Protein AF-A0A9D4P7E0-F1 (afdb_monomer_lite)

Secondary structure (DSSP, 8-state):
--STHHHHHHHHHHHHHHHHHHHHHHTS-----EEHHHHHHHHH-HHHHSS---SEEEE-TTSEEEEE-TTSEEEEEEHHHHEETTTTEEE-TT-PPEEHHHHSHHHHH-HHHHHHHHTT-EEEEEEEEETTEEEEEEEES-TTTS--EEEETTTTEE-----------S-TTS-EEEEEEBPPTT--EEEEEEEETTTTEEEEEEEE--SS---HHHHHHHHHH--EEEEEEE-TTSEEEE-SSTTS--SSEEP--TTEEEEEE-SSEEEEEESSEEEEEETHHHH-TT--EEEEEEEHHHHEE--SSPPEE-S----TTHHHHHHHHHHHHHHHHHHHHHHHHHHHHHHHHHHHTS---------------------------------------------------------------------------------------------------------------------

Organism: Dermatophagoides farinae (NCBI:txid6954)

Sequence (475 aa):
MRIQNSLNFKAIILSVVVIFVLIVILSEPVICTIDSKTICESIQNVKTFDMLNILAIGVNSKHNLILVTKDKFVYESPLADMLDEEKIRLNLDRIHPSAMINKFTQLNVNQRFNKFYEYDQIHSAFFMTLSNKTSLCFIAMDQSSQKSLNYWIDDNLIHETLNFIIPTPKSIVEDIDDFVISNRASYPEYFVWRNHRATGKSSIGIARLESKSYPEEEAWKYMKNNIIFQHICIEKDELLFMHPIPGTSCNGLPFQAKDVAIGFFTQYYLFLIGDQYVYRIEEKIFYNMSKSAPVVKVKIEDFINCPQEGVPITGISQGNGIGALQIILMIALSIIIVLMYLFLGWYCWKQIFNRSNTGDETTEDNDNDDVTSTMQTLSPITKSKIVIKQSKLNAMSSDGKMSMKLTKSVKSKFSPKSKIPSKISSTIKRRSPLMSTKSTTTTTISSGLKTMSKSKISTISPKSKIRSQYKQVKN

Structure (mmCIF, N/CA/C/O backbone):
data_AF-A0A9D4P7E0-F1
#
_entry.id   AF-A0A9D4P7E0-F1
#
loop_
_atom_site.group_PDB
_atom_site.id
_atom_site.type_symbol
_atom_site.label_atom_id
_atom_site.label_alt_id
_atom_site.label_comp_id
_atom_site.label_asym_id
_atom_site.label_entity_id
_atom_site.label_seq_id
_atom_site.pdbx_PDB_ins_code
_atom_site.Cartn_x
_atom_site.Cartn_y
_atom_site.Cartn_z
_atom_site.occupancy
_atom_site.B_iso_or_equiv
_atom_site.auth_seq_id
_atom_site.auth_comp_id
_atom_site.auth_asym_id
_atom_site.auth_atom_id
_atom_site.pdbx_PDB_model_num
ATOM 1 N N . MET A 1 1 ? -51.487 16.673 59.633 1.00 45.56 1 MET A N 1
ATOM 2 C CA . MET A 1 1 ? -51.041 15.924 58.430 1.00 45.56 1 MET A CA 1
ATOM 3 C C . MET A 1 1 ? -49.521 16.025 58.270 1.00 45.56 1 MET A C 1
ATOM 5 O O . MET A 1 1 ? -49.031 17.138 58.151 1.00 45.56 1 MET A O 1
ATOM 9 N N . ARG A 1 2 ? -48.764 14.912 58.264 1.00 47.31 2 ARG A N 1
ATOM 10 C CA . ARG A 1 2 ? -47.308 14.923 57.944 1.00 47.31 2 ARG A CA 1
ATOM 11 C C . ARG A 1 2 ? -46.778 13.703 57.163 1.00 47.31 2 ARG A C 1
ATOM 13 O O . ARG A 1 2 ? -45.620 13.706 56.771 1.00 47.31 2 ARG A O 1
ATOM 20 N N . ILE A 1 3 ? -47.601 12.677 56.922 1.00 47.78 3 ILE A N 1
ATOM 21 C CA . ILE A 1 3 ? -47.131 11.351 56.465 1.00 47.78 3 ILE A CA 1
ATOM 22 C C . ILE A 1 3 ? -47.191 11.180 54.928 1.00 47.78 3 ILE A C 1
ATOM 24 O O . ILE A 1 3 ? -46.318 10.530 54.350 1.00 47.78 3 ILE A O 1
ATOM 28 N N . GLN A 1 4 ? -48.146 11.828 54.245 1.00 49.22 4 GLN A N 1
ATOM 29 C CA . GLN A 1 4 ? -48.382 11.663 52.797 1.00 49.22 4 GLN A CA 1
ATOM 30 C C . GLN A 1 4 ? -47.222 12.112 51.883 1.00 49.22 4 GLN A C 1
ATOM 32 O O . GLN A 1 4 ? -47.064 11.554 50.801 1.00 49.22 4 GLN A O 1
ATOM 37 N N . ASN A 1 5 ? -46.360 13.047 52.307 1.00 54.97 5 ASN A N 1
ATOM 38 C CA . ASN A 1 5 ? -45.254 13.523 51.458 1.00 54.97 5 ASN A CA 1
ATOM 39 C C . ASN A 1 5 ? -44.123 12.492 51.266 1.00 54.97 5 ASN A C 1
ATOM 41 O O . ASN A 1 5 ? -43.385 12.577 50.286 1.00 54.97 5 ASN A O 1
ATOM 45 N N . SER A 1 6 ? -43.976 11.511 52.166 1.00 54.12 6 SER A N 1
ATOM 46 C CA . SER A 1 6 ? -42.867 10.543 52.094 1.00 54.12 6 SER A CA 1
ATOM 47 C C . SER A 1 6 ? -43.027 9.504 50.974 1.00 54.12 6 SER A C 1
ATOM 49 O O . SER A 1 6 ? -42.033 9.063 50.397 1.00 54.12 6 SER A O 1
ATOM 51 N N . LEU A 1 7 ? -44.269 9.144 50.632 1.00 61.94 7 LEU A N 1
ATOM 52 C CA . LEU A 1 7 ? -44.591 8.176 49.578 1.00 61.94 7 LEU A CA 1
ATOM 53 C C . LEU A 1 7 ? -44.260 8.723 48.185 1.00 61.94 7 LEU A C 1
ATOM 55 O O . LEU A 1 7 ? -43.574 8.054 47.414 1.00 61.94 7 LEU A O 1
ATOM 59 N N . ASN A 1 8 ? -44.654 9.967 47.900 1.00 70.38 8 ASN A N 1
ATOM 60 C CA . ASN A 1 8 ? -44.371 10.611 46.614 1.00 70.38 8 ASN A CA 1
ATOM 61 C C . ASN A 1 8 ? -42.861 10.785 46.381 1.00 70.38 8 ASN A C 1
ATOM 63 O O . ASN A 1 8 ? -42.377 10.547 45.279 1.00 70.38 8 ASN A O 1
ATOM 67 N N . PHE A 1 9 ? -42.095 11.125 47.424 1.00 70.75 9 PHE A N 1
ATOM 68 C CA . PHE A 1 9 ? -40.640 11.259 47.315 1.00 70.75 9 PHE A CA 1
ATOM 69 C C . PHE A 1 9 ? -39.946 9.919 47.011 1.00 70.75 9 PHE A C 1
ATOM 71 O O . PHE A 1 9 ? -39.074 9.856 46.144 1.00 70.75 9 PHE A O 1
ATOM 78 N N . LYS A 1 10 ? -40.380 8.823 47.654 1.00 75.00 10 LYS A N 1
ATOM 79 C CA . LYS A 1 10 ? -39.883 7.468 47.351 1.00 75.00 10 LYS A CA 1
ATOM 80 C C . LYS A 1 10 ? -40.220 7.031 45.921 1.00 75.00 10 LYS A C 1
ATOM 82 O O . LYS A 1 10 ? -39.362 6.451 45.262 1.00 75.00 10 LYS A O 1
ATOM 87 N N . ALA A 1 11 ? -41.421 7.341 45.428 1.00 75.75 11 ALA A N 1
ATOM 88 C CA . ALA A 1 11 ? -41.823 7.037 44.054 1.00 75.75 11 ALA A CA 1
ATOM 89 C C . ALA A 1 11 ? -40.970 7.786 43.009 1.00 75.75 11 ALA A C 1
ATOM 91 O O . ALA A 1 11 ? -40.560 7.191 42.014 1.00 75.75 11 ALA A O 1
ATOM 92 N N . ILE A 1 12 ? -40.637 9.058 43.261 1.00 76.81 12 ILE A N 1
ATOM 93 C CA . ILE A 1 12 ? -39.758 9.853 42.385 1.00 76.81 12 ILE A CA 1
ATOM 94 C C . ILE A 1 12 ? -38.343 9.258 42.342 1.00 76.81 12 ILE A C 1
ATOM 96 O O . ILE A 1 12 ? -37.810 9.049 41.254 1.00 76.81 12 ILE A O 1
ATOM 100 N N . ILE A 1 13 ? -37.753 8.923 43.497 1.00 78.81 13 ILE A N 1
ATOM 101 C CA . ILE A 1 13 ? -36.425 8.283 43.550 1.00 78.81 13 ILE A CA 1
ATOM 102 C C . ILE A 1 13 ? -36.433 6.948 42.796 1.00 78.81 13 ILE A C 1
ATOM 104 O O . ILE A 1 13 ? -35.541 6.704 41.986 1.00 78.81 13 ILE A O 1
ATOM 108 N N . LEU A 1 14 ? -37.454 6.110 43.009 1.00 81.00 14 LEU A N 1
ATOM 109 C CA . LEU A 1 14 ? -37.583 4.829 42.313 1.00 81.00 14 LEU A CA 1
ATOM 110 C C . LEU A 1 14 ? -37.667 5.020 40.789 1.00 81.00 14 LEU A C 1
ATOM 112 O O . LEU A 1 14 ? -36.979 4.320 40.052 1.00 81.00 14 LEU A O 1
ATOM 116 N N . SER A 1 15 ? -38.440 6.005 40.319 1.00 79.19 15 SER A N 1
ATOM 117 C CA . SER A 1 15 ? -38.541 6.331 38.892 1.00 79.19 15 SER A CA 1
ATOM 118 C C . SER A 1 15 ? -37.201 6.774 38.298 1.00 79.19 15 SER A C 1
ATOM 120 O O . SER A 1 15 ? -36.850 6.329 37.208 1.00 79.19 15 SER A O 1
ATOM 122 N N . VAL A 1 16 ? -36.437 7.622 38.995 1.00 80.75 16 VAL A N 1
ATOM 123 C CA . VAL A 1 16 ? -35.112 8.075 38.530 1.00 80.75 16 VAL A CA 1
ATOM 124 C C . VAL A 1 16 ? -34.121 6.910 38.467 1.00 80.75 16 VAL A C 1
ATOM 126 O O . VAL A 1 16 ? -33.395 6.790 37.484 1.00 80.75 16 VAL A O 1
ATOM 129 N N . VAL A 1 17 ? -34.124 6.017 39.463 1.00 81.50 17 VAL A N 1
ATOM 130 C CA . VAL A 1 17 ? -33.268 4.817 39.467 1.00 81.50 17 VAL A CA 1
ATOM 131 C C . VAL A 1 17 ? -33.635 3.869 38.322 1.00 81.50 17 VAL A C 1
ATOM 133 O O . VAL A 1 17 ? -32.742 3.418 37.611 1.00 81.50 17 VAL A O 1
ATOM 136 N N . VAL A 1 18 ? -34.926 3.613 38.085 1.00 84.12 18 VAL A N 1
ATOM 137 C CA . VAL A 1 18 ? -35.387 2.767 36.967 1.00 84.12 18 VAL A CA 1
ATOM 138 C C . VAL A 1 18 ? -34.986 3.362 35.615 1.00 84.12 18 VAL A C 1
ATOM 140 O O . VAL A 1 18 ? -34.484 2.632 34.766 1.00 84.12 18 VAL A O 1
ATOM 143 N N . ILE A 1 19 ? -35.133 4.678 35.425 1.00 81.94 19 ILE A N 1
ATOM 144 C CA . ILE A 1 19 ? -34.690 5.376 34.206 1.00 81.94 19 ILE A CA 1
ATOM 145 C C . ILE A 1 19 ? -33.170 5.270 34.030 1.00 81.94 19 ILE A C 1
ATOM 147 O O . ILE A 1 19 ? -32.708 5.002 32.924 1.00 81.94 19 ILE A O 1
ATOM 151 N N . PHE A 1 20 ? -32.386 5.440 35.098 1.00 77.50 20 PHE A N 1
ATOM 152 C CA . PHE A 1 20 ? -30.927 5.334 35.031 1.00 77.50 20 PHE A CA 1
ATOM 153 C C . PHE A 1 20 ? -30.470 3.908 34.686 1.00 77.50 20 PHE A C 1
ATOM 155 O O . PHE A 1 20 ? -29.597 3.732 33.842 1.00 77.50 20 PHE A O 1
ATOM 162 N N . VAL A 1 21 ? -31.100 2.885 35.272 1.00 79.94 21 VAL A N 1
ATOM 163 C CA . VAL A 1 21 ? -30.841 1.472 34.943 1.00 79.94 21 VAL A CA 1
ATOM 164 C C . VAL A 1 21 ? -31.238 1.156 33.497 1.00 79.94 21 VAL A C 1
ATOM 166 O O . VAL A 1 21 ? -30.463 0.520 32.789 1.00 79.94 21 VAL A O 1
ATOM 169 N N . LEU A 1 22 ? -32.386 1.652 33.021 1.00 76.31 22 LEU A N 1
ATOM 170 C CA . LEU A 1 22 ? -32.790 1.538 31.613 1.00 76.31 22 LEU A CA 1
ATOM 171 C C . LEU A 1 22 ? -31.795 2.215 30.669 1.00 76.31 22 LEU A C 1
ATOM 173 O O . LEU A 1 22 ? -31.469 1.639 29.640 1.00 76.31 22 LEU A O 1
ATOM 177 N N . ILE A 1 23 ? -31.279 3.395 31.023 1.00 73.56 23 ILE A N 1
ATOM 178 C CA . ILE A 1 23 ? -30.225 4.071 30.257 1.00 73.56 23 ILE A CA 1
ATOM 179 C C . ILE A 1 23 ? -28.956 3.219 30.211 1.00 73.56 23 ILE A C 1
ATOM 181 O O . ILE A 1 23 ? -28.409 3.047 29.130 1.00 73.56 23 ILE A O 1
ATOM 185 N N . VAL A 1 24 ? -28.511 2.655 31.338 1.00 71.81 24 VAL A N 1
ATOM 186 C CA . VAL A 1 24 ? -27.313 1.800 31.379 1.00 71.81 24 VAL A CA 1
ATOM 187 C C . VAL A 1 24 ? -27.494 0.555 30.502 1.00 71.81 24 VAL A C 1
ATOM 189 O O . VAL A 1 24 ? -26.630 0.285 29.673 1.00 71.81 24 VAL A O 1
ATOM 192 N N . ILE A 1 25 ? -28.631 -0.142 30.605 1.00 70.06 25 ILE A N 1
ATOM 193 C CA . ILE A 1 25 ? -28.935 -1.343 29.805 1.00 70.06 25 ILE A CA 1
ATOM 194 C C . ILE A 1 25 ? -29.076 -1.004 28.310 1.00 70.06 25 ILE A C 1
ATOM 196 O O . ILE A 1 25 ? -28.512 -1.687 27.465 1.00 70.06 25 ILE A O 1
ATOM 200 N N . LEU A 1 26 ? -29.773 0.082 27.959 1.00 63.91 26 LEU A N 1
ATOM 201 C CA . LEU A 1 26 ? -29.912 0.536 26.566 1.00 63.91 26 LEU A CA 1
ATOM 202 C C . LEU A 1 26 ? -28.633 1.187 26.007 1.00 63.91 26 LEU A C 1
ATOM 204 O O . LEU A 1 26 ? -28.551 1.432 24.805 1.00 63.91 26 LEU A O 1
ATOM 208 N N . SER A 1 27 ? -27.650 1.477 26.864 1.00 59.34 27 SER A N 1
ATOM 209 C CA . SER A 1 27 ? -26.315 1.942 26.477 1.00 59.34 27 SER A CA 1
ATOM 210 C C . SER A 1 27 ? -25.304 0.810 26.289 1.00 59.34 27 SER A C 1
ATOM 212 O O . SER A 1 27 ? -24.128 1.098 26.055 1.00 59.34 27 SER A O 1
ATOM 214 N N . GLU A 1 28 ? -25.735 -0.460 26.345 1.00 52.84 28 GLU A N 1
ATOM 215 C CA . GLU A 1 28 ? -24.923 -1.549 25.806 1.00 52.84 28 GLU A CA 1
ATOM 216 C C . GLU A 1 28 ? -24.491 -1.184 24.376 1.00 52.84 28 GLU A C 1
ATOM 218 O O . GLU A 1 28 ? -25.326 -0.787 23.552 1.00 52.84 28 GLU A O 1
ATOM 223 N N . PRO A 1 29 ? -23.183 -1.240 24.067 1.00 53.16 29 PRO A N 1
ATOM 224 C CA . PRO A 1 29 ? -22.706 -0.854 22.754 1.00 53.16 29 PRO A CA 1
ATOM 225 C C . PRO A 1 29 ? -23.329 -1.800 21.734 1.00 53.16 29 PRO A C 1
ATOM 227 O O . PRO A 1 29 ? -23.108 -3.006 21.803 1.00 53.16 29 PRO A O 1
ATOM 230 N N . VAL A 1 30 ? -24.082 -1.257 20.775 1.00 47.84 30 VAL A N 1
ATOM 231 C CA . VAL A 1 30 ? -24.585 -2.033 19.638 1.00 47.84 30 VAL A CA 1
ATOM 232 C C . VAL A 1 30 ? -23.372 -2.589 18.896 1.00 47.84 30 VAL A C 1
ATOM 234 O O . VAL A 1 30 ? -22.698 -1.873 18.153 1.00 47.84 30 VAL A O 1
ATOM 237 N N . ILE A 1 31 ? -23.061 -3.863 19.142 1.00 51.16 31 ILE A N 1
ATOM 238 C CA . ILE A 1 31 ? -21.978 -4.569 18.468 1.00 51.16 31 ILE A CA 1
ATOM 239 C C . ILE A 1 31 ? -22.464 -4.841 17.048 1.00 51.16 31 ILE A C 1
ATOM 241 O O . ILE A 1 31 ? -23.107 -5.853 16.779 1.00 51.16 31 ILE A O 1
ATOM 245 N N . CYS A 1 32 ? -22.173 -3.916 16.135 1.00 51.72 32 CYS A N 1
ATOM 246 C CA . CYS A 1 32 ? -22.353 -4.137 14.708 1.00 51.72 32 CYS A CA 1
ATOM 247 C C . CYS A 1 32 ? -21.420 -5.272 14.267 1.00 51.72 32 CYS A C 1
ATOM 249 O O . CYS A 1 32 ? -20.249 -5.043 13.967 1.00 51.72 32 CYS A O 1
ATOM 251 N N . THR A 1 33 ? -21.935 -6.501 14.244 1.00 59.81 33 THR A N 1
ATOM 252 C CA . THR A 1 33 ? -21.239 -7.663 13.692 1.00 59.81 33 THR A CA 1
ATOM 253 C C . THR A 1 33 ? -21.170 -7.520 12.177 1.00 59.81 33 THR A C 1
ATOM 255 O O . THR A 1 33 ? -22.121 -7.851 11.470 1.00 59.81 33 THR A O 1
ATOM 258 N N . ILE A 1 34 ? -20.050 -7.001 11.683 1.00 76.44 34 ILE A N 1
ATOM 259 C CA . ILE A 1 34 ? -19.717 -7.028 10.258 1.00 76.44 34 ILE A CA 1
ATOM 260 C C . ILE A 1 34 ? -19.181 -8.432 9.946 1.00 76.44 34 ILE A C 1
ATOM 262 O O . ILE A 1 34 ? -18.383 -8.975 10.716 1.00 76.44 34 ILE A O 1
ATOM 266 N N . ASP A 1 35 ? -19.636 -9.036 8.850 1.00 82.75 35 ASP A N 1
ATOM 267 C CA . ASP A 1 35 ? -19.147 -10.341 8.405 1.00 82.75 35 ASP A CA 1
ATOM 268 C C . ASP A 1 35 ? -17.948 -10.231 7.444 1.00 82.75 35 ASP A C 1
ATOM 270 O O . ASP A 1 35 ? -17.727 -9.221 6.769 1.00 82.75 35 ASP A O 1
ATOM 274 N N . SER A 1 36 ? -17.139 -11.293 7.402 1.00 84.56 36 SER A N 1
ATOM 275 C CA . SER A 1 36 ? -15.927 -11.375 6.574 1.00 84.56 36 SER A CA 1
ATOM 276 C C . SER A 1 36 ? -16.193 -11.228 5.076 1.00 84.56 36 SER A C 1
ATOM 278 O O . SER A 1 36 ? -15.352 -10.698 4.345 1.00 84.56 36 SER A O 1
ATOM 280 N N . LYS A 1 37 ? -17.369 -11.664 4.620 1.00 87.94 37 LYS A N 1
ATOM 281 C CA . LYS A 1 37 ? -17.778 -11.611 3.219 1.00 87.94 37 LYS A CA 1
ATOM 282 C C . LYS A 1 37 ? -18.023 -10.174 2.777 1.00 87.94 37 LYS A C 1
ATOM 284 O O . LYS A 1 37 ? -17.431 -9.753 1.792 1.00 87.94 37 LYS A O 1
ATOM 289 N N . THR A 1 38 ? -18.786 -9.405 3.548 1.00 87.31 38 THR A N 1
ATOM 290 C CA . THR A 1 38 ? -19.086 -7.987 3.306 1.00 87.31 38 THR A CA 1
ATOM 291 C C . THR A 1 38 ? -17.807 -7.156 3.216 1.00 87.31 38 THR A C 1
ATOM 293 O O . THR A 1 38 ? -17.663 -6.334 2.311 1.00 87.31 38 THR A O 1
ATOM 296 N N . ILE A 1 39 ? -16.837 -7.404 4.106 1.00 88.31 39 ILE A N 1
ATOM 297 C CA . ILE A 1 39 ? -15.532 -6.726 4.055 1.00 88.31 39 ILE A CA 1
ATOM 298 C C . ILE A 1 39 ? -14.814 -7.087 2.757 1.00 88.31 39 ILE A C 1
ATOM 300 O O . ILE A 1 39 ? -14.370 -6.189 2.052 1.00 88.31 39 ILE A O 1
ATOM 304 N N . CYS A 1 40 ? -14.721 -8.367 2.394 1.00 91.62 40 CYS A N 1
ATOM 305 C CA . CYS A 1 40 ? -14.065 -8.764 1.149 1.00 91.62 40 CYS A CA 1
ATOM 306 C C . CYS A 1 40 ? -14.760 -8.193 -0.105 1.00 91.62 40 CYS A C 1
ATOM 308 O O . CYS A 1 40 ? -14.103 -7.611 -0.971 1.00 91.62 40 CYS A O 1
ATOM 310 N N . GLU A 1 41 ? -16.091 -8.280 -0.175 1.00 89.88 41 GLU A N 1
ATOM 311 C CA . GLU A 1 41 ? -16.900 -7.734 -1.269 1.00 89.88 41 GLU A CA 1
ATOM 312 C C . GLU A 1 41 ? -16.747 -6.210 -1.388 1.00 89.88 41 GLU A C 1
ATOM 314 O O . GLU A 1 41 ? -16.773 -5.684 -2.500 1.00 89.88 41 GLU A O 1
ATOM 319 N N . SER A 1 42 ? -16.501 -5.492 -0.285 1.00 88.56 42 SER A N 1
ATOM 320 C CA . SER A 1 42 ? -16.203 -4.053 -0.327 1.00 88.56 42 SER A CA 1
ATOM 321 C C . SER A 1 42 ? -14.854 -3.716 -0.978 1.00 88.56 42 SER A C 1
ATOM 323 O O . SER A 1 42 ? -14.703 -2.637 -1.551 1.00 88.56 42 SER A O 1
ATOM 325 N N . ILE A 1 43 ? -13.887 -4.640 -0.945 1.00 89.25 43 ILE A N 1
ATOM 326 C CA . ILE A 1 43 ? -12.607 -4.508 -1.657 1.00 89.25 43 ILE A CA 1
ATOM 327 C C . ILE A 1 43 ? -12.804 -4.845 -3.145 1.00 89.25 43 ILE A C 1
ATOM 329 O O . ILE A 1 43 ? -12.266 -4.160 -4.014 1.00 89.25 43 ILE A O 1
ATOM 333 N N . GLN A 1 44 ? -13.601 -5.878 -3.445 1.00 86.56 44 GLN A N 1
ATOM 334 C CA . GLN A 1 44 ? -13.863 -6.350 -4.810 1.00 86.56 44 GLN A CA 1
ATOM 335 C C . GLN A 1 44 ? -14.750 -5.388 -5.622 1.00 86.56 44 GLN A C 1
ATOM 337 O O . GLN A 1 44 ? -14.501 -5.148 -6.805 1.00 86.56 44 GLN A O 1
ATOM 342 N N . ASN A 1 45 ? -15.799 -4.832 -5.010 1.00 80.75 45 ASN A N 1
ATOM 343 C CA . ASN A 1 45 ? -16.876 -4.138 -5.713 1.00 80.75 45 ASN A CA 1
ATOM 344 C C . ASN A 1 45 ? -16.736 -2.607 -5.674 1.00 80.75 45 ASN A C 1
ATOM 346 O O . ASN A 1 45 ? -17.590 -1.886 -5.150 1.00 80.75 45 ASN A O 1
ATOM 350 N N . VAL A 1 46 ? -15.670 -2.105 -6.303 1.00 68.50 46 VAL A N 1
ATOM 351 C CA . VAL A 1 46 ? -15.325 -0.670 -6.373 1.00 68.50 46 VAL A CA 1
ATOM 352 C C . VAL A 1 46 ? -16.473 0.208 -6.910 1.00 68.50 46 VAL A C 1
ATOM 354 O O . VAL A 1 46 ? -16.623 1.356 -6.501 1.00 68.50 46 VAL A O 1
ATOM 357 N N . LYS A 1 47 ? -17.357 -0.339 -7.760 1.00 62.78 47 LYS A N 1
ATOM 358 C CA . LYS A 1 47 ? -18.540 0.366 -8.303 1.00 62.78 47 LYS A CA 1
ATOM 359 C C . LYS A 1 47 ? -19.565 0.784 -7.242 1.00 62.78 47 LYS A C 1
ATOM 361 O O . LYS A 1 47 ? -20.360 1.677 -7.511 1.00 62.78 47 LYS A O 1
ATOM 366 N N . THR A 1 48 ? -19.584 0.126 -6.083 1.00 59.34 48 THR A N 1
ATOM 367 C CA . THR A 1 48 ? -20.545 0.404 -4.999 1.00 59.34 48 THR A CA 1
ATOM 368 C C . THR A 1 48 ? -20.031 1.475 -4.033 1.00 59.34 48 THR A C 1
ATOM 370 O O . THR A 1 48 ? -20.829 2.139 -3.376 1.00 59.34 48 THR A O 1
ATOM 373 N N . PHE A 1 49 ? -18.710 1.670 -3.970 1.00 54.78 49 PHE A N 1
ATOM 374 C CA . PHE A 1 49 ? -18.041 2.549 -3.003 1.00 54.78 49 PHE A CA 1
ATOM 375 C C . PHE A 1 49 ? -17.347 3.763 -3.649 1.00 54.78 49 PHE A C 1
ATOM 377 O O . PHE A 1 49 ? -16.665 4.510 -2.953 1.00 54.78 49 PHE A O 1
ATOM 384 N N . ASP A 1 50 ? -17.510 3.954 -4.965 1.00 60.84 50 ASP A N 1
ATOM 385 C CA . ASP A 1 50 ? -16.886 4.988 -5.818 1.00 60.84 50 ASP A CA 1
ATOM 386 C C . ASP A 1 50 ? -15.334 5.036 -5.809 1.00 60.84 50 ASP A C 1
ATOM 388 O O . ASP A 1 50 ? -14.748 5.779 -6.595 1.00 60.84 50 ASP A O 1
ATOM 392 N N . MET A 1 51 ? -14.658 4.238 -4.973 1.00 71.56 51 MET A N 1
ATOM 393 C CA . MET A 1 51 ? -13.198 4.133 -4.864 1.00 71.56 51 MET A CA 1
ATOM 394 C C . MET A 1 51 ? -12.758 2.820 -4.192 1.00 71.56 51 MET A C 1
ATOM 396 O O . MET A 1 51 ? -13.498 2.231 -3.402 1.00 71.56 51 MET A O 1
ATOM 400 N N . LEU A 1 52 ? -11.529 2.374 -4.465 1.00 84.50 52 LEU A N 1
ATOM 401 C CA . LEU A 1 52 ? -10.918 1.176 -3.872 1.00 84.50 52 LEU A CA 1
ATOM 402 C C . LEU A 1 52 ? -10.923 1.187 -2.321 1.00 84.50 52 LEU A C 1
ATOM 404 O O . LEU A 1 52 ? -10.361 2.103 -1.709 1.00 84.50 52 LEU A O 1
ATOM 408 N N . ASN A 1 53 ? -11.468 0.142 -1.671 1.00 90.88 53 ASN A N 1
ATOM 409 C CA . ASN A 1 53 ? -11.417 -0.049 -0.205 1.00 90.88 53 ASN A CA 1
ATOM 410 C C . ASN A 1 53 ? -10.110 -0.723 0.283 1.00 90.88 53 ASN A C 1
ATOM 412 O O . ASN A 1 53 ? -10.110 -1.633 1.112 1.00 90.88 53 ASN A O 1
ATOM 416 N N . ILE A 1 54 ? -8.964 -0.274 -0.231 1.00 93.56 54 ILE A N 1
ATOM 417 C CA . ILE A 1 54 ? -7.642 -0.643 0.292 1.00 93.56 54 ILE A CA 1
ATOM 418 C C . ILE A 1 54 ? -6.992 0.631 0.821 1.00 93.56 54 ILE A C 1
ATOM 420 O O . ILE A 1 54 ? -6.961 1.651 0.135 1.00 93.56 54 ILE A O 1
ATOM 424 N N . LEU A 1 55 ? -6.501 0.569 2.058 1.00 94.56 55 LEU A N 1
ATOM 425 C CA . LEU A 1 55 ? -5.716 1.625 2.687 1.00 94.56 55 LEU A CA 1
ATOM 426 C C . LEU A 1 55 ? -4.220 1.367 2.493 1.00 94.56 55 LEU A C 1
ATOM 428 O O . LEU A 1 55 ? -3.506 2.256 2.052 1.00 94.56 55 LEU A O 1
ATOM 432 N N . ALA A 1 56 ? -3.762 0.152 2.803 1.00 96.06 56 ALA A N 1
ATOM 433 C CA . ALA A 1 56 ? -2.375 -0.271 2.632 1.00 96.06 56 ALA A CA 1
ATOM 434 C C . ALA A 1 56 ? -2.309 -1.757 2.244 1.00 96.06 56 ALA A C 1
ATOM 436 O O . ALA A 1 56 ? -3.086 -2.562 2.755 1.00 96.06 56 ALA A O 1
ATOM 437 N N . ILE A 1 57 ? -1.362 -2.146 1.390 1.00 97.44 57 ILE A N 1
ATOM 438 C CA . ILE A 1 57 ? -1.047 -3.553 1.097 1.00 97.44 57 ILE A CA 1
ATOM 439 C C . ILE A 1 57 ? 0.465 -3.717 0.929 1.00 97.44 57 ILE A C 1
ATOM 441 O O . ILE A 1 57 ? 1.116 -2.825 0.386 1.00 97.44 57 ILE A O 1
ATOM 445 N N . GLY A 1 58 ? 1.050 -4.807 1.427 1.00 96.00 58 GLY A N 1
ATOM 446 C CA . GLY A 1 58 ? 2.489 -5.053 1.305 1.00 96.00 58 GLY A CA 1
ATOM 447 C C . GLY A 1 58 ? 2.988 -6.285 2.051 1.00 96.00 58 GLY A C 1
ATOM 448 O O . GLY A 1 58 ? 2.292 -6.835 2.903 1.00 96.00 58 GLY A O 1
ATOM 449 N N . VAL A 1 59 ? 4.201 -6.721 1.711 1.00 94.56 59 VAL A N 1
ATOM 450 C CA . VAL A 1 59 ? 4.850 -7.892 2.318 1.00 94.56 59 VAL A CA 1
ATOM 451 C C . VAL A 1 59 ? 5.729 -7.445 3.485 1.00 94.56 59 VAL A C 1
ATOM 453 O O . VAL A 1 59 ? 6.574 -6.565 3.328 1.00 94.56 59 VAL A O 1
ATOM 456 N N . ASN A 1 60 ? 5.532 -8.041 4.661 1.00 92.56 60 ASN A N 1
ATOM 457 C CA . ASN A 1 60 ? 6.328 -7.736 5.851 1.00 92.56 60 ASN A CA 1
ATOM 458 C C . ASN A 1 60 ? 7.654 -8.521 5.886 1.00 92.56 60 ASN A C 1
ATOM 460 O O . ASN A 1 60 ? 7.882 -9.452 5.111 1.00 92.56 60 ASN A O 1
ATOM 464 N N . SER A 1 61 ? 8.530 -8.192 6.836 1.00 89.31 61 SER A N 1
ATOM 465 C CA . SER A 1 61 ? 9.808 -8.893 7.047 1.00 89.31 61 SER A CA 1
ATOM 466 C C . SER A 1 61 ? 9.673 -10.403 7.306 1.00 89.31 61 SER A C 1
ATOM 468 O O . SER A 1 61 ? 10.590 -11.165 6.997 1.00 89.31 61 SER A O 1
ATOM 470 N N . LYS A 1 62 ? 8.517 -10.859 7.804 1.00 91.50 62 LYS A N 1
ATOM 471 C CA . LYS A 1 62 ? 8.174 -12.274 8.038 1.00 91.50 62 LYS A CA 1
ATOM 472 C C . LYS A 1 62 ? 7.620 -12.988 6.794 1.00 91.50 62 LYS A C 1
ATOM 474 O O . LYS A 1 62 ? 7.247 -14.149 6.899 1.00 91.50 62 LYS A O 1
ATOM 479 N N . HIS A 1 63 ? 7.602 -12.328 5.631 1.00 92.56 63 HIS A N 1
ATOM 480 C CA . HIS A 1 63 ? 7.052 -12.836 4.365 1.00 92.56 63 HIS A CA 1
ATOM 481 C C . HIS A 1 63 ? 5.534 -13.123 4.403 1.00 92.56 63 HIS A C 1
ATOM 483 O O . HIS A 1 63 ? 5.008 -13.876 3.579 1.00 92.56 63 HIS A O 1
ATOM 489 N N . ASN A 1 64 ? 4.809 -12.462 5.310 1.00 94.81 64 ASN A N 1
ATOM 490 C CA . ASN A 1 64 ? 3.352 -12.388 5.261 1.00 94.81 64 ASN A CA 1
ATOM 491 C C . ASN A 1 64 ? 2.924 -11.227 4.361 1.00 94.81 64 ASN A C 1
ATOM 493 O O . ASN A 1 64 ? 3.498 -10.136 4.434 1.00 94.81 64 ASN A O 1
ATOM 497 N N . LEU A 1 65 ? 1.876 -11.435 3.567 1.00 96.50 65 LEU A N 1
ATOM 498 C CA . LEU A 1 65 ? 1.153 -10.344 2.926 1.00 96.50 65 LEU A CA 1
ATOM 499 C C . LEU A 1 65 ? 0.187 -9.741 3.953 1.00 96.50 65 LEU A C 1
ATOM 501 O O . LEU A 1 65 ? -0.585 -10.466 4.578 1.00 96.50 65 LEU A O 1
ATOM 505 N N . ILE A 1 66 ? 0.240 -8.423 4.137 1.00 97.00 66 ILE A N 1
ATOM 506 C CA . ILE A 1 66 ? -0.697 -7.666 4.971 1.00 97.00 66 ILE A CA 1
ATOM 507 C C . ILE A 1 66 ? -1.545 -6.785 4.053 1.00 97.00 66 ILE A C 1
ATOM 509 O O . ILE A 1 66 ? -1.000 -6.052 3.229 1.00 97.00 66 ILE A O 1
ATOM 513 N N . LEU A 1 67 ? -2.868 -6.818 4.229 1.00 97.31 67 LEU A N 1
ATOM 514 C CA . LEU A 1 67 ? -3.820 -5.894 3.605 1.00 97.31 67 LEU A CA 1
ATOM 515 C C . LEU A 1 67 ? -4.620 -5.197 4.706 1.00 97.31 67 LEU A C 1
ATOM 517 O O . LEU A 1 67 ? -5.224 -5.857 5.548 1.00 97.31 67 LEU A O 1
ATOM 521 N N . VAL A 1 68 ? -4.640 -3.865 4.680 1.00 96.56 68 VAL A N 1
ATOM 522 C CA . VAL A 1 68 ? -5.431 -2.999 5.564 1.00 96.56 68 VAL A CA 1
ATOM 523 C C . VAL A 1 68 ? -6.469 -2.262 4.725 1.00 96.56 68 VAL A C 1
ATOM 525 O O . VAL A 1 68 ? -6.129 -1.691 3.688 1.00 96.56 68 VAL A O 1
ATOM 528 N N . THR A 1 69 ? -7.722 -2.251 5.168 1.00 94.31 69 THR A N 1
ATOM 529 C CA . THR A 1 69 ? -8.849 -1.614 4.468 1.00 94.31 69 THR A CA 1
ATOM 530 C C . THR A 1 69 ? -9.172 -0.210 5.014 1.00 94.31 69 THR A C 1
ATOM 532 O O . THR A 1 69 ? -8.713 0.178 6.097 1.00 94.31 69 THR A O 1
ATOM 535 N N . LYS A 1 70 ? -9.978 0.578 4.282 1.00 90.62 70 LYS A N 1
ATOM 536 C CA . LYS A 1 70 ? -10.475 1.905 4.717 1.00 90.62 70 LYS A CA 1
ATOM 537 C C . LYS A 1 70 ? -11.676 1.825 5.681 1.00 90.62 70 LYS A C 1
ATOM 539 O O . LYS A 1 70 ? -12.152 2.851 6.157 1.00 90.62 70 LYS A O 1
ATOM 544 N N . ASP A 1 71 ? -12.132 0.620 6.019 1.00 88.31 71 ASP A N 1
ATOM 545 C CA . ASP A 1 71 ? -13.086 0.321 7.097 1.00 88.31 71 ASP A CA 1
ATOM 546 C C . ASP A 1 71 ? -12.420 -0.337 8.329 1.00 88.31 71 ASP A C 1
ATOM 548 O O . ASP A 1 71 ? -13.094 -0.890 9.195 1.00 88.31 71 ASP A O 1
ATOM 552 N N . LYS A 1 72 ? -11.090 -0.198 8.460 1.00 91.25 72 LYS A N 1
ATOM 553 C CA . LYS A 1 72 ? -10.280 -0.628 9.620 1.00 91.25 72 LYS A CA 1
ATOM 554 C C . LYS A 1 72 ? -10.276 -2.144 9.872 1.00 91.25 72 LYS A C 1
ATOM 556 O O . LYS A 1 72 ? -10.241 -2.575 11.028 1.00 91.25 72 LYS A O 1
ATOM 561 N N . PHE A 1 73 ? -10.206 -2.958 8.821 1.00 93.56 73 PHE A N 1
ATOM 562 C CA . PHE A 1 73 ? -9.905 -4.390 8.922 1.00 93.56 73 PHE A CA 1
ATOM 563 C C . PHE A 1 73 ? -8.513 -4.718 8.381 1.00 93.56 73 PHE A C 1
ATOM 565 O O . PHE A 1 73 ? -7.956 -3.992 7.558 1.00 93.56 73 PHE A O 1
ATOM 572 N N . VAL A 1 74 ? -7.932 -5.807 8.888 1.00 95.94 74 VAL A N 1
ATOM 573 C CA . VAL A 1 74 ? -6.586 -6.274 8.547 1.00 95.94 74 VAL A CA 1
ATOM 574 C C . VAL A 1 74 ? -6.619 -7.762 8.222 1.00 95.94 74 VAL A C 1
ATOM 576 O O . VAL A 1 74 ? -6.884 -8.588 9.098 1.00 95.94 74 VAL A O 1
ATOM 579 N N . TYR A 1 75 ? -6.279 -8.104 6.985 1.00 96.75 75 TYR A N 1
ATOM 580 C CA . TYR A 1 75 ? -5.915 -9.459 6.587 1.00 96.75 75 TYR A CA 1
ATOM 581 C C . TYR A 1 75 ? -4.396 -9.611 6.726 1.00 96.75 75 TYR A C 1
ATOM 583 O O . TYR A 1 75 ? -3.642 -8.717 6.342 1.00 96.75 75 TYR A O 1
ATOM 591 N N . GLU A 1 76 ? -3.936 -10.732 7.277 1.00 96.12 76 GLU A N 1
ATOM 592 C CA . GLU A 1 76 ? -2.527 -11.131 7.231 1.00 96.12 76 GLU A CA 1
ATOM 593 C C . GLU A 1 76 ? -2.436 -12.650 7.142 1.00 96.12 76 GLU A C 1
ATOM 595 O O . GLU A 1 76 ? -3.101 -13.357 7.900 1.00 96.12 76 GLU A O 1
ATOM 600 N N . SER A 1 77 ? -1.594 -13.136 6.239 1.00 96.69 77 SER A N 1
ATOM 601 C CA . SER A 1 77 ? -1.290 -14.555 6.057 1.00 96.69 77 SER A CA 1
ATOM 602 C C . SER A 1 77 ? 0.050 -14.680 5.313 1.00 96.69 77 SER A C 1
ATOM 604 O O . SER A 1 77 ? 0.481 -13.687 4.712 1.00 96.69 77 SER A O 1
ATOM 606 N N . PRO A 1 78 ? 0.738 -15.837 5.324 1.00 96.75 78 PRO A N 1
ATOM 607 C CA . PRO A 1 78 ? 1.903 -16.058 4.471 1.00 96.75 78 PRO A CA 1
ATOM 608 C C . PRO A 1 78 ? 1.602 -15.696 3.011 1.00 96.75 78 PRO A C 1
ATOM 610 O O . PRO A 1 78 ? 0.512 -15.973 2.506 1.00 96.75 78 PRO A O 1
ATOM 613 N N . LEU A 1 79 ? 2.562 -15.071 2.319 1.00 95.56 79 LEU A N 1
ATOM 614 C CA . LEU A 1 79 ? 2.354 -14.551 0.959 1.00 95.56 79 LEU A CA 1
ATOM 615 C C . LEU A 1 79 ? 1.773 -15.606 -0.000 1.00 95.56 79 LEU A C 1
ATOM 617 O O . LEU A 1 79 ? 0.851 -15.298 -0.748 1.00 95.56 79 LEU A O 1
ATOM 621 N N . ALA A 1 80 ? 2.270 -16.844 0.065 1.00 95.00 80 ALA A N 1
ATOM 622 C CA . ALA A 1 80 ? 1.842 -17.947 -0.797 1.00 95.00 80 ALA A CA 1
ATOM 623 C C . ALA A 1 80 ? 0.402 -18.436 -0.538 1.00 95.00 80 ALA A C 1
ATOM 625 O O . ALA A 1 80 ? -0.225 -18.975 -1.447 1.00 95.00 80 ALA A O 1
ATOM 626 N N . ASP A 1 81 ? -0.132 -18.237 0.671 1.00 95.56 81 ASP A N 1
ATOM 627 C CA . ASP A 1 81 ? -1.514 -18.603 1.006 1.00 95.56 81 ASP A CA 1
ATOM 628 C C . ASP A 1 81 ? -2.496 -17.524 0.518 1.00 95.56 81 ASP A C 1
ATOM 630 O O . ASP A 1 81 ? -3.600 -17.828 0.060 1.00 95.56 81 ASP A O 1
ATOM 634 N N . MET A 1 82 ? -2.076 -16.255 0.584 1.00 96.31 82 MET A N 1
ATOM 635 C CA . MET A 1 82 ? -2.903 -15.088 0.270 1.00 96.31 82 MET A CA 1
ATOM 636 C C . MET A 1 82 ? -2.818 -14.627 -1.189 1.00 96.31 82 MET A C 1
ATOM 638 O O . MET A 1 82 ? -3.753 -13.980 -1.652 1.00 96.31 82 MET A O 1
ATOM 642 N N . LEU A 1 83 ? -1.741 -14.922 -1.923 1.00 97.12 83 LEU A N 1
ATOM 643 C CA . LEU A 1 83 ? -1.532 -14.451 -3.295 1.00 97.12 83 LEU A CA 1
ATOM 644 C C . LEU A 1 83 ? -1.003 -15.562 -4.213 1.00 97.12 83 LEU A C 1
ATOM 646 O O . LEU A 1 83 ? 0.150 -15.978 -4.131 1.00 97.12 83 LEU A O 1
ATOM 650 N N . ASP A 1 84 ? -1.835 -15.966 -5.169 1.00 95.69 84 ASP A N 1
ATOM 651 C CA . ASP A 1 84 ? -1.424 -16.743 -6.335 1.00 95.69 84 ASP A CA 1
ATOM 652 C C . ASP A 1 84 ? -0.836 -15.777 -7.376 1.00 95.69 84 ASP A C 1
ATOM 654 O O . ASP A 1 84 ? -1.563 -15.130 -8.138 1.00 95.69 84 ASP A O 1
ATOM 658 N N . GLU A 1 85 ? 0.492 -15.624 -7.371 1.00 93.94 85 GLU A N 1
ATOM 659 C CA . GLU A 1 85 ? 1.183 -14.703 -8.281 1.00 93.94 85 GLU A CA 1
ATOM 660 C C . GLU A 1 85 ? 1.014 -15.086 -9.753 1.00 93.94 85 GLU A C 1
ATOM 662 O O . GLU A 1 85 ? 0.939 -14.194 -10.600 1.00 93.94 85 GLU A O 1
ATOM 667 N N . GLU A 1 86 ? 0.947 -16.386 -10.068 1.00 91.81 86 GLU A N 1
ATOM 668 C CA . GLU A 1 86 ? 0.848 -16.895 -11.439 1.00 91.81 86 GLU A CA 1
ATOM 669 C C . GLU A 1 86 ? -0.504 -16.546 -12.059 1.00 91.81 86 GLU A C 1
ATOM 671 O O . GLU A 1 86 ? -0.543 -15.970 -13.152 1.00 91.81 86 GLU A O 1
ATOM 676 N N . LYS A 1 87 ? -1.594 -16.845 -11.337 1.00 93.56 87 LYS A N 1
ATOM 677 C CA . LYS A 1 87 ? -2.975 -16.544 -11.747 1.00 93.56 87 LYS A CA 1
ATOM 678 C C . LYS A 1 87 ? -3.380 -15.097 -11.483 1.00 93.56 87 LYS A C 1
ATOM 680 O O . LYS A 1 87 ? -4.429 -14.689 -11.968 1.00 93.56 87 LYS A O 1
ATOM 685 N N . ILE A 1 88 ? -2.560 -14.334 -10.752 1.00 95.56 88 ILE A N 1
ATOM 686 C CA . ILE A 1 88 ? -2.835 -12.952 -10.340 1.00 95.56 88 ILE A CA 1
ATOM 687 C C . ILE A 1 88 ? -4.140 -12.925 -9.533 1.00 95.56 88 ILE A C 1
ATOM 689 O O . ILE A 1 88 ? -5.128 -12.319 -9.941 1.00 95.56 88 ILE A O 1
ATOM 693 N N . ARG A 1 89 ? -4.156 -13.647 -8.403 1.00 96.12 89 ARG A N 1
ATOM 694 C CA . ARG A 1 89 ? -5.349 -13.799 -7.556 1.00 96.12 89 ARG A CA 1
ATOM 695 C C . ARG A 1 89 ? -5.025 -13.715 -6.065 1.00 96.12 89 ARG A C 1
ATOM 697 O O . ARG A 1 89 ? -4.214 -14.479 -5.553 1.00 96.12 89 ARG A O 1
ATOM 704 N N . LEU A 1 90 ? -5.695 -12.799 -5.378 1.00 96.38 90 LEU A N 1
ATOM 705 C CA . LEU A 1 90 ? -5.686 -12.602 -3.937 1.00 96.38 90 LEU A CA 1
ATOM 706 C C . LEU A 1 90 ? -6.764 -13.483 -3.283 1.00 96.38 90 LEU A C 1
ATOM 708 O O . LEU A 1 90 ? -7.961 -13.262 -3.475 1.00 96.38 90 LEU A O 1
ATOM 712 N N . ASN A 1 91 ? -6.347 -14.482 -2.512 1.00 95.62 91 ASN A N 1
ATOM 713 C CA . ASN A 1 91 ? -7.220 -15.477 -1.894 1.00 95.62 91 ASN A CA 1
ATOM 714 C C . ASN A 1 91 ? -7.624 -15.047 -0.477 1.00 95.62 91 ASN A C 1
ATOM 716 O O . ASN A 1 91 ? -6.922 -15.331 0.491 1.00 95.62 91 ASN A O 1
ATOM 720 N N . LEU A 1 92 ? -8.754 -14.346 -0.348 1.00 94.56 92 LEU A N 1
ATOM 721 C CA . LEU A 1 92 ? -9.307 -13.924 0.948 1.00 94.56 92 LEU A CA 1
ATOM 722 C C . LEU A 1 92 ? -10.359 -14.908 1.490 1.00 94.56 92 LEU A C 1
ATOM 724 O O . LEU A 1 92 ? -10.749 -14.811 2.650 1.00 94.56 92 LEU A O 1
ATOM 728 N N . ASP A 1 93 ? -10.769 -15.904 0.698 1.00 90.38 93 ASP A N 1
ATOM 729 C CA . ASP A 1 93 ? -11.777 -16.918 1.040 1.00 90.38 93 ASP A CA 1
ATOM 730 C C . ASP A 1 93 ? -11.428 -17.787 2.256 1.00 90.38 93 ASP A C 1
ATOM 732 O O . ASP A 1 93 ? -12.317 -18.371 2.872 1.00 90.38 93 ASP A O 1
ATOM 736 N N . ARG A 1 94 ? -10.143 -17.859 2.621 1.00 86.88 94 ARG A N 1
ATOM 737 C CA . ARG A 1 94 ? -9.633 -18.670 3.742 1.00 86.88 94 ARG A CA 1
ATOM 738 C C . ARG A 1 94 ? -9.088 -17.837 4.898 1.00 86.88 94 ARG A C 1
ATOM 740 O O . ARG A 1 94 ? -8.757 -18.389 5.946 1.00 86.88 94 ARG A O 1
ATOM 747 N N . ILE A 1 95 ? -8.984 -16.521 4.726 1.00 91.31 95 ILE A N 1
ATOM 748 C CA . ILE A 1 95 ? -8.300 -15.630 5.664 1.00 91.31 95 ILE A CA 1
ATOM 749 C C . ILE A 1 95 ? -9.350 -14.809 6.397 1.00 91.31 95 ILE A C 1
ATOM 751 O O . ILE A 1 95 ? -10.029 -13.972 5.812 1.00 91.31 95 ILE A O 1
ATOM 755 N N . HIS A 1 96 ? -9.463 -15.029 7.703 1.00 90.06 96 HIS A N 1
ATOM 756 C CA . HIS A 1 96 ? -10.367 -14.252 8.541 1.00 90.06 96 HIS A CA 1
ATOM 757 C C . HIS A 1 96 ? -9.717 -12.899 8.867 1.00 90.06 96 HIS A C 1
ATOM 759 O O . HIS A 1 96 ? -8.654 -12.879 9.498 1.00 90.06 96 HIS A O 1
ATOM 765 N N . PRO A 1 97 ? -10.308 -11.761 8.459 1.00 93.75 97 PRO A N 1
ATOM 766 C CA . PRO A 1 97 ? -9.752 -10.463 8.796 1.00 93.75 97 PRO A CA 1
ATOM 767 C C . PRO A 1 97 ? -9.939 -10.167 10.284 1.00 93.75 97 PRO A C 1
ATOM 769 O O . PRO A 1 97 ? -10.947 -10.505 10.901 1.00 93.75 97 PRO A O 1
ATOM 772 N N . SER A 1 98 ? -8.960 -9.482 10.861 1.00 92.69 98 SER A N 1
ATOM 773 C CA . SER A 1 98 ? -9.027 -8.953 12.222 1.00 92.69 98 SER A CA 1
ATOM 774 C C . SER A 1 98 ? -9.408 -7.478 12.189 1.00 92.69 98 SER A C 1
ATOM 776 O O . SER A 1 98 ? -8.889 -6.726 11.365 1.00 92.69 98 SER A O 1
ATOM 778 N N . ALA A 1 99 ? -10.249 -7.022 13.118 1.00 91.25 99 ALA A N 1
ATOM 779 C CA . ALA A 1 99 ? -10.443 -5.588 13.319 1.00 91.25 99 ALA A CA 1
ATOM 780 C C . ALA A 1 99 ? -9.104 -4.932 13.701 1.00 91.25 99 ALA A C 1
ATOM 782 O O . ALA A 1 99 ? -8.389 -5.414 14.585 1.00 91.25 99 ALA A O 1
ATOM 783 N N . MET A 1 100 ? -8.760 -3.819 13.054 1.00 90.81 100 MET A N 1
ATOM 784 C CA . MET A 1 100 ? -7.468 -3.147 13.213 1.00 90.81 100 MET A CA 1
ATOM 785 C C . MET A 1 100 ? -7.221 -2.698 14.658 1.00 90.81 100 MET A C 1
ATOM 787 O O . MET A 1 100 ? -6.077 -2.703 15.099 1.00 90.81 100 MET A O 1
ATOM 791 N N . ILE A 1 101 ? -8.277 -2.386 15.418 1.00 89.12 101 ILE A N 1
ATOM 792 C CA . ILE A 1 101 ? -8.191 -2.068 16.852 1.00 89.12 101 ILE A CA 1
ATOM 793 C C . ILE A 1 101 ? -7.622 -3.220 17.691 1.00 89.12 101 ILE A C 1
ATOM 795 O O . ILE A 1 101 ? -6.873 -2.959 18.626 1.00 89.12 101 ILE A O 1
ATOM 799 N N . ASN A 1 102 ? -7.894 -4.477 17.325 1.00 89.25 102 ASN A N 1
ATOM 800 C CA . ASN A 1 102 ? -7.380 -5.653 18.033 1.00 89.25 102 ASN A CA 1
ATOM 801 C C . ASN A 1 102 ? -5.907 -5.931 17.686 1.00 89.25 102 ASN A C 1
ATOM 803 O O . ASN A 1 102 ? -5.189 -6.534 18.478 1.00 89.25 102 ASN A O 1
ATOM 807 N N . LYS A 1 103 ? -5.467 -5.518 16.490 1.00 90.06 103 LYS A N 1
ATOM 808 C CA . LYS A 1 103 ? -4.171 -5.899 15.912 1.00 90.06 103 LYS A CA 1
ATOM 809 C C . LYS A 1 103 ? -3.109 -4.804 16.000 1.00 90.06 103 LYS A C 1
ATOM 811 O O . LYS A 1 103 ? -1.959 -5.089 16.310 1.00 90.06 103 LYS A O 1
ATOM 816 N N . PHE A 1 104 ? -3.501 -3.557 15.758 1.00 92.25 104 PHE A N 1
ATOM 817 C CA . PHE A 1 104 ? -2.666 -2.362 15.860 1.00 92.25 104 PHE A CA 1
ATOM 818 C C . PHE A 1 104 ? -3.215 -1.478 16.990 1.00 92.25 104 PHE A C 1
ATOM 820 O O . PHE A 1 104 ? -3.785 -0.405 16.759 1.00 92.25 104 PHE A O 1
ATOM 827 N N . THR A 1 105 ? -3.117 -1.971 18.228 1.00 89.44 105 THR A N 1
ATOM 828 C CA . THR A 1 105 ? -3.765 -1.351 19.397 1.00 89.44 105 THR A CA 1
ATOM 829 C C . THR A 1 105 ? -3.234 0.058 19.661 1.00 89.44 105 THR A C 1
ATOM 831 O O . THR A 1 105 ? -4.034 0.983 19.805 1.00 89.44 105 THR A O 1
ATOM 834 N N . GLN A 1 106 ? -1.908 0.265 19.627 1.00 91.38 106 GLN A N 1
ATOM 835 C CA . GLN A 1 106 ? -1.320 1.596 19.840 1.00 91.38 106 GLN A CA 1
ATOM 836 C C . GLN A 1 106 ? -1.634 2.579 18.701 1.00 91.38 106 GLN A C 1
ATOM 838 O O . GLN A 1 106 ? -1.735 3.783 18.938 1.00 91.38 106 GLN A O 1
ATOM 843 N N . LEU A 1 107 ? -1.869 2.080 17.481 1.00 91.56 107 LEU A N 1
ATOM 844 C CA . LEU A 1 107 ? -2.313 2.910 16.360 1.00 91.56 107 LEU A CA 1
ATOM 845 C C . LEU A 1 107 ? -3.730 3.457 16.579 1.00 91.56 107 LEU A C 1
ATOM 847 O O . LEU A 1 107 ? -3.970 4.643 16.374 1.00 91.56 107 LEU A O 1
ATOM 851 N N . ASN A 1 108 ? -4.658 2.623 17.052 1.00 87.56 108 ASN A N 1
ATOM 852 C CA . ASN A 1 108 ? -6.067 3.007 17.200 1.00 87.56 108 ASN A CA 1
ATOM 853 C C . ASN A 1 108 ? -6.351 3.900 18.417 1.00 87.56 108 ASN A C 1
ATOM 855 O O . ASN A 1 108 ? -7.330 4.643 18.400 1.00 87.56 108 ASN A O 1
ATOM 859 N N . VAL A 1 109 ? -5.507 3.890 19.454 1.00 89.75 109 VAL A N 1
ATOM 860 C CA . VAL A 1 109 ? -5.609 4.862 20.564 1.00 89.75 109 VAL A CA 1
ATOM 861 C C . VAL A 1 109 ? -4.942 6.206 20.245 1.00 89.75 109 VAL A C 1
ATOM 863 O O . VAL A 1 109 ? -5.135 7.185 20.968 1.00 89.75 109 VAL A O 1
ATOM 866 N N . ASN A 1 110 ? -4.168 6.295 19.159 1.00 90.19 110 ASN A N 1
ATOM 867 C CA . ASN A 1 110 ? -3.467 7.518 18.803 1.00 90.19 110 ASN A CA 1
ATOM 868 C C . ASN A 1 110 ? -4.420 8.567 18.208 1.00 90.19 110 ASN A C 1
ATOM 870 O O . ASN A 1 110 ? -4.984 8.412 17.124 1.00 90.19 110 ASN A O 1
ATOM 874 N N . GLN A 1 111 ? -4.554 9.695 18.907 1.00 89.19 111 GLN A N 1
ATOM 875 C CA . GLN A 1 111 ? -5.453 10.785 18.518 1.00 89.19 111 GLN A CA 1
ATOM 876 C C . GLN A 1 111 ? -5.128 11.397 17.147 1.00 89.19 111 GLN A C 1
ATOM 878 O O . GLN A 1 111 ? -6.021 11.919 16.485 1.00 89.19 111 GLN A O 1
ATOM 883 N N . ARG A 1 112 ? -3.862 11.367 16.718 1.00 87.38 112 ARG A N 1
ATOM 884 C CA . ARG A 1 112 ? -3.427 11.926 15.434 1.00 87.38 112 ARG A CA 1
ATOM 885 C C . ARG A 1 112 ? -3.763 10.985 14.280 1.00 87.38 112 ARG A C 1
ATOM 887 O O . ARG A 1 112 ? -4.301 11.457 13.286 1.00 87.38 112 ARG A O 1
ATOM 894 N N . PHE A 1 113 ? -3.563 9.678 14.449 1.00 89.88 113 PHE A N 1
ATOM 895 C CA . PHE A 1 113 ? -4.078 8.668 13.521 1.00 89.88 113 PHE A CA 1
ATOM 896 C C . PHE A 1 113 ? -5.601 8.757 13.374 1.00 89.88 113 PHE A C 1
ATOM 898 O O . PHE A 1 113 ? -6.118 8.798 12.261 1.00 89.88 113 PHE A O 1
ATOM 905 N N . ASN A 1 114 ? -6.326 8.855 14.491 1.00 88.75 114 ASN A N 1
ATOM 906 C CA . ASN A 1 114 ? -7.782 8.963 14.445 1.00 88.75 114 ASN A CA 1
ATOM 907 C C . ASN A 1 114 ? -8.244 10.225 13.702 1.00 88.75 114 ASN A C 1
ATOM 909 O O . ASN A 1 114 ? -9.167 10.124 12.905 1.00 88.75 114 ASN A O 1
ATOM 913 N N . LYS A 1 115 ? -7.551 11.364 13.853 1.00 86.56 115 LYS A N 1
ATOM 914 C CA . LYS A 1 115 ? -7.797 12.567 13.037 1.00 86.56 115 LYS A CA 1
ATOM 915 C C . LYS A 1 115 ? -7.472 12.361 11.555 1.00 86.56 115 LYS A C 1
ATOM 917 O O . LYS A 1 115 ? -8.267 12.766 10.716 1.00 86.56 115 LYS A O 1
ATOM 922 N N . PHE A 1 116 ? -6.351 11.713 11.220 1.00 85.19 116 PHE A N 1
ATOM 923 C CA . PHE A 1 116 ? -6.023 11.398 9.821 1.00 85.19 116 PHE A CA 1
ATOM 924 C C . PHE A 1 116 ? -7.167 10.624 9.148 1.00 85.19 116 PHE A C 1
ATOM 926 O O . PHE A 1 116 ? -7.505 10.900 8.002 1.00 85.19 116 PHE A O 1
ATOM 933 N N . TYR A 1 117 ? -7.776 9.690 9.884 1.00 84.75 117 TYR A N 1
ATOM 934 C CA . TYR A 1 117 ? -8.883 8.857 9.418 1.00 84.75 117 TYR A CA 1
ATOM 935 C C . TYR A 1 117 ? -10.233 9.591 9.382 1.00 84.75 117 TYR A C 1
ATOM 937 O O . TYR A 1 117 ? -10.960 9.498 8.402 1.00 84.75 117 TYR A O 1
ATOM 945 N N . GLU A 1 118 ? -10.583 10.309 10.453 1.00 84.88 118 GLU A N 1
ATOM 946 C CA . GLU A 1 118 ? -11.873 10.999 10.620 1.00 84.88 118 GLU A CA 1
ATOM 947 C C . GLU A 1 118 ? -12.081 12.107 9.577 1.00 84.88 118 GLU A C 1
ATOM 949 O O . GLU A 1 118 ? -13.199 12.316 9.109 1.00 84.88 118 GLU A O 1
ATOM 954 N N . TYR A 1 119 ? -11.000 12.795 9.196 1.00 85.31 119 TYR A N 1
ATOM 955 C CA . TYR A 1 119 ? -11.023 13.921 8.259 1.00 85.31 119 TYR A CA 1
ATOM 956 C C . TYR A 1 119 ? -10.533 13.563 6.843 1.00 85.31 119 TYR A C 1
ATOM 958 O O . TYR A 1 119 ? -10.311 14.478 6.052 1.00 85.31 119 TYR A O 1
ATOM 966 N N . ASP A 1 120 ? -10.346 12.272 6.535 1.00 85.06 120 ASP A N 1
ATOM 967 C CA . ASP A 1 120 ? -9.838 11.762 5.245 1.00 85.06 120 ASP A CA 1
ATOM 968 C C . ASP A 1 120 ? -8.539 12.463 4.783 1.00 85.06 120 ASP A C 1
ATOM 970 O O . ASP A 1 120 ? -8.372 12.899 3.645 1.00 85.06 120 ASP A O 1
ATOM 974 N N . GLN A 1 121 ? -7.603 12.638 5.722 1.00 88.69 121 GLN A N 1
ATOM 975 C CA . GLN A 1 121 ? -6.347 13.370 5.510 1.00 88.69 121 GLN A CA 1
ATOM 976 C C . GLN A 1 121 ? -5.177 12.458 5.121 1.00 88.69 121 GLN A C 1
ATOM 978 O O . GLN A 1 121 ? -4.041 12.927 5.071 1.00 88.69 121 GLN A O 1
ATOM 983 N N . ILE A 1 122 ? -5.420 11.175 4.838 1.00 90.12 122 ILE A N 1
ATOM 984 C CA . ILE A 1 122 ? -4.391 10.228 4.391 1.00 90.12 122 ILE A CA 1
ATOM 985 C C . ILE A 1 122 ? -4.240 10.345 2.871 1.00 90.12 122 ILE A C 1
ATOM 987 O O . ILE A 1 122 ? -5.114 9.934 2.119 1.00 90.12 122 ILE A O 1
ATOM 991 N N . HIS A 1 123 ? -3.106 10.874 2.418 1.00 89.19 123 HIS A N 1
ATOM 992 C CA . HIS A 1 123 ? -2.759 10.932 0.997 1.00 89.19 123 HIS A CA 1
ATOM 993 C C . HIS A 1 123 ? -2.280 9.577 0.472 1.00 89.19 123 HIS A C 1
ATOM 995 O O . HIS A 1 123 ? -2.659 9.153 -0.613 1.00 89.19 123 HIS A O 1
ATOM 1001 N N . SER A 1 124 ? -1.432 8.900 1.246 1.00 91.62 124 SER A N 1
ATOM 1002 C CA . SER A 1 124 ? -0.879 7.593 0.900 1.00 91.62 124 SER A CA 1
ATOM 1003 C C . SER A 1 124 ? -0.564 6.825 2.179 1.00 91.62 124 SER A C 1
ATOM 1005 O O . SER A 1 124 ? -0.024 7.399 3.130 1.00 91.62 124 SER A O 1
ATOM 1007 N N . ALA A 1 125 ? -0.898 5.535 2.202 1.00 94.44 125 ALA A N 1
ATOM 1008 C CA . ALA A 1 125 ? -0.489 4.613 3.250 1.00 94.44 125 ALA A CA 1
ATOM 1009 C C . ALA A 1 125 ? 0.147 3.363 2.634 1.00 94.44 125 ALA A C 1
ATOM 1011 O O . ALA A 1 125 ? -0.326 2.834 1.630 1.00 94.44 125 ALA A O 1
ATOM 1012 N N . PHE A 1 126 ? 1.261 2.926 3.211 1.00 95.12 126 PHE A N 1
ATOM 1013 C CA . PHE A 1 126 ? 2.127 1.903 2.627 1.00 95.12 126 PHE A CA 1
ATOM 1014 C C . PHE A 1 126 ? 2.936 1.196 3.711 1.00 95.12 126 PHE A C 1
ATOM 1016 O O . PHE A 1 126 ? 3.125 1.720 4.811 1.00 95.12 126 PHE A O 1
ATOM 1023 N N . PHE A 1 127 ? 3.443 0.011 3.388 1.00 94.12 127 PHE A N 1
ATOM 1024 C CA . PHE A 1 127 ? 4.378 -0.706 4.244 1.00 94.12 127 PHE A CA 1
ATOM 1025 C C . PHE A 1 127 ? 5.812 -0.419 3.824 1.00 94.12 127 PHE A C 1
ATOM 1027 O O . PHE A 1 127 ? 6.147 -0.468 2.641 1.00 94.12 127 PHE A O 1
ATOM 1034 N N . MET A 1 128 ? 6.669 -0.157 4.803 1.00 90.25 128 MET A N 1
ATOM 1035 C CA . MET A 1 128 ? 8.099 -0.021 4.584 1.00 90.25 128 MET A CA 1
ATOM 1036 C C . MET A 1 128 ? 8.864 -0.931 5.539 1.00 90.25 128 MET A C 1
ATOM 1038 O O . MET A 1 128 ? 8.769 -0.795 6.759 1.00 90.25 128 MET A O 1
ATOM 1042 N N . THR A 1 129 ? 9.646 -1.845 4.976 1.00 87.38 129 THR A N 1
ATOM 1043 C CA . THR A 1 129 ? 10.572 -2.701 5.712 1.00 87.38 129 THR A CA 1
ATOM 1044 C C . THR A 1 129 ? 11.975 -2.101 5.667 1.00 87.38 129 THR A C 1
ATOM 1046 O O . THR A 1 129 ? 12.580 -2.026 4.597 1.00 87.38 129 THR A O 1
ATOM 1049 N N . LEU A 1 130 ? 12.511 -1.716 6.828 1.00 80.25 130 LEU A N 1
ATOM 1050 C CA . LEU A 1 130 ? 13.906 -1.303 7.014 1.00 80.25 130 LEU A CA 1
ATOM 1051 C C . LEU A 1 130 ? 14.545 -2.169 8.099 1.00 80.25 130 LEU A C 1
ATOM 1053 O O . LEU A 1 130 ? 13.944 -2.404 9.143 1.00 80.25 130 LEU A O 1
ATOM 1057 N N . SER A 1 131 ? 15.765 -2.657 7.860 1.00 75.62 131 SER A N 1
ATOM 1058 C CA . SER A 1 131 ? 16.547 -3.424 8.849 1.00 75.62 131 SER A CA 1
ATOM 1059 C C . SER A 1 131 ? 15.755 -4.557 9.534 1.00 75.62 131 SER A C 1
ATOM 1061 O O . SER A 1 131 ? 15.851 -4.758 10.741 1.00 75.62 131 SER A O 1
ATOM 1063 N N . ASN A 1 132 ? 14.959 -5.291 8.746 1.00 78.06 132 ASN A N 1
ATOM 1064 C CA . ASN A 1 132 ? 14.044 -6.372 9.156 1.00 78.06 132 ASN A CA 1
ATOM 1065 C C . ASN A 1 132 ? 12.848 -5.972 10.045 1.00 78.06 132 ASN A C 1
ATOM 1067 O O . ASN A 1 132 ? 12.066 -6.849 10.415 1.00 78.06 132 ASN A O 1
ATOM 1071 N N . LYS A 1 133 ? 12.646 -4.687 10.344 1.00 85.25 133 LYS A N 1
ATOM 1072 C CA . LYS A 1 133 ? 11.423 -4.185 10.983 1.00 85.25 133 LYS A CA 1
ATOM 1073 C C . LYS A 1 133 ? 10.448 -3.670 9.934 1.00 85.25 133 LYS A C 1
ATOM 1075 O O . LYS A 1 133 ? 10.862 -2.983 9.000 1.00 85.25 133 LYS A O 1
ATOM 1080 N N . THR A 1 134 ? 9.160 -3.967 10.101 1.00 90.31 134 THR A N 1
ATOM 1081 C CA . THR A 1 134 ? 8.113 -3.476 9.188 1.00 90.31 134 THR A CA 1
ATOM 1082 C C . THR A 1 134 ? 7.332 -2.332 9.830 1.00 90.31 134 THR A C 1
ATOM 1084 O O . THR A 1 134 ? 6.787 -2.483 10.926 1.00 90.31 134 THR A O 1
ATOM 1087 N N . SER A 1 135 ? 7.246 -1.198 9.138 1.00 91.88 135 SER A N 1
ATOM 1088 C CA . SER A 1 135 ? 6.429 -0.048 9.529 1.00 91.88 135 SER A CA 1
ATOM 1089 C C . SER A 1 135 ? 5.243 0.123 8.581 1.00 91.88 135 SER A C 1
ATOM 1091 O O . SER A 1 135 ? 5.386 -0.044 7.371 1.00 91.88 135 SER A O 1
ATOM 1093 N N . LEU A 1 136 ? 4.078 0.469 9.125 1.00 94.50 136 LEU A N 1
ATOM 1094 C CA . LEU A 1 136 ? 2.942 1.006 8.381 1.00 94.50 136 LEU A CA 1
ATOM 1095 C C . LEU A 1 136 ? 3.027 2.537 8.436 1.00 94.50 136 LEU A C 1
ATOM 1097 O O . LEU A 1 136 ? 2.880 3.139 9.503 1.00 94.50 136 LEU A O 1
ATOM 1101 N N . CYS A 1 137 ? 3.297 3.151 7.289 1.00 93.38 137 CYS A N 1
ATOM 1102 C CA . CYS A 1 137 ? 3.543 4.580 7.142 1.00 93.38 137 CYS A CA 1
ATOM 1103 C C . CYS A 1 137 ? 2.317 5.288 6.548 1.00 93.38 137 CYS A C 1
ATOM 1105 O O . CYS A 1 137 ? 1.657 4.752 5.661 1.00 93.38 137 CYS A O 1
ATOM 1107 N N . PHE A 1 138 ? 2.051 6.514 7.003 1.00 92.69 138 PHE A N 1
ATOM 1108 C CA . PHE A 1 138 ? 0.941 7.366 6.568 1.00 92.69 138 PHE A CA 1
ATOM 1109 C C . PHE A 1 138 ? 1.450 8.760 6.204 1.00 92.69 138 PHE A C 1
ATOM 1111 O O . PHE A 1 138 ? 1.956 9.483 7.066 1.00 92.69 138 PHE A O 1
ATOM 1118 N N . ILE A 1 139 ? 1.268 9.172 4.953 1.00 90.81 139 ILE A N 1
ATOM 1119 C CA . ILE A 1 139 ? 1.541 10.534 4.481 1.00 90.81 139 ILE A CA 1
ATOM 1120 C C . ILE A 1 139 ? 0.247 11.344 4.544 1.00 90.81 139 ILE A C 1
ATOM 1122 O O . ILE A 1 139 ? -0.788 10.902 4.046 1.00 90.81 139 ILE A O 1
ATOM 1126 N N . ALA A 1 140 ? 0.308 12.536 5.139 1.00 89.00 140 ALA A N 1
ATOM 1127 C CA . ALA A 1 140 ? -0.825 13.453 5.193 1.00 89.00 140 ALA A CA 1
ATOM 1128 C C . ALA A 1 140 ? -1.033 14.189 3.853 1.00 89.00 140 ALA A C 1
ATOM 1130 O O . ALA A 1 140 ? -0.063 14.505 3.162 1.00 89.00 140 ALA A O 1
ATOM 1131 N N . MET A 1 141 ? -2.288 14.513 3.527 1.00 85.31 141 MET A N 1
ATOM 1132 C CA . MET A 1 141 ? -2.680 15.366 2.390 1.00 85.31 141 MET A CA 1
ATOM 1133 C C . MET A 1 141 ? -2.028 16.750 2.453 1.00 85.31 141 MET A C 1
ATOM 1135 O O . MET A 1 141 ? -1.501 17.238 1.457 1.00 85.31 141 MET A O 1
ATOM 1139 N N . ASP A 1 142 ? -2.005 17.364 3.637 1.00 82.75 142 ASP A N 1
ATOM 1140 C CA . ASP A 1 142 ? -1.285 18.610 3.884 1.00 82.75 142 ASP A CA 1
ATOM 1141 C C . ASP A 1 142 ? -0.053 18.358 4.763 1.00 82.75 142 ASP A C 1
ATOM 1143 O O . ASP A 1 142 ? -0.085 18.480 5.990 1.00 82.75 142 ASP A O 1
ATOM 1147 N N . GLN A 1 143 ? 1.063 18.050 4.100 1.00 74.81 143 GLN A N 1
ATOM 1148 C CA . GLN A 1 143 ? 2.370 17.851 4.737 1.00 74.81 143 GLN A CA 1
ATOM 1149 C C . GLN A 1 143 ? 2.912 19.112 5.442 1.00 74.81 143 GLN A C 1
ATOM 1151 O O . GLN A 1 143 ? 3.890 19.017 6.188 1.00 74.81 143 GLN A O 1
ATOM 1156 N N . SER A 1 144 ? 2.323 20.294 5.202 1.00 75.50 144 SER A N 1
ATOM 1157 C CA . SER A 1 144 ? 2.747 21.550 5.831 1.00 75.50 144 SER A CA 1
ATOM 1158 C C . SER A 1 144 ? 2.122 21.756 7.214 1.00 75.50 144 SER A C 1
ATOM 1160 O O . SER A 1 144 ? 2.804 22.243 8.116 1.00 75.50 144 SER A O 1
ATOM 1162 N N . SER A 1 145 ? 0.868 21.328 7.415 1.00 76.56 145 SER A N 1
ATOM 1163 C CA . SER A 1 145 ? 0.208 21.357 8.727 1.00 76.56 145 SER A CA 1
ATOM 1164 C C . SER A 1 145 ? 0.390 20.068 9.530 1.00 76.56 145 SER A C 1
ATOM 1166 O O . SER A 1 145 ? 0.370 20.112 10.762 1.00 76.56 145 SER A O 1
ATOM 1168 N N . GLN A 1 146 ? 0.603 18.924 8.870 1.00 78.69 146 GLN A N 1
ATOM 1169 C CA . GLN A 1 146 ? 0.757 17.623 9.522 1.00 78.69 146 GLN A CA 1
ATOM 1170 C C . GLN A 1 146 ? 1.906 16.819 8.897 1.00 78.69 146 GLN A C 1
ATOM 1172 O O . GLN A 1 146 ? 1.896 16.504 7.714 1.00 78.69 146 GLN A O 1
ATOM 1177 N N . LYS A 1 147 ? 2.897 16.425 9.708 1.00 83.00 147 LYS A N 1
ATOM 1178 C CA . LYS A 1 147 ? 3.952 15.479 9.280 1.00 83.00 147 LYS A CA 1
ATOM 1179 C C . LYS A 1 147 ? 3.344 14.100 8.964 1.00 83.00 147 LYS A C 1
ATOM 1181 O O . LYS A 1 147 ? 2.204 13.837 9.349 1.00 83.00 147 LYS A O 1
ATOM 1186 N N . SER A 1 148 ? 4.108 13.177 8.385 1.00 86.19 148 SER A N 1
ATOM 1187 C CA . SER A 1 148 ? 3.698 11.764 8.326 1.00 86.19 148 SER A CA 1
ATOM 1188 C C . SER A 1 148 ? 3.623 11.109 9.718 1.00 86.19 148 SER A C 1
ATOM 1190 O O . SER A 1 148 ? 4.130 11.644 10.713 1.00 86.19 148 SER A O 1
ATOM 1192 N N . LEU A 1 149 ? 2.982 9.944 9.786 1.00 90.88 149 LEU A N 1
ATOM 1193 C CA . LEU A 1 149 ? 2.869 9.090 10.971 1.00 90.88 149 LEU A CA 1
ATOM 1194 C C . LEU A 1 149 ? 3.330 7.676 10.609 1.00 90.88 149 LEU A C 1
ATOM 1196 O O . LEU A 1 149 ? 2.985 7.195 9.535 1.00 90.88 149 LEU A O 1
ATOM 1200 N N . ASN A 1 150 ? 4.060 6.999 11.496 1.00 90.88 150 ASN A N 1
ATOM 1201 C CA . ASN A 1 150 ? 4.589 5.659 11.229 1.00 90.88 150 ASN A CA 1
ATOM 1202 C C . ASN A 1 150 ? 4.341 4.755 12.428 1.00 90.88 150 ASN A C 1
ATOM 1204 O O . ASN A 1 150 ? 4.509 5.184 13.573 1.00 90.88 150 ASN A O 1
ATOM 1208 N N . TYR A 1 151 ? 3.951 3.516 12.160 1.00 93.19 151 TYR A N 1
ATOM 1209 C CA . TYR A 1 151 ? 3.608 2.521 13.163 1.00 93.19 151 TYR A CA 1
ATOM 1210 C C . TYR A 1 151 ? 4.416 1.245 12.928 1.00 93.19 151 TYR A C 1
ATOM 1212 O O . TYR A 1 151 ? 4.214 0.541 11.940 1.00 93.19 151 TYR A O 1
ATOM 1220 N N . TRP A 1 152 ? 5.325 0.942 13.849 1.00 91.12 152 TRP A N 1
ATOM 1221 C CA . TRP A 1 152 ? 6.090 -0.297 13.856 1.00 91.12 152 TRP A CA 1
ATOM 1222 C C . TRP A 1 152 ? 5.189 -1.464 14.229 1.00 91.12 152 TRP A C 1
ATOM 1224 O O . TRP A 1 152 ? 4.670 -1.529 15.344 1.00 91.12 152 TRP A O 1
ATOM 1234 N N . ILE A 1 153 ? 5.028 -2.397 13.295 1.00 91.62 153 ILE A N 1
ATOM 1235 C CA . ILE A 1 153 ? 4.130 -3.544 13.449 1.00 91.62 153 ILE A CA 1
ATOM 1236 C C . ILE A 1 153 ? 4.690 -4.518 14.482 1.00 91.62 153 ILE A C 1
ATOM 1238 O O . ILE A 1 153 ? 3.956 -4.978 15.351 1.00 91.62 153 ILE A O 1
ATOM 1242 N N . ASP A 1 154 ? 5.993 -4.797 14.399 1.00 86.88 154 ASP A N 1
ATOM 1243 C CA . ASP A 1 154 ? 6.678 -5.759 15.263 1.00 86.88 154 ASP A CA 1
ATOM 1244 C C . ASP A 1 154 ? 6.788 -5.279 16.720 1.00 86.88 154 ASP A C 1
ATOM 1246 O O . ASP A 1 154 ? 6.672 -6.088 17.637 1.00 86.88 154 ASP A O 1
ATOM 1250 N N . ASP A 1 155 ? 6.968 -3.970 16.931 1.00 87.94 155 ASP A N 1
ATOM 1251 C CA . ASP A 1 155 ? 7.095 -3.372 18.267 1.00 87.94 155 ASP A CA 1
ATOM 1252 C C . ASP A 1 155 ? 5.744 -2.887 18.844 1.00 87.94 155 ASP A C 1
ATOM 1254 O O . ASP A 1 155 ? 5.675 -2.549 20.024 1.00 87.94 155 ASP A O 1
ATOM 1258 N N . ASN A 1 156 ? 4.677 -2.814 18.030 1.00 88.94 156 ASN A N 1
ATOM 1259 C CA . ASN A 1 156 ? 3.398 -2.151 18.345 1.00 88.94 156 ASN A CA 1
ATOM 1260 C C . ASN A 1 156 ? 3.595 -0.725 18.897 1.00 88.94 156 ASN A C 1
ATOM 1262 O O . ASN A 1 156 ? 3.052 -0.357 19.937 1.00 88.94 156 ASN A O 1
ATOM 1266 N N . LEU A 1 157 ? 4.408 0.087 18.214 1.00 90.44 157 LEU A N 1
ATOM 1267 C CA . LEU A 1 157 ? 4.765 1.439 18.654 1.00 90.44 157 LEU A CA 1
ATOM 1268 C C . LEU A 1 157 ? 4.700 2.450 17.512 1.00 90.44 157 LEU A C 1
ATOM 1270 O O . LEU A 1 157 ? 5.038 2.161 16.368 1.00 90.44 157 LEU A O 1
ATOM 1274 N N . ILE A 1 158 ? 4.302 3.676 17.844 1.00 85.81 158 ILE A N 1
ATOM 1275 C CA . ILE A 1 158 ? 4.290 4.802 16.908 1.00 85.81 158 ILE A CA 1
ATOM 1276 C C . ILE A 1 158 ? 5.620 5.542 16.980 1.00 85.81 158 ILE A C 1
ATOM 1278 O O . ILE A 1 158 ? 6.099 5.861 18.067 1.00 85.81 158 ILE A O 1
ATOM 1282 N N . HIS A 1 159 ? 6.182 5.864 15.817 1.00 77.38 159 HIS A N 1
ATOM 1283 C CA . HIS A 1 159 ? 7.451 6.571 15.701 1.00 77.38 159 HIS A CA 1
ATOM 1284 C C . HIS A 1 159 ? 7.304 7.797 14.795 1.00 77.38 159 HIS A C 1
ATOM 1286 O O . HIS A 1 159 ? 7.226 7.696 13.571 1.00 77.38 159 HIS A O 1
ATOM 1292 N N . GLU A 1 160 ? 7.255 8.985 15.398 1.00 70.19 160 GLU A N 1
ATOM 1293 C CA . GLU A 1 160 ? 6.963 10.241 14.687 1.00 70.19 160 GLU A CA 1
ATOM 1294 C C . GLU A 1 160 ? 8.191 10.899 14.020 1.00 70.19 160 GLU A C 1
ATOM 1296 O O . GLU A 1 160 ? 8.068 11.982 13.445 1.00 70.19 160 GLU A O 1
ATOM 1301 N N . THR A 1 161 ? 9.381 10.289 14.099 1.00 61.41 161 THR A N 1
ATOM 1302 C CA . THR A 1 161 ? 10.635 10.904 13.614 1.00 61.41 161 THR A CA 1
ATOM 1303 C C . THR A 1 161 ? 10.775 10.888 12.089 1.00 61.41 161 THR A C 1
ATOM 1305 O O . THR A 1 161 ? 11.263 11.854 11.501 1.00 61.41 161 THR A O 1
ATOM 1308 N N . LEU A 1 162 ? 10.332 9.815 11.429 1.00 70.38 162 LEU A N 1
ATOM 1309 C CA . LEU A 1 162 ? 10.488 9.638 9.986 1.00 70.38 162 LEU A CA 1
ATOM 1310 C C . LEU A 1 162 ? 9.401 10.433 9.259 1.00 70.38 162 LEU A C 1
ATOM 1312 O O . LEU A 1 162 ? 8.249 10.005 9.207 1.00 70.38 162 LEU A O 1
ATOM 1316 N N . ASN A 1 163 ? 9.756 11.605 8.725 1.00 78.69 163 ASN A N 1
ATOM 1317 C CA . ASN A 1 163 ? 8.823 12.430 7.955 1.00 78.69 163 ASN A CA 1
ATOM 1318 C C . ASN A 1 163 ? 8.869 12.080 6.457 1.00 78.69 163 ASN A C 1
ATOM 1320 O O . ASN A 1 163 ? 9.704 12.631 5.721 1.00 78.69 163 ASN A O 1
ATOM 1324 N N . PHE A 1 164 ? 7.982 11.177 6.039 1.00 78.56 164 PHE A N 1
ATOM 1325 C CA . PHE A 1 164 ? 7.771 10.766 4.655 1.00 78.56 164 PHE A CA 1
ATOM 1326 C C . PHE A 1 164 ? 7.216 11.910 3.824 1.00 78.56 164 PHE A C 1
ATOM 1328 O O . PHE A 1 164 ? 6.256 12.573 4.209 1.00 78.56 164 PHE A O 1
ATOM 1335 N N . ILE A 1 165 ? 7.852 12.138 2.677 1.00 76.81 165 ILE A N 1
ATOM 1336 C CA . ILE A 1 165 ? 7.384 13.093 1.682 1.00 76.81 165 ILE A CA 1
ATOM 1337 C C . ILE A 1 165 ? 7.402 12.434 0.312 1.00 76.81 165 ILE A C 1
ATOM 1339 O O . ILE A 1 165 ? 8.194 11.527 0.037 1.00 76.81 165 ILE A O 1
ATOM 1343 N N . ILE A 1 166 ? 6.569 12.971 -0.562 1.00 80.19 166 ILE A N 1
ATOM 1344 C CA . ILE A 1 166 ? 6.645 12.744 -1.993 1.00 80.19 166 ILE A CA 1
ATOM 1345 C C . ILE A 1 166 ? 7.221 14.031 -2.603 1.00 80.19 166 ILE A C 1
ATOM 1347 O O . ILE A 1 166 ? 6.694 15.109 -2.316 1.00 80.19 166 ILE A O 1
ATOM 1351 N N . PRO A 1 167 ? 8.316 13.979 -3.387 1.00 74.88 167 PRO A N 1
ATOM 1352 C CA . PRO A 1 167 ? 8.884 15.178 -3.990 1.00 74.88 167 PRO A CA 1
ATOM 1353 C C . PRO A 1 167 ? 7.911 15.787 -4.997 1.00 74.88 167 PRO A C 1
ATOM 1355 O O . PRO A 1 167 ? 7.648 15.198 -6.052 1.00 74.88 167 PRO A O 1
ATOM 1358 N N . THR A 1 168 ? 7.412 16.984 -4.691 1.00 70.50 168 THR A N 1
ATOM 1359 C CA . THR A 1 168 ? 6.523 17.711 -5.594 1.00 70.50 168 THR A CA 1
ATOM 1360 C C . THR A 1 168 ? 7.210 17.960 -6.943 1.00 70.50 168 THR A C 1
ATOM 1362 O O . THR A 1 168 ? 8.410 18.264 -6.997 1.00 70.50 168 THR A O 1
ATOM 1365 N N . PRO A 1 169 ? 6.486 17.805 -8.064 1.00 66.69 169 PRO A N 1
ATOM 1366 C CA . PRO A 1 169 ? 7.033 18.087 -9.382 1.00 66.69 169 PRO A CA 1
ATOM 1367 C C . PRO A 1 169 ? 7.431 19.567 -9.477 1.00 66.69 169 PRO A C 1
ATOM 1369 O O . PRO A 1 169 ? 6.689 20.458 -9.073 1.00 66.69 169 PRO A O 1
ATOM 1372 N N . LYS A 1 170 ? 8.609 19.850 -10.053 1.00 64.62 170 LYS A N 1
ATOM 1373 C CA . LYS A 1 170 ? 9.113 21.231 -10.220 1.00 64.62 170 LYS A CA 1
ATOM 1374 C C . LYS A 1 170 ? 8.260 22.085 -11.174 1.00 64.62 170 LYS A C 1
ATOM 1376 O O . LYS A 1 170 ? 8.438 23.297 -11.220 1.00 64.62 170 LYS A O 1
ATOM 1381 N N . SER A 1 171 ? 7.367 21.455 -11.940 1.00 59.84 171 SER A N 1
ATOM 1382 C CA . SER A 1 171 ? 6.371 22.107 -12.789 1.00 59.84 171 SER A CA 1
ATOM 1383 C C . SER A 1 171 ? 4.987 21.923 -12.173 1.00 59.84 171 SER A C 1
ATOM 1385 O O . SER A 1 171 ? 4.529 20.796 -12.015 1.00 59.84 171 SER A O 1
ATOM 1387 N N . ILE A 1 172 ? 4.320 23.034 -11.861 1.00 55.38 172 ILE A N 1
ATOM 1388 C CA . ILE A 1 172 ? 2.981 23.084 -11.238 1.00 55.38 172 ILE A CA 1
ATOM 1389 C C . ILE A 1 172 ? 1.862 22.812 -12.276 1.00 55.38 172 ILE A C 1
ATOM 1391 O O . ILE A 1 172 ? 0.684 22.762 -11.946 1.00 55.38 172 ILE A O 1
ATOM 1395 N N . VAL A 1 173 ? 2.216 22.653 -13.557 1.00 57.38 173 VAL A N 1
ATOM 1396 C CA . VAL A 1 173 ? 1.267 22.633 -14.688 1.00 57.38 173 VAL A CA 1
ATOM 1397 C C . VAL A 1 173 ? 0.603 21.263 -14.895 1.00 57.38 173 VAL A C 1
ATOM 1399 O O . VAL A 1 173 ? -0.373 21.157 -15.633 1.00 57.38 173 VAL A O 1
ATOM 1402 N N . GLU A 1 174 ? 1.114 20.206 -14.268 1.00 63.47 174 GLU A N 1
ATOM 1403 C CA . GLU A 1 174 ? 0.617 18.843 -14.462 1.00 63.47 174 GLU A CA 1
ATOM 1404 C C . GLU A 1 174 ? -0.245 18.392 -13.275 1.00 63.47 174 GLU A C 1
ATOM 1406 O O . GLU A 1 174 ? 0.234 18.330 -12.145 1.00 63.47 174 GLU A O 1
ATOM 1411 N N . ASP A 1 175 ? -1.507 18.047 -13.557 1.00 77.00 175 ASP A N 1
ATOM 1412 C CA . ASP A 1 175 ? -2.385 17.309 -12.641 1.00 77.00 175 ASP A CA 1
ATOM 1413 C C . ASP A 1 175 ? -1.750 15.935 -12.379 1.00 77.00 175 ASP A C 1
ATOM 1415 O O . ASP A 1 175 ? -1.759 15.050 -13.245 1.00 77.00 175 ASP A O 1
ATOM 1419 N N . ILE A 1 176 ? -1.088 15.825 -11.229 1.00 83.25 176 ILE A N 1
ATOM 1420 C CA . ILE A 1 176 ? -0.244 14.706 -10.824 1.00 83.25 176 ILE A CA 1
ATOM 1421 C C . ILE A 1 176 ? -0.793 14.127 -9.529 1.00 83.25 176 ILE A C 1
ATOM 1423 O O . ILE A 1 176 ? -1.072 14.850 -8.576 1.00 83.25 176 ILE A O 1
ATOM 1427 N N . ASP A 1 177 ? -0.897 12.806 -9.516 1.00 86.62 177 ASP A N 1
ATOM 1428 C CA . ASP A 1 177 ? -1.326 12.023 -8.372 1.00 86.62 177 ASP A CA 1
ATOM 1429 C C . ASP A 1 177 ? -0.253 10.979 -8.077 1.00 86.62 177 ASP A C 1
ATOM 1431 O O . ASP A 1 177 ? 0.050 10.122 -8.915 1.00 86.62 177 ASP A O 1
ATOM 1435 N N . ASP A 1 178 ? 0.374 11.117 -6.915 1.00 89.25 178 ASP A N 1
ATOM 1436 C CA . ASP A 1 178 ? 1.518 10.321 -6.499 1.00 89.25 178 ASP A CA 1
ATOM 1437 C C . ASP A 1 178 ? 1.162 9.479 -5.272 1.00 89.25 178 ASP A C 1
ATOM 1439 O O . ASP A 1 178 ? 0.478 9.941 -4.363 1.00 89.25 178 ASP A O 1
ATOM 1443 N N . PHE A 1 179 ? 1.707 8.270 -5.186 1.00 91.00 179 PHE A N 1
ATOM 1444 C CA . PHE A 1 179 ? 1.617 7.449 -3.978 1.00 91.00 179 PHE A CA 1
ATOM 1445 C C . PHE A 1 179 ? 2.894 6.632 -3.788 1.00 91.00 179 PHE A C 1
ATOM 1447 O O . PHE A 1 179 ? 3.649 6.385 -4.731 1.00 91.00 179 PHE A O 1
ATOM 1454 N N . VAL A 1 180 ? 3.155 6.204 -2.556 1.00 93.31 180 VAL A N 1
ATOM 1455 C CA . VAL A 1 180 ? 4.308 5.352 -2.249 1.00 93.31 180 VAL A CA 1
ATOM 1456 C C . VAL A 1 180 ? 3.926 3.886 -2.439 1.00 93.31 180 VAL A C 1
ATOM 1458 O O . VAL A 1 180 ? 2.861 3.448 -2.011 1.00 93.31 180 VAL A O 1
ATOM 1461 N N . ILE A 1 181 ? 4.802 3.128 -3.091 1.00 94.69 181 ILE A N 1
ATOM 1462 C CA . ILE A 1 181 ? 4.677 1.680 -3.264 1.00 94.69 181 ILE A CA 1
ATOM 1463 C C . ILE A 1 181 ? 5.336 0.991 -2.067 1.00 94.69 181 ILE A C 1
ATOM 1465 O O . ILE A 1 181 ? 6.473 1.315 -1.715 1.00 94.69 181 ILE A O 1
ATOM 1469 N N . SER A 1 182 ? 4.658 0.004 -1.478 1.00 92.75 182 SER A N 1
ATOM 1470 C CA . SER A 1 182 ? 5.227 -0.797 -0.390 1.00 92.75 182 SER A CA 1
ATOM 1471 C C . SER A 1 182 ? 6.448 -1.587 -0.871 1.00 92.75 182 SER A C 1
ATOM 1473 O O . SER A 1 182 ? 6.351 -2.339 -1.848 1.00 92.75 182 SER A O 1
ATOM 1475 N N . ASN A 1 183 ? 7.594 -1.424 -0.203 1.00 89.56 183 ASN A N 1
ATOM 1476 C CA . ASN A 1 183 ? 8.849 -2.057 -0.619 1.00 89.56 183 ASN A CA 1
ATOM 1477 C C . ASN A 1 183 ? 8.892 -3.557 -0.280 1.00 89.56 183 ASN A C 1
ATOM 1479 O O . ASN A 1 183 ? 8.066 -4.087 0.464 1.00 89.56 183 ASN A O 1
ATOM 1483 N N . ARG A 1 184 ? 9.900 -4.243 -0.824 1.00 84.94 184 ARG A N 1
ATOM 1484 C CA . ARG A 1 184 ? 10.212 -5.628 -0.459 1.00 84.94 184 ARG A CA 1
ATOM 1485 C C . ARG A 1 184 ? 10.858 -5.684 0.919 1.00 84.94 184 ARG A C 1
ATOM 1487 O O . ARG A 1 184 ? 11.667 -4.823 1.273 1.00 84.94 184 ARG A O 1
ATOM 1494 N N . ALA A 1 185 ? 10.618 -6.777 1.635 1.00 72.88 185 ALA A N 1
ATOM 1495 C CA . ALA A 1 185 ? 11.520 -7.188 2.701 1.00 72.88 185 ALA A CA 1
ATOM 1496 C C . ALA A 1 185 ? 12.971 -7.284 2.175 1.00 72.88 185 ALA A C 1
ATOM 1498 O O . ALA A 1 185 ? 13.209 -7.590 1.007 1.00 72.88 185 ALA A O 1
ATOM 1499 N N . SER A 1 186 ? 13.940 -6.999 3.047 1.00 71.94 186 SER A N 1
ATOM 1500 C CA . SER A 1 186 ? 15.390 -7.070 2.781 1.00 71.94 186 SER A CA 1
ATOM 1501 C C . SER A 1 186 ? 16.007 -6.037 1.818 1.00 71.94 186 SER A C 1
ATOM 1503 O O . SER A 1 186 ? 17.234 -5.975 1.762 1.00 71.94 186 SER A O 1
ATOM 1505 N N . TYR A 1 187 ? 15.234 -5.182 1.134 1.00 76.44 187 TYR A N 1
ATOM 1506 C CA . TYR A 1 187 ? 15.780 -4.151 0.233 1.00 76.44 187 TYR A CA 1
ATOM 1507 C C . TYR A 1 187 ? 15.413 -2.720 0.679 1.00 76.44 187 TYR A C 1
ATOM 1509 O O . TYR A 1 187 ? 14.238 -2.347 0.617 1.00 76.44 187 TYR A O 1
ATOM 1517 N N . PRO A 1 188 ? 16.390 -1.885 1.103 1.00 78.19 188 PRO A N 1
ATOM 1518 C CA . PRO A 1 188 ? 16.155 -0.497 1.503 1.00 78.19 188 PRO A CA 1
ATOM 1519 C C . PRO A 1 188 ? 15.995 0.398 0.261 1.00 78.19 188 PRO A C 1
ATOM 1521 O O . PRO A 1 188 ? 16.887 1.147 -0.142 1.00 78.19 188 PRO A O 1
ATOM 1524 N N . GLU A 1 189 ? 14.843 0.269 -0.383 1.00 86.19 189 GLU A N 1
ATOM 1525 C CA . GLU A 1 189 ? 14.461 0.995 -1.588 1.00 86.19 189 GLU A CA 1
ATOM 1526 C C . GLU A 1 189 ? 13.124 1.704 -1.353 1.00 86.19 189 GLU A C 1
ATOM 1528 O O . GLU A 1 189 ? 12.189 1.118 -0.808 1.00 86.19 189 GLU A O 1
ATOM 1533 N N . TYR A 1 190 ? 13.032 2.961 -1.782 1.00 87.62 190 TYR A N 1
ATOM 1534 C CA . TYR A 1 190 ? 11.820 3.769 -1.703 1.00 87.62 190 TYR A CA 1
ATOM 1535 C C . TYR A 1 190 ? 11.302 4.046 -3.111 1.00 87.62 190 TYR A C 1
ATOM 1537 O O . TYR A 1 190 ? 12.014 4.602 -3.955 1.00 87.62 190 TYR A O 1
ATOM 1545 N N . PHE A 1 191 ? 10.055 3.650 -3.349 1.00 91.56 191 PHE A N 1
ATOM 1546 C CA . PHE A 1 191 ? 9.405 3.700 -4.649 1.00 91.56 191 PHE A CA 1
ATOM 1547 C C . PHE A 1 191 ? 8.175 4.601 -4.583 1.00 91.56 191 PHE A C 1
ATOM 1549 O O . PHE A 1 191 ? 7.290 4.397 -3.757 1.00 91.56 191 PHE A O 1
ATOM 1556 N N . VAL A 1 192 ? 8.102 5.581 -5.477 1.00 93.06 192 VAL A N 1
ATOM 1557 C CA . VAL A 1 192 ? 6.955 6.483 -5.620 1.00 93.06 192 VAL A CA 1
ATOM 1558 C C . VAL A 1 192 ? 6.367 6.284 -7.004 1.00 93.06 192 VAL A C 1
ATOM 1560 O O . VAL A 1 192 ? 7.048 6.516 -8.000 1.00 93.06 192 VAL A O 1
ATOM 1563 N N . TRP A 1 193 ? 5.110 5.876 -7.089 1.00 93.31 193 TRP A N 1
ATOM 1564 C CA . TRP A 1 193 ? 4.383 5.912 -8.348 1.00 93.31 193 TRP A CA 1
ATOM 1565 C C . TRP A 1 193 ? 3.866 7.322 -8.622 1.00 93.31 193 TRP A C 1
ATOM 1567 O O . TRP A 1 193 ? 3.492 8.030 -7.690 1.00 93.31 193 TRP A O 1
ATOM 1577 N N . ARG A 1 194 ? 3.824 7.707 -9.898 1.00 91.44 194 ARG A N 1
ATOM 1578 C CA . ARG A 1 194 ? 3.325 9.002 -10.364 1.00 91.44 194 ARG A CA 1
ATOM 1579 C C . ARG A 1 194 ? 2.392 8.828 -11.555 1.00 91.44 194 ARG A C 1
ATOM 1581 O O . ARG A 1 194 ? 2.826 8.431 -12.641 1.00 91.44 194 ARG A O 1
ATOM 1588 N N . ASN A 1 195 ? 1.127 9.186 -11.368 1.00 88.50 195 ASN A N 1
ATOM 1589 C CA . ASN A 1 195 ? 0.119 9.272 -12.419 1.00 88.50 195 ASN A CA 1
ATOM 1590 C C . ASN A 1 195 ? 0.022 10.714 -12.928 1.00 88.50 195 ASN A C 1
ATOM 1592 O O . ASN A 1 195 ? -0.387 11.612 -12.198 1.00 88.50 195 ASN A O 1
ATOM 1596 N N . HIS A 1 196 ? 0.334 10.944 -14.202 1.00 85.81 196 HIS A N 1
ATOM 1597 C CA . HIS A 1 196 ? 0.158 12.244 -14.850 1.00 85.81 196 HIS A CA 1
ATOM 1598 C C . HIS A 1 196 ? -1.253 12.320 -15.455 1.00 85.81 196 HIS A C 1
ATOM 1600 O O . HIS A 1 196 ? -1.423 12.098 -16.659 1.00 85.81 196 HIS A O 1
ATOM 1606 N N . ARG A 1 197 ? -2.274 12.613 -14.638 1.00 80.25 197 ARG A N 1
ATOM 1607 C CA . ARG A 1 197 ? -3.706 12.571 -15.006 1.00 80.25 197 ARG A CA 1
ATOM 1608 C C . ARG A 1 197 ? -4.015 13.325 -16.304 1.00 80.25 197 ARG A C 1
ATOM 1610 O O . ARG A 1 197 ? -4.695 12.788 -17.175 1.00 80.25 197 ARG A O 1
ATOM 1617 N N . ALA A 1 198 ? -3.421 14.505 -16.495 1.00 80.50 198 ALA A N 1
ATOM 1618 C CA . ALA A 1 198 ? -3.592 15.324 -17.703 1.00 80.50 198 ALA A CA 1
ATOM 1619 C C . ALA A 1 198 ? -3.074 14.679 -19.011 1.00 80.50 198 ALA A C 1
ATOM 1621 O O . ALA A 1 198 ? -3.480 15.084 -20.098 1.00 80.50 198 ALA A O 1
ATOM 1622 N N . THR A 1 199 ? -2.165 13.699 -18.934 1.00 79.75 199 THR A N 1
ATOM 1623 C CA . THR A 1 199 ? -1.547 13.048 -20.110 1.00 79.75 199 THR A CA 1
ATOM 1624 C C . THR A 1 199 ? -1.733 11.527 -20.152 1.00 79.75 199 THR A C 1
ATOM 1626 O O . THR A 1 199 ? -1.311 10.887 -21.116 1.00 79.75 199 THR A O 1
ATOM 1629 N N . GLY A 1 200 ? -2.325 10.940 -19.108 1.00 79.38 200 GLY A N 1
ATOM 1630 C CA . GLY A 1 200 ? -2.470 9.496 -18.917 1.00 79.38 200 GLY A CA 1
ATOM 1631 C C . GLY A 1 200 ? -1.160 8.738 -18.670 1.00 79.38 200 GLY A C 1
ATOM 1632 O O . GLY A 1 200 ? -1.198 7.520 -18.542 1.00 79.38 200 GLY A O 1
ATOM 1633 N N . LYS A 1 201 ? -0.003 9.413 -18.632 1.00 85.12 201 LYS A N 1
ATOM 1634 C CA . LYS A 1 201 ? 1.314 8.771 -18.492 1.00 85.12 201 LYS A CA 1
ATOM 1635 C C . LYS A 1 201 ? 1.558 8.299 -17.062 1.00 85.12 201 LYS A C 1
ATOM 1637 O O . LYS A 1 201 ? 1.170 8.980 -16.112 1.00 85.12 201 LYS A O 1
ATOM 1642 N N . SER A 1 202 ? 2.321 7.223 -16.924 1.00 89.00 202 SER A N 1
ATOM 1643 C CA . SER A 1 202 ? 2.842 6.756 -15.641 1.00 89.00 202 SER A CA 1
ATOM 1644 C C . SER A 1 202 ? 4.368 6.868 -15.550 1.00 89.00 202 SER A C 1
ATOM 1646 O O . SER A 1 202 ? 5.098 6.616 -16.514 1.00 89.00 202 SER A O 1
ATOM 1648 N N . SER A 1 203 ? 4.847 7.223 -14.362 1.00 89.62 203 SER A N 1
ATOM 1649 C CA . SER A 1 203 ? 6.267 7.327 -14.022 1.00 89.62 203 SER A CA 1
ATOM 1650 C C . SER A 1 203 ? 6.526 6.678 -12.666 1.00 89.62 203 SER A C 1
ATOM 1652 O O . SER A 1 203 ? 5.632 6.632 -11.823 1.00 89.62 203 SER A O 1
ATOM 1654 N N . ILE A 1 204 ? 7.757 6.233 -12.424 1.00 91.56 204 ILE A N 1
ATOM 1655 C CA . ILE A 1 204 ? 8.185 5.736 -11.113 1.00 91.56 204 ILE A CA 1
ATOM 1656 C C . ILE A 1 204 ? 9.427 6.496 -10.639 1.00 91.56 204 ILE A C 1
ATOM 1658 O O . ILE A 1 204 ? 10.416 6.641 -11.360 1.00 91.56 204 ILE A O 1
ATOM 1662 N N . GLY A 1 205 ? 9.335 7.044 -9.433 1.00 90.88 205 GLY A N 1
ATOM 1663 C CA . GLY A 1 205 ? 10.430 7.603 -8.656 1.00 90.88 205 GLY A CA 1
ATOM 1664 C C . GLY A 1 205 ? 11.101 6.496 -7.863 1.00 90.88 205 GLY A C 1
ATOM 1665 O O . GLY A 1 205 ? 10.430 5.792 -7.114 1.00 90.88 205 GLY A O 1
ATOM 1666 N N . ILE A 1 206 ? 12.413 6.342 -8.021 1.00 89.69 206 ILE A N 1
ATOM 1667 C CA . ILE A 1 206 ? 13.194 5.320 -7.320 1.00 89.69 206 ILE A CA 1
ATOM 1668 C C . ILE A 1 206 ? 14.306 6.012 -6.532 1.00 89.69 206 ILE A C 1
ATOM 1670 O O . ILE A 1 206 ? 15.057 6.807 -7.099 1.00 89.69 206 ILE A O 1
ATOM 1674 N N . ALA A 1 207 ? 14.429 5.684 -5.246 1.00 88.75 207 ALA A N 1
ATOM 1675 C CA . ALA A 1 207 ? 15.618 5.947 -4.442 1.00 88.75 207 ALA A CA 1
ATOM 1676 C C . ALA A 1 207 ? 16.115 4.634 -3.826 1.00 88.75 207 ALA A C 1
ATOM 1678 O O . ALA A 1 207 ? 15.340 3.897 -3.221 1.00 88.75 207 ALA A O 1
ATOM 1679 N N . ARG A 1 208 ? 17.410 4.342 -3.975 1.00 85.81 208 ARG A N 1
ATOM 1680 C CA . ARG A 1 208 ? 18.039 3.107 -3.486 1.00 85.81 208 ARG A CA 1
ATOM 1681 C C . ARG A 1 208 ? 19.117 3.439 -2.475 1.00 85.81 208 ARG A C 1
ATOM 1683 O O . ARG A 1 208 ? 19.995 4.236 -2.793 1.00 85.81 208 ARG A O 1
ATOM 1690 N N . LEU A 1 209 ? 19.105 2.802 -1.310 1.00 80.62 209 LEU A N 1
ATOM 1691 C CA . LEU A 1 209 ? 20.294 2.787 -0.466 1.00 80.62 209 LEU A CA 1
ATOM 1692 C C . LEU A 1 209 ? 21.358 1.887 -1.101 1.00 80.62 209 LEU A C 1
ATOM 1694 O O . LEU A 1 209 ? 21.119 0.705 -1.350 1.00 80.62 209 LEU A O 1
ATOM 1698 N N . GLU A 1 210 ? 22.559 2.424 -1.314 1.00 69.19 210 GLU A N 1
ATOM 1699 C CA . GLU A 1 210 ? 23.743 1.573 -1.440 1.00 69.19 210 GLU A CA 1
ATOM 1700 C C . GLU A 1 210 ? 23.930 0.770 -0.145 1.00 69.19 210 GLU A C 1
ATOM 1702 O O . GLU A 1 210 ? 23.591 1.253 0.935 1.00 69.19 210 GLU A O 1
ATOM 1707 N N . SER A 1 211 ? 24.502 -0.433 -0.244 1.00 58.16 211 SER A N 1
ATOM 1708 C CA . SER A 1 211 ? 24.513 -1.502 0.776 1.00 58.16 211 SER A CA 1
ATOM 1709 C C . SER A 1 211 ? 25.288 -1.229 2.083 1.00 58.16 211 SER A C 1
ATOM 1711 O O . SER A 1 211 ? 25.757 -2.162 2.734 1.00 58.16 211 SER A O 1
ATOM 1713 N N . LYS A 1 212 ? 25.477 0.034 2.465 1.00 59.22 212 LYS A N 1
ATOM 1714 C CA . LYS A 1 212 ? 26.074 0.449 3.737 1.00 59.22 212 LYS A CA 1
ATOM 1715 C C . LYS A 1 212 ? 25.015 0.381 4.841 1.00 59.22 212 LYS A C 1
ATOM 1717 O O . LYS A 1 212 ? 23.850 0.712 4.624 1.00 59.22 212 LYS A O 1
ATOM 1722 N N . SER A 1 213 ? 25.433 0.006 6.045 1.00 65.06 213 SER A N 1
ATOM 1723 C CA . SER A 1 213 ? 24.602 0.055 7.250 1.00 65.06 213 SER A CA 1
ATOM 1724 C C . SER A 1 213 ? 24.430 1.503 7.724 1.00 65.06 213 SER A C 1
ATOM 1726 O O . SER A 1 213 ? 25.131 1.956 8.629 1.00 65.06 213 SER A O 1
ATOM 1728 N N . TYR A 1 214 ? 23.529 2.245 7.086 1.00 68.19 214 TYR A N 1
ATOM 1729 C CA . TYR A 1 214 ? 23.131 3.568 7.558 1.00 68.19 214 TYR A CA 1
ATOM 1730 C C . TYR A 1 214 ? 22.251 3.450 8.815 1.00 68.19 214 TYR A C 1
ATOM 1732 O O . TYR A 1 214 ? 21.385 2.571 8.866 1.00 68.19 214 TYR A O 1
ATOM 1740 N N . PRO A 1 215 ? 22.399 4.353 9.803 1.00 77.50 215 PRO A N 1
ATOM 1741 C CA . PRO A 1 215 ? 21.353 4.618 10.784 1.00 77.50 215 PRO A CA 1
ATOM 1742 C C . PRO A 1 215 ? 20.031 4.917 10.073 1.00 77.50 215 PRO A C 1
ATOM 1744 O O . PRO A 1 215 ? 20.014 5.553 9.020 1.00 77.50 215 PRO A O 1
ATOM 1747 N N . GLU A 1 216 ? 18.911 4.483 10.641 1.00 74.62 216 GLU A N 1
ATOM 1748 C CA . GLU A 1 216 ? 17.621 4.507 9.942 1.00 74.62 216 GLU A CA 1
ATOM 1749 C C . GLU A 1 216 ? 17.178 5.919 9.511 1.00 74.62 216 GLU A C 1
ATOM 1751 O O . GLU A 1 216 ? 16.682 6.122 8.402 1.00 74.62 216 GLU A O 1
ATOM 1756 N N . GLU A 1 217 ? 17.434 6.925 10.350 1.00 77.75 217 GLU A N 1
ATOM 1757 C CA . GLU A 1 217 ? 17.152 8.328 10.035 1.00 77.75 217 GLU A CA 1
ATOM 1758 C C . GLU A 1 217 ? 18.017 8.851 8.872 1.00 77.75 217 GLU A C 1
ATOM 1760 O O . GLU A 1 217 ? 17.532 9.606 8.025 1.00 77.75 217 GLU A O 1
ATOM 1765 N N . GLU A 1 218 ? 19.277 8.413 8.775 1.00 80.56 218 GLU A N 1
ATOM 1766 C CA . GLU A 1 218 ? 20.156 8.741 7.648 1.00 80.56 218 GLU A CA 1
ATOM 1767 C C . GLU A 1 218 ? 19.725 8.018 6.372 1.00 80.56 218 GLU A C 1
ATOM 1769 O O . GLU A 1 218 ? 19.695 8.638 5.308 1.00 80.56 218 GLU A O 1
ATOM 1774 N N . ALA A 1 219 ? 19.329 6.746 6.482 1.00 79.50 219 ALA A N 1
ATOM 1775 C CA . ALA A 1 219 ? 18.776 5.971 5.378 1.00 79.50 219 ALA A CA 1
ATOM 1776 C C . ALA A 1 219 ? 17.541 6.669 4.790 1.00 79.50 219 ALA A C 1
ATOM 1778 O O . ALA A 1 219 ? 17.459 6.901 3.581 1.00 79.50 219 ALA A O 1
ATOM 1779 N N . TRP A 1 220 ? 16.612 7.089 5.654 1.00 76.25 220 TRP A N 1
ATOM 1780 C CA . TRP A 1 220 ? 15.432 7.840 5.243 1.00 76.25 220 TRP A CA 1
ATOM 1781 C C . TRP A 1 220 ? 15.791 9.195 4.615 1.00 76.25 220 TRP A C 1
ATOM 1783 O O . TRP A 1 220 ? 15.334 9.515 3.515 1.00 76.25 220 TRP A O 1
ATOM 1793 N N . LYS A 1 221 ? 16.655 9.983 5.268 1.00 81.06 221 LYS A N 1
ATOM 1794 C CA . LYS A 1 221 ? 17.114 11.286 4.759 1.00 81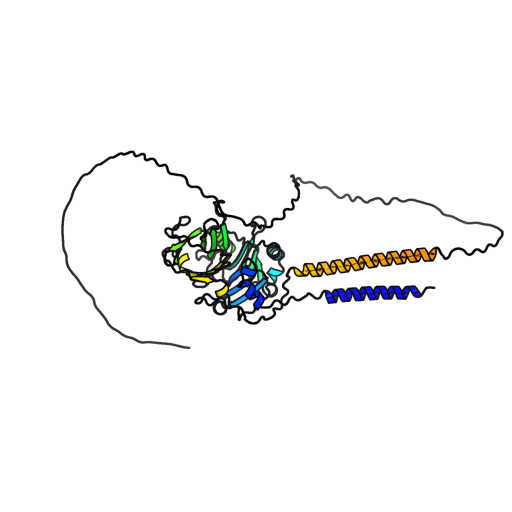.06 221 LYS A CA 1
ATOM 1795 C C . LYS A 1 221 ? 17.814 11.161 3.403 1.00 81.06 221 LYS A C 1
ATOM 1797 O O . LYS A 1 221 ? 17.652 12.043 2.559 1.00 81.06 221 LYS A O 1
ATOM 1802 N N . TYR A 1 222 ? 18.562 10.082 3.176 1.00 84.00 222 TYR A N 1
ATOM 1803 C CA . TYR A 1 222 ? 19.147 9.772 1.877 1.00 84.00 222 TYR A CA 1
ATOM 1804 C C . TYR A 1 222 ? 18.056 9.465 0.849 1.00 84.00 222 TYR A C 1
ATOM 1806 O O . TYR A 1 222 ? 18.008 10.145 -0.175 1.00 84.00 222 TYR A O 1
ATOM 1814 N N . MET A 1 223 ? 17.165 8.500 1.117 1.00 82.38 223 MET A N 1
ATOM 1815 C CA . MET A 1 223 ? 16.129 8.093 0.159 1.00 82.38 223 MET A CA 1
ATOM 1816 C C . MET A 1 223 ? 15.283 9.292 -0.272 1.00 82.38 223 MET A C 1
ATOM 1818 O O . MET A 1 223 ? 15.221 9.597 -1.459 1.00 82.38 223 MET A O 1
ATOM 1822 N N . LYS A 1 224 ? 14.762 10.055 0.694 1.00 77.62 224 LYS A N 1
ATOM 1823 C CA . LYS A 1 224 ? 14.008 11.301 0.493 1.00 77.62 224 LYS A CA 1
ATOM 1824 C C . LYS A 1 224 ? 14.644 12.277 -0.503 1.00 77.62 224 LYS A C 1
ATOM 1826 O O . LYS A 1 224 ? 13.937 12.879 -1.308 1.00 77.62 224 LYS A O 1
ATOM 1831 N N . ASN A 1 225 ? 15.960 12.467 -0.421 1.00 82.62 225 ASN A N 1
ATOM 1832 C CA . ASN A 1 225 ? 16.679 13.476 -1.201 1.00 82.62 225 ASN A CA 1
ATOM 1833 C C . ASN A 1 225 ? 17.171 12.963 -2.567 1.00 82.62 225 ASN A C 1
ATOM 1835 O O . ASN A 1 225 ? 17.609 13.771 -3.381 1.00 82.62 225 ASN A O 1
ATOM 1839 N N . ASN A 1 226 ? 17.100 11.651 -2.825 1.00 86.56 226 ASN A N 1
ATOM 1840 C CA . ASN A 1 226 ? 17.680 11.000 -4.007 1.00 86.56 226 ASN A CA 1
ATOM 1841 C C . ASN A 1 226 ? 16.641 10.246 -4.867 1.00 86.56 226 ASN A C 1
ATOM 1843 O O . ASN A 1 226 ? 17.001 9.351 -5.627 1.00 86.56 226 ASN A O 1
ATOM 1847 N N . ILE A 1 227 ? 15.353 10.599 -4.773 1.00 87.50 227 ILE A N 1
ATOM 1848 C CA . ILE A 1 227 ? 14.301 10.042 -5.642 1.00 87.50 227 ILE A CA 1
ATOM 1849 C C . ILE A 1 227 ? 14.473 10.574 -7.066 1.00 87.50 227 ILE A C 1
ATOM 1851 O O . ILE A 1 227 ? 14.321 11.771 -7.321 1.00 87.50 227 ILE A O 1
ATOM 1855 N N . ILE A 1 228 ? 14.731 9.667 -8.010 1.00 86.50 228 ILE A N 1
ATOM 1856 C CA . ILE A 1 228 ? 14.841 9.975 -9.439 1.00 86.50 228 ILE A CA 1
ATOM 1857 C C . ILE A 1 228 ? 13.621 9.399 -10.158 1.00 86.50 228 ILE A C 1
ATOM 1859 O O . ILE A 1 228 ? 13.435 8.184 -10.190 1.00 86.50 228 ILE A O 1
ATOM 1863 N N . PHE A 1 229 ? 12.803 10.271 -10.753 1.00 86.94 229 PHE A N 1
ATOM 1864 C CA . PHE A 1 229 ? 11.643 9.876 -11.557 1.00 86.94 229 PHE A CA 1
ATOM 1865 C C . PHE A 1 229 ? 12.041 9.500 -12.984 1.00 86.94 229 PHE A C 1
ATOM 1867 O O . PHE A 1 229 ? 12.733 10.250 -13.674 1.00 86.94 229 PHE A O 1
ATOM 1874 N N . GLN A 1 230 ? 11.552 8.350 -13.435 1.00 88.06 230 GLN A N 1
ATOM 1875 C CA . GLN A 1 230 ? 11.728 7.829 -14.786 1.00 88.06 230 GLN A CA 1
ATOM 1876 C C . GLN A 1 230 ? 10.366 7.442 -15.369 1.00 88.06 230 GLN A C 1
ATOM 1878 O O . GLN A 1 230 ? 9.494 6.939 -14.657 1.00 88.06 230 GLN A O 1
ATOM 1883 N N . HIS A 1 231 ? 10.177 7.691 -16.663 1.00 87.69 231 HIS A N 1
ATOM 1884 C CA . HIS A 1 231 ? 8.963 7.292 -17.369 1.00 87.69 231 HIS A CA 1
ATOM 1885 C C . HIS A 1 231 ? 8.995 5.796 -17.683 1.00 87.69 231 HIS A C 1
ATOM 1887 O O . HIS A 1 231 ? 10.044 5.250 -18.036 1.00 87.69 231 HIS A O 1
ATOM 1893 N N . ILE A 1 232 ? 7.831 5.157 -17.588 1.00 89.31 232 ILE A N 1
ATOM 1894 C CA . ILE A 1 232 ? 7.641 3.769 -18.003 1.00 89.31 232 ILE A CA 1
ATOM 1895 C C . ILE A 1 232 ? 7.047 3.793 -19.410 1.00 89.31 232 ILE A C 1
ATOM 1897 O O . ILE A 1 232 ? 6.087 4.518 -19.685 1.00 89.31 232 ILE A O 1
ATOM 1901 N N . CYS A 1 233 ? 7.637 3.017 -20.308 1.00 89.06 233 CYS A N 1
ATOM 1902 C CA . CYS A 1 233 ? 7.282 2.977 -21.719 1.00 89.06 233 CYS A CA 1
ATOM 1903 C C . CYS A 1 233 ? 6.777 1.583 -22.094 1.00 89.06 233 CYS A C 1
ATOM 1905 O O . CYS A 1 233 ? 7.175 0.598 -21.475 1.00 89.06 233 CYS A O 1
ATOM 1907 N N . ILE A 1 234 ? 5.912 1.510 -23.106 1.00 89.19 234 ILE A N 1
ATOM 1908 C CA . ILE A 1 234 ? 5.337 0.269 -23.627 1.00 89.19 234 ILE A CA 1
ATOM 1909 C C . ILE A 1 234 ? 5.584 0.164 -25.138 1.00 89.19 234 ILE A C 1
ATOM 1911 O O . ILE A 1 234 ? 5.400 1.128 -25.893 1.00 89.19 234 ILE A O 1
ATOM 1915 N N . GLU A 1 235 ? 6.043 -1.006 -25.575 1.00 86.75 235 GLU A N 1
ATOM 1916 C CA . GLU A 1 235 ? 6.186 -1.357 -26.991 1.00 86.75 235 GLU A CA 1
ATOM 1917 C C . GLU A 1 235 ? 4.908 -2.025 -27.531 1.00 86.75 235 GLU A C 1
ATOM 1919 O O . GLU A 1 235 ? 3.918 -2.182 -26.817 1.00 86.75 235 GLU A O 1
ATOM 1924 N N . LYS A 1 236 ? 4.895 -2.394 -28.818 1.00 74.81 236 LYS A N 1
ATOM 1925 C CA . LYS A 1 236 ? 3.685 -2.899 -29.497 1.00 74.81 236 LYS A CA 1
ATOM 1926 C C . LYS A 1 236 ? 3.141 -4.216 -28.930 1.00 74.81 236 LYS A C 1
ATOM 1928 O O . LYS A 1 236 ? 1.946 -4.453 -29.062 1.00 74.81 236 LYS A O 1
ATOM 1933 N N . ASP A 1 237 ? 3.990 -5.012 -28.283 1.00 76.19 237 ASP A N 1
ATOM 1934 C CA . ASP A 1 237 ? 3.665 -6.348 -27.763 1.00 76.19 237 ASP A CA 1
ATOM 1935 C C . ASP A 1 237 ? 3.425 -6.342 -26.235 1.00 76.19 237 ASP A C 1
ATOM 1937 O O . ASP A 1 237 ? 3.750 -7.297 -25.536 1.00 76.19 237 ASP A O 1
ATOM 1941 N N . GLU A 1 238 ? 2.938 -5.217 -25.695 1.00 83.94 238 GLU A N 1
ATOM 1942 C CA . GLU A 1 238 ? 2.752 -4.952 -24.251 1.00 83.94 238 GLU A CA 1
ATOM 1943 C C . GLU A 1 238 ? 4.019 -5.136 -23.384 1.00 83.94 238 GLU A C 1
ATOM 1945 O O . GLU A 1 238 ? 3.964 -5.267 -22.158 1.00 83.94 238 GLU A O 1
ATOM 1950 N N . LEU A 1 239 ? 5.193 -5.083 -24.017 1.00 87.69 239 LEU A N 1
ATOM 1951 C CA . LEU A 1 239 ? 6.485 -5.130 -23.345 1.00 87.69 239 LEU A CA 1
ATOM 1952 C C . LEU A 1 239 ? 6.788 -3.772 -22.698 1.00 87.69 239 LEU A C 1
ATOM 1954 O O . LEU A 1 239 ? 6.996 -2.771 -23.389 1.00 87.69 239 LEU A O 1
ATOM 1958 N N . LEU A 1 240 ? 6.820 -3.745 -21.365 1.00 89.88 240 LEU A N 1
ATOM 1959 C CA . LEU A 1 240 ? 7.227 -2.591 -20.571 1.00 89.88 240 LEU A CA 1
ATOM 1960 C C . LEU A 1 240 ? 8.739 -2.502 -20.434 1.00 89.88 240 LEU A C 1
ATOM 1962 O O . LEU A 1 240 ? 9.402 -3.510 -20.202 1.00 89.88 240 LEU A O 1
ATOM 1966 N N . PHE A 1 241 ? 9.263 -1.279 -20.479 1.00 88.00 241 PHE A N 1
ATOM 1967 C CA . PHE A 1 241 ? 10.656 -0.961 -20.176 1.00 88.00 241 PHE A CA 1
ATOM 1968 C C . PHE A 1 241 ? 10.782 0.408 -19.487 1.00 88.00 241 PHE A C 1
ATOM 1970 O O . PHE A 1 241 ? 9.913 1.277 -19.610 1.00 88.00 241 PHE A O 1
ATOM 1977 N N . MET A 1 242 ? 11.882 0.607 -18.756 1.00 86.31 242 MET A N 1
ATOM 1978 C CA . MET A 1 242 ? 12.234 1.901 -18.160 1.00 86.31 242 MET A CA 1
ATOM 1979 C C . MET A 1 242 ? 12.893 2.802 -19.199 1.00 86.31 242 MET A C 1
ATOM 1981 O O . MET A 1 242 ? 13.824 2.370 -19.879 1.00 86.31 242 MET A O 1
ATOM 1985 N N . HIS A 1 243 ? 12.479 4.068 -19.292 1.00 81.44 243 HIS A N 1
ATOM 1986 C CA . HIS A 1 243 ? 13.172 5.000 -20.175 1.00 81.44 243 HIS A CA 1
ATOM 1987 C C . HIS A 1 243 ? 14.608 5.265 -19.675 1.00 81.44 243 HIS A C 1
ATOM 1989 O O . HIS A 1 243 ? 14.770 5.686 -18.528 1.00 81.44 243 HIS A O 1
ATOM 1995 N N . PRO A 1 244 ? 15.657 5.075 -20.504 1.00 73.38 244 PRO A N 1
ATOM 1996 C CA . PRO A 1 244 ? 17.048 5.078 -20.037 1.00 73.38 244 PRO A CA 1
ATOM 1997 C C . PRO A 1 244 ? 17.559 6.454 -19.586 1.00 73.38 244 PRO A C 1
ATOM 1999 O O . PRO A 1 244 ? 18.580 6.544 -18.909 1.00 73.38 244 PRO A O 1
ATOM 2002 N N . ILE A 1 245 ? 16.870 7.533 -19.968 1.00 72.94 245 ILE A N 1
ATOM 2003 C CA . ILE A 1 245 ? 17.207 8.904 -19.578 1.00 72.94 245 ILE A CA 1
ATOM 2004 C C . ILE A 1 245 ? 16.020 9.489 -18.789 1.00 72.94 245 ILE A C 1
ATOM 2006 O O . ILE A 1 245 ? 14.942 9.669 -19.373 1.00 72.94 245 ILE A O 1
ATOM 2010 N N . PRO A 1 246 ? 16.193 9.816 -17.491 1.00 70.00 246 PRO A N 1
ATOM 2011 C CA . PRO A 1 246 ? 15.174 10.484 -16.681 1.00 70.00 246 PRO A CA 1
ATOM 2012 C C . PRO A 1 246 ? 14.643 11.767 -17.340 1.00 70.00 246 PRO A C 1
ATOM 2014 O O . PRO A 1 246 ? 15.410 12.553 -17.893 1.00 70.00 246 PRO A O 1
ATOM 2017 N N . GLY A 1 247 ? 13.327 11.992 -17.275 1.00 64.81 247 GLY A N 1
ATOM 2018 C CA . GLY A 1 247 ? 12.681 13.220 -17.765 1.00 64.81 247 GLY A CA 1
ATOM 2019 C C . GLY A 1 247 ? 12.618 13.410 -19.289 1.00 64.81 247 GLY A C 1
ATOM 2020 O O . GLY A 1 247 ? 12.254 14.492 -19.740 1.00 64.81 247 GLY A O 1
ATOM 2021 N N . THR A 1 248 ? 12.946 12.393 -20.093 1.00 69.31 248 THR A N 1
ATOM 2022 C CA . THR A 1 248 ? 12.788 12.430 -21.562 1.00 69.31 248 THR A CA 1
ATOM 2023 C C . THR A 1 248 ? 11.645 11.522 -22.018 1.00 69.31 248 THR A C 1
ATOM 2025 O O . THR A 1 248 ? 11.358 10.509 -21.383 1.00 69.31 248 THR A O 1
ATOM 2028 N N . SER A 1 249 ? 10.943 11.896 -23.091 1.00 72.69 249 SER A N 1
ATOM 2029 C CA . SER A 1 249 ? 9.776 11.147 -23.570 1.00 72.69 249 SER A CA 1
ATOM 2030 C C . SER A 1 249 ? 10.148 9.789 -24.157 1.00 72.69 249 SER A C 1
ATOM 2032 O O . SER A 1 249 ? 11.125 9.690 -24.893 1.00 72.69 249 SER A O 1
ATOM 2034 N N . CYS A 1 250 ? 9.291 8.793 -23.923 1.00 75.81 250 CYS A N 1
ATOM 2035 C CA . CYS A 1 250 ? 9.360 7.486 -24.569 1.00 75.81 250 CYS A CA 1
ATOM 2036 C C . CYS A 1 250 ? 9.526 7.595 -26.093 1.00 75.81 250 CYS A C 1
ATOM 2038 O O . CYS A 1 250 ? 8.770 8.306 -26.752 1.00 75.81 250 CYS A O 1
ATOM 2040 N N . ASN A 1 251 ? 10.453 6.808 -26.645 1.00 71.31 251 ASN A N 1
ATOM 2041 C CA . ASN A 1 251 ? 10.512 6.525 -28.084 1.00 71.31 251 ASN A CA 1
ATOM 2042 C C . ASN A 1 251 ? 9.349 5.618 -28.552 1.00 71.31 251 ASN A C 1
ATOM 2044 O O . ASN A 1 251 ? 9.037 5.577 -29.740 1.00 71.31 251 ASN A O 1
ATOM 2048 N N . GLY A 1 252 ? 8.720 4.890 -27.619 1.00 70.19 252 GLY A N 1
ATOM 2049 C CA . GLY A 1 252 ? 7.467 4.149 -27.805 1.00 70.19 252 GLY A CA 1
ATOM 2050 C C . GLY A 1 252 ? 6.254 4.888 -27.227 1.00 70.19 252 GLY A C 1
ATOM 2051 O O . GLY A 1 252 ? 6.303 6.092 -26.971 1.00 70.19 252 GLY A O 1
ATOM 2052 N N . LEU A 1 253 ? 5.163 4.164 -26.969 1.00 84.50 253 LEU A N 1
ATOM 2053 C CA . LEU A 1 253 ? 4.032 4.730 -26.229 1.00 84.50 253 LEU A CA 1
ATOM 2054 C C . LEU A 1 253 ? 4.398 4.848 -24.736 1.00 84.50 253 LEU A C 1
ATOM 2056 O O . LEU A 1 253 ? 5.130 4.003 -24.216 1.00 84.50 253 LEU A O 1
ATOM 2060 N N . PRO A 1 254 ? 3.915 5.872 -24.013 1.00 86.00 254 PRO A N 1
ATOM 2061 C CA . PRO A 1 254 ? 4.008 5.877 -22.559 1.00 86.00 254 PRO A CA 1
ATOM 2062 C C . PRO A 1 254 ? 3.083 4.803 -21.982 1.00 86.00 254 PRO A C 1
ATOM 2064 O O . PRO A 1 254 ? 1.958 4.633 -22.457 1.00 86.00 254 PRO A O 1
ATOM 2067 N N . PHE A 1 255 ? 3.523 4.113 -20.933 1.00 89.25 255 PHE A N 1
ATOM 2068 C CA . PHE A 1 255 ? 2.631 3.244 -20.175 1.00 89.25 255 PHE A CA 1
ATOM 2069 C C . PHE A 1 255 ? 1.555 4.084 -19.477 1.00 89.25 255 PHE A C 1
ATOM 2071 O O . PHE A 1 255 ? 1.839 5.168 -18.957 1.00 89.25 255 PHE A O 1
ATOM 2078 N N . GLN A 1 256 ? 0.320 3.581 -19.494 1.00 87.75 256 GLN A N 1
ATOM 2079 C CA . GLN A 1 256 ? -0.851 4.244 -18.926 1.00 87.75 256 GLN A CA 1
ATOM 2080 C C . GLN A 1 256 ? -1.535 3.315 -17.920 1.00 87.75 256 GLN A C 1
ATOM 2082 O O . GLN A 1 256 ? -2.447 2.559 -18.267 1.00 87.75 256 GLN A O 1
ATOM 2087 N N . ALA A 1 257 ? -1.096 3.360 -16.662 1.00 84.69 257 ALA A N 1
ATOM 2088 C CA . ALA A 1 257 ? -1.773 2.646 -15.588 1.00 84.69 257 ALA A CA 1
ATOM 2089 C C . ALA A 1 257 ? -2.947 3.498 -15.086 1.00 84.69 257 ALA A C 1
ATOM 2091 O O . ALA A 1 257 ? -2.781 4.432 -14.303 1.00 84.69 257 ALA A O 1
ATOM 2092 N N . LYS A 1 258 ? -4.146 3.210 -15.598 1.00 80.06 258 LYS A N 1
ATOM 2093 C CA . LYS A 1 258 ? -5.350 3.989 -15.288 1.00 80.06 258 LYS A CA 1
ATOM 2094 C C . LYS A 1 258 ? -5.790 3.772 -13.833 1.00 80.06 258 LYS A C 1
ATOM 2096 O O . LYS A 1 258 ? -5.901 2.624 -13.408 1.00 80.06 258 LYS A O 1
ATOM 2101 N N . ASP A 1 259 ? -6.075 4.875 -13.137 1.00 81.31 259 ASP A N 1
ATOM 2102 C CA . ASP A 1 259 ? -6.651 4.953 -11.782 1.00 81.31 259 ASP A CA 1
ATOM 2103 C C . ASP A 1 259 ? -5.934 4.091 -10.720 1.00 81.31 259 ASP A C 1
ATOM 2105 O O . ASP A 1 259 ? -6.572 3.549 -9.821 1.00 81.31 259 ASP A O 1
ATOM 2109 N N . VAL A 1 260 ? -4.610 3.916 -10.829 1.00 90.19 260 VAL A N 1
ATOM 2110 C CA . VAL A 1 260 ? -3.827 3.198 -9.808 1.00 90.19 260 VAL A CA 1
ATOM 2111 C C . VAL A 1 260 ? -3.684 4.068 -8.565 1.00 90.19 260 VAL A C 1
ATOM 2113 O O . VAL A 1 260 ? -3.211 5.196 -8.676 1.00 90.19 260 VAL A O 1
ATOM 2116 N N . ALA A 1 261 ? -4.041 3.522 -7.402 1.00 90.00 261 ALA A N 1
ATOM 2117 C CA . ALA A 1 261 ? -3.989 4.216 -6.113 1.00 90.00 261 ALA A CA 1
ATOM 2118 C C . ALA A 1 261 ? -2.984 3.597 -5.126 1.00 90.00 261 ALA A C 1
ATOM 2120 O O . ALA A 1 261 ? -2.599 4.240 -4.152 1.00 90.00 261 ALA A O 1
ATOM 2121 N N . ILE A 1 262 ? -2.575 2.343 -5.347 1.00 94.19 262 ILE A N 1
ATOM 2122 C CA . ILE A 1 262 ? -1.638 1.642 -4.469 1.00 94.19 262 ILE A CA 1
ATOM 2123 C C . ILE A 1 262 ? -0.815 0.602 -5.233 1.00 94.19 262 ILE A C 1
ATOM 2125 O O . ILE A 1 262 ? -1.218 0.107 -6.286 1.00 94.19 262 ILE A O 1
ATOM 2129 N N . GLY A 1 263 ? 0.345 0.238 -4.692 1.00 96.00 263 GLY A N 1
ATOM 2130 C CA . GLY A 1 263 ? 1.130 -0.883 -5.186 1.00 96.00 263 GLY A CA 1
ATOM 2131 C C . GLY A 1 263 ? 2.012 -1.497 -4.111 1.00 96.00 263 GLY A C 1
ATOM 2132 O O . GLY A 1 263 ? 2.310 -0.868 -3.095 1.00 96.00 263 GLY A O 1
ATOM 2133 N N . PHE A 1 264 ? 2.448 -2.727 -4.359 1.00 96.44 264 PHE A N 1
ATOM 2134 C CA . PHE A 1 264 ? 3.388 -3.446 -3.509 1.00 96.44 264 PHE A CA 1
ATOM 2135 C C . PHE A 1 264 ? 4.277 -4.373 -4.329 1.00 96.44 264 PHE A C 1
ATOM 2137 O O . PHE A 1 264 ? 3.869 -4.890 -5.372 1.00 96.44 264 PHE A O 1
ATOM 2144 N N . PHE A 1 265 ? 5.487 -4.602 -3.837 1.00 95.06 265 PHE A N 1
ATOM 2145 C CA . PHE A 1 265 ? 6.384 -5.597 -4.402 1.00 95.06 265 PHE A CA 1
ATOM 2146 C C . PHE A 1 265 ? 6.260 -6.954 -3.705 1.00 95.06 265 PHE A C 1
ATOM 2148 O O . PHE A 1 265 ? 6.063 -7.038 -2.491 1.00 95.06 265 PHE A O 1
ATOM 2155 N N . THR A 1 266 ? 6.467 -8.010 -4.483 1.00 93.31 266 THR A N 1
ATOM 2156 C CA . THR A 1 266 ? 6.805 -9.352 -4.000 1.00 93.31 266 THR A CA 1
ATOM 2157 C C . THR A 1 266 ? 8.258 -9.680 -4.364 1.00 93.31 266 THR A C 1
ATOM 2159 O O . THR A 1 266 ? 9.054 -8.771 -4.593 1.00 93.31 266 THR A O 1
ATOM 2162 N N . GLN A 1 267 ? 8.654 -10.957 -4.400 1.00 88.12 267 GLN A N 1
ATOM 2163 C CA . GLN A 1 267 ? 10.031 -11.343 -4.731 1.00 88.12 267 GLN A CA 1
ATOM 2164 C C . GLN A 1 267 ? 10.406 -11.093 -6.206 1.00 88.12 267 GLN A C 1
ATOM 2166 O O . GLN A 1 267 ? 11.585 -10.900 -6.505 1.00 88.12 267 GLN A O 1
ATOM 2171 N N . TYR A 1 268 ? 9.427 -11.126 -7.119 1.00 90.88 268 TYR A N 1
ATOM 2172 C CA . TYR A 1 268 ? 9.665 -11.091 -8.571 1.00 90.88 268 TYR A CA 1
ATOM 2173 C C . TYR A 1 268 ? 8.796 -10.090 -9.338 1.00 90.88 268 TYR A C 1
ATOM 2175 O O . TYR A 1 268 ? 9.061 -9.825 -10.517 1.00 90.88 268 TYR A O 1
ATOM 2183 N N . TYR A 1 269 ? 7.773 -9.523 -8.695 1.00 94.75 269 TYR A N 1
ATOM 2184 C CA . TYR A 1 269 ? 6.792 -8.671 -9.353 1.00 94.75 269 TYR A CA 1
ATOM 2185 C C . TYR A 1 269 ? 6.473 -7.417 -8.541 1.00 94.75 269 TYR A C 1
ATOM 2187 O O . TYR A 1 269 ? 6.431 -7.429 -7.312 1.00 94.75 269 TYR A O 1
ATOM 2195 N N . LEU A 1 270 ? 6.173 -6.344 -9.265 1.00 95.44 270 LEU A N 1
ATOM 2196 C CA . LEU A 1 270 ? 5.389 -5.224 -8.771 1.00 95.44 270 LEU A CA 1
ATOM 2197 C C . LEU A 1 270 ? 3.919 -5.483 -9.109 1.00 95.44 270 LEU A C 1
ATOM 2199 O O . LEU A 1 270 ? 3.580 -5.674 -10.280 1.00 95.44 270 LEU A O 1
ATOM 2203 N N . PHE A 1 271 ? 3.054 -5.434 -8.101 1.00 97.19 271 PHE A N 1
ATOM 2204 C CA . PHE A 1 271 ? 1.609 -5.377 -8.278 1.00 97.19 271 PHE A CA 1
ATOM 2205 C C . PHE A 1 271 ? 1.140 -3.935 -8.078 1.00 97.19 271 PHE A C 1
ATOM 2207 O O . PHE A 1 271 ? 1.395 -3.326 -7.040 1.00 97.19 271 PHE A O 1
ATOM 2214 N N . LEU A 1 272 ? 0.444 -3.394 -9.076 1.00 96.12 272 LEU A N 1
ATOM 2215 C CA . LEU A 1 272 ? -0.206 -2.084 -9.033 1.00 96.12 272 LEU A CA 1
ATOM 2216 C C . LEU A 1 272 ? -1.715 -2.285 -9.053 1.00 96.12 272 LEU A C 1
ATOM 2218 O O . LEU A 1 272 ? -2.228 -2.924 -9.971 1.00 96.12 272 LEU A O 1
ATOM 2222 N N . ILE A 1 273 ? -2.420 -1.732 -8.072 1.00 95.00 273 ILE A N 1
ATOM 2223 C CA . ILE A 1 273 ? -3.866 -1.872 -7.911 1.00 95.00 273 ILE A CA 1
ATOM 2224 C C . ILE A 1 273 ? -4.523 -0.511 -8.152 1.00 95.00 273 ILE A C 1
ATOM 2226 O O . ILE A 1 273 ? -4.222 0.480 -7.479 1.00 95.00 273 ILE A O 1
ATOM 2230 N N . GLY A 1 274 ? -5.431 -0.476 -9.123 1.00 91.06 274 GLY A N 1
ATOM 2231 C CA . GLY A 1 274 ? -6.332 0.645 -9.358 1.00 91.06 274 GLY A CA 1
ATOM 2232 C C . GLY A 1 274 ? -7.798 0.248 -9.279 1.00 91.06 274 GLY A C 1
ATOM 2233 O O . GLY A 1 274 ? -8.128 -0.931 -9.157 1.00 91.06 274 GLY A O 1
ATOM 2234 N N . ASP A 1 275 ? -8.680 1.237 -9.415 1.00 85.94 275 ASP A N 1
ATOM 2235 C CA . ASP A 1 275 ? -10.133 1.082 -9.224 1.00 85.94 275 ASP A CA 1
ATOM 2236 C C . ASP A 1 275 ? -10.800 0.040 -10.145 1.00 85.94 275 ASP A C 1
ATOM 2238 O O . ASP A 1 275 ? -11.901 -0.434 -9.872 1.00 85.94 275 ASP A O 1
ATOM 2242 N N . GLN A 1 276 ? -10.161 -0.312 -11.264 1.00 87.75 276 GLN A N 1
ATOM 2243 C CA . GLN A 1 276 ? -10.702 -1.258 -12.250 1.00 87.75 276 GLN A CA 1
ATOM 2244 C C . GLN A 1 276 ? -9.799 -2.464 -12.515 1.00 87.75 276 GLN A C 1
ATOM 2246 O O . GLN A 1 276 ? -10.297 -3.520 -12.910 1.00 87.75 276 GLN A O 1
ATOM 2251 N N . TYR A 1 277 ? -8.485 -2.316 -12.341 1.00 92.31 277 TYR A N 1
ATOM 2252 C CA . TYR A 1 277 ? -7.497 -3.272 -12.832 1.00 92.31 277 TYR A CA 1
ATOM 2253 C C . TYR A 1 277 ? -6.320 -3.430 -11.877 1.00 92.31 277 TYR A C 1
ATOM 2255 O O . TYR A 1 277 ? -5.881 -2.467 -11.246 1.00 92.31 277 TYR A O 1
ATOM 2263 N N . VAL A 1 278 ? -5.766 -4.639 -11.869 1.00 95.38 278 VAL A N 1
ATOM 2264 C CA . VAL A 1 278 ? -4.482 -4.959 -11.253 1.00 95.38 278 VAL A CA 1
ATOM 2265 C C . VAL A 1 278 ? -3.475 -5.261 -12.355 1.00 95.38 278 VAL A C 1
ATOM 2267 O O . VAL A 1 278 ? -3.754 -6.044 -13.266 1.00 95.38 278 VAL A O 1
ATOM 2270 N N . TYR A 1 279 ? -2.309 -4.625 -12.277 1.00 95.56 279 TYR A N 1
ATOM 2271 C CA . TYR A 1 279 ? -1.199 -4.814 -13.205 1.00 95.56 279 TYR A CA 1
ATOM 2272 C C . TYR A 1 279 ? -0.072 -5.556 -12.482 1.00 95.56 279 TYR A C 1
ATOM 2274 O O . TYR A 1 279 ? 0.413 -5.075 -11.457 1.00 95.56 279 TYR A O 1
ATOM 2282 N N . ARG A 1 280 ? 0.365 -6.696 -13.025 1.00 96.06 280 ARG A N 1
ATOM 2283 C CA . ARG A 1 280 ? 1.581 -7.409 -12.607 1.00 96.06 280 ARG A CA 1
ATOM 2284 C C . ARG A 1 280 ? 2.708 -7.052 -13.575 1.00 96.06 280 ARG A C 1
ATOM 2286 O O . ARG A 1 280 ? 2.595 -7.314 -14.774 1.00 96.06 280 ARG A O 1
ATOM 2293 N N . ILE A 1 281 ? 3.785 -6.471 -13.057 1.00 94.50 281 ILE A N 1
ATOM 2294 C CA . ILE A 1 281 ? 4.967 -6.045 -13.818 1.00 94.50 281 ILE A CA 1
ATOM 2295 C C . ILE A 1 281 ? 6.185 -6.801 -13.281 1.00 94.50 281 ILE A C 1
ATOM 2297 O O . ILE A 1 281 ? 6.395 -6.833 -12.071 1.00 94.50 281 ILE A O 1
ATOM 2301 N N . GLU A 1 282 ? 7.000 -7.402 -14.151 1.00 93.56 282 GLU A N 1
ATOM 2302 C CA . GLU A 1 282 ? 8.243 -8.053 -13.713 1.00 93.56 282 GLU A CA 1
ATOM 2303 C C . GLU A 1 282 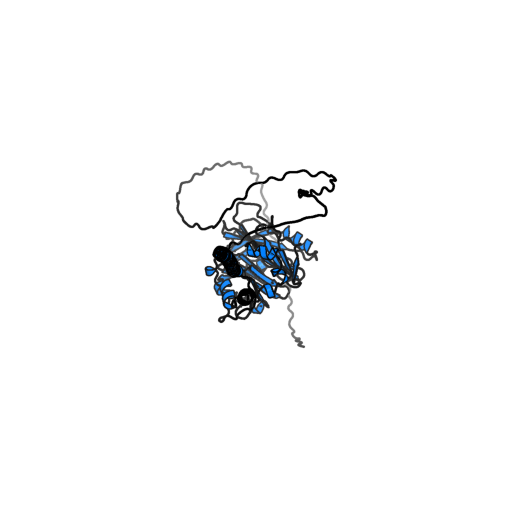? 9.242 -7.046 -13.138 1.00 93.56 282 GLU A C 1
ATOM 2305 O O . GLU A 1 282 ? 9.625 -6.068 -13.785 1.00 93.56 282 GLU A O 1
ATOM 2310 N N . GLU A 1 283 ? 9.753 -7.341 -11.947 1.00 89.94 283 GLU A N 1
ATOM 2311 C CA . GLU A 1 283 ? 10.590 -6.407 -11.199 1.00 89.94 283 GLU A CA 1
ATOM 2312 C C . GLU A 1 283 ? 11.893 -6.037 -11.918 1.00 89.94 283 GLU A C 1
ATOM 2314 O O . GLU A 1 283 ? 12.391 -4.915 -11.808 1.00 89.94 283 GLU A O 1
ATOM 2319 N N . LYS A 1 284 ? 12.434 -6.982 -12.701 1.00 88.69 284 LYS A N 1
ATOM 2320 C CA . LYS A 1 284 ? 13.708 -6.861 -13.428 1.00 88.69 284 LYS A CA 1
ATOM 2321 C C . LYS A 1 284 ? 13.795 -5.606 -14.309 1.00 88.69 284 LYS A C 1
ATOM 2323 O O . LYS A 1 284 ? 14.906 -5.133 -14.554 1.00 88.69 284 LYS A O 1
ATOM 2328 N N . ILE A 1 285 ? 12.652 -5.076 -14.756 1.00 90.00 285 ILE A N 1
ATOM 2329 C CA . ILE A 1 285 ? 12.540 -3.844 -15.548 1.00 90.00 285 ILE A CA 1
ATOM 2330 C C . ILE A 1 285 ? 13.108 -2.640 -14.771 1.00 90.00 285 ILE A C 1
ATOM 2332 O O . ILE A 1 285 ? 13.869 -1.850 -15.326 1.00 90.00 285 ILE A O 1
ATOM 2336 N N . PHE A 1 286 ? 12.832 -2.531 -13.467 1.00 87.31 286 PHE A N 1
ATOM 2337 C CA . PHE A 1 286 ? 13.260 -1.395 -12.636 1.00 87.31 286 PHE A CA 1
ATOM 2338 C C . PHE A 1 286 ? 14.765 -1.397 -12.313 1.00 87.31 286 PHE A C 1
ATOM 2340 O O . PHE A 1 286 ? 15.323 -0.369 -11.919 1.00 87.31 286 PHE A O 1
ATOM 2347 N N . TYR A 1 287 ? 15.444 -2.537 -12.473 1.00 82.25 287 TYR A N 1
ATOM 2348 C CA . TYR A 1 287 ? 16.887 -2.691 -12.221 1.00 82.25 287 TYR A CA 1
ATOM 2349 C C . TYR A 1 287 ? 17.730 -2.626 -13.488 1.00 82.25 287 TYR A C 1
ATOM 2351 O O . TYR A 1 287 ? 18.929 -2.366 -13.408 1.00 82.25 287 TYR A O 1
ATOM 2359 N N . ASN A 1 288 ? 17.135 -2.877 -14.654 1.00 80.88 288 ASN A N 1
ATOM 2360 C CA . ASN A 1 288 ? 17.867 -2.954 -15.905 1.00 80.88 288 ASN A CA 1
ATOM 2361 C C . ASN A 1 288 ? 17.089 -2.276 -17.039 1.00 80.88 288 ASN A C 1
ATOM 2363 O O . ASN A 1 288 ? 16.235 -2.887 -17.673 1.00 80.88 288 ASN A O 1
ATOM 2367 N N . MET A 1 289 ? 17.475 -1.034 -17.341 1.00 72.12 289 MET A N 1
ATOM 2368 C CA . MET A 1 289 ? 16.885 -0.192 -18.392 1.00 72.12 289 MET A CA 1
ATOM 2369 C C . MET A 1 289 ? 16.987 -0.783 -19.813 1.00 72.12 289 MET A C 1
ATOM 2371 O O . MET A 1 289 ? 16.338 -0.282 -20.722 1.00 72.12 289 MET A O 1
ATOM 2375 N N . SER A 1 290 ? 17.797 -1.830 -20.024 1.00 70.25 290 SER A N 1
ATOM 2376 C CA . SER A 1 290 ? 17.888 -2.554 -21.306 1.00 70.25 290 SER A CA 1
ATOM 2377 C C . SER A 1 290 ? 16.979 -3.786 -21.395 1.00 70.25 290 SER A C 1
ATOM 2379 O O . SER A 1 290 ? 16.932 -4.433 -22.440 1.00 70.25 290 SER A O 1
ATOM 2381 N N . LYS A 1 291 ? 16.268 -4.140 -20.316 1.00 82.44 291 LYS A N 1
ATOM 2382 C CA . LYS A 1 291 ? 15.321 -5.259 -20.296 1.00 82.44 291 LYS A CA 1
ATOM 2383 C C . LYS A 1 291 ? 13.893 -4.751 -20.405 1.00 82.44 291 LYS A C 1
ATOM 2385 O O . LYS A 1 291 ? 13.464 -3.925 -19.603 1.00 82.44 291 LYS A O 1
ATOM 2390 N N . SER A 1 292 ? 13.152 -5.338 -21.336 1.00 87.81 292 SER A N 1
ATOM 2391 C CA . SER A 1 292 ? 11.699 -5.276 -21.353 1.00 87.81 292 SER A CA 1
ATOM 2392 C C . SER A 1 292 ? 11.079 -6.555 -20.776 1.00 87.81 292 SER A C 1
ATOM 2394 O O . SER A 1 292 ? 11.746 -7.592 -20.650 1.00 87.81 292 SER A O 1
ATOM 2396 N N . ALA A 1 293 ? 9.813 -6.480 -20.368 1.00 90.56 293 ALA A N 1
ATOM 2397 C CA . ALA A 1 293 ? 9.020 -7.636 -19.953 1.00 90.56 293 ALA A CA 1
ATOM 2398 C C . ALA A 1 293 ? 7.520 -7.368 -20.154 1.00 90.5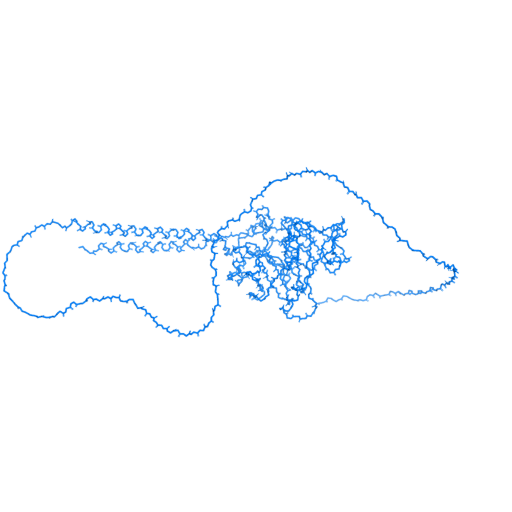6 293 ALA A C 1
ATOM 2400 O O . ALA A 1 293 ? 7.115 -6.207 -20.090 1.00 90.56 293 ALA A O 1
ATOM 2401 N N . PRO A 1 294 ? 6.684 -8.395 -20.376 1.00 91.12 294 PRO A N 1
ATOM 2402 C CA . PRO A 1 294 ? 5.249 -8.195 -20.546 1.00 91.12 294 PRO A CA 1
ATOM 2403 C C . PRO A 1 294 ? 4.614 -7.666 -19.255 1.00 91.12 294 PRO A C 1
ATOM 2405 O O . PRO A 1 294 ? 4.901 -8.164 -18.162 1.00 91.12 294 PRO A O 1
ATOM 2408 N N . VAL A 1 295 ? 3.713 -6.691 -19.379 1.00 92.50 295 VAL A N 1
ATOM 2409 C CA . VAL A 1 295 ? 2.735 -6.411 -18.319 1.00 92.50 295 VAL A CA 1
ATOM 2410 C C . VAL A 1 295 ? 1.566 -7.374 -18.453 1.00 92.50 295 VAL A C 1
ATOM 2412 O O . VAL A 1 295 ? 1.093 -7.631 -19.554 1.00 92.50 295 VAL A O 1
ATOM 2415 N N . VAL A 1 296 ? 1.074 -7.896 -17.332 1.00 94.50 296 VAL A N 1
ATOM 2416 C CA . VAL A 1 296 ? -0.196 -8.631 -17.312 1.00 94.50 296 VAL A CA 1
ATOM 2417 C C . VAL A 1 296 ? -1.221 -7.810 -16.549 1.00 94.50 296 VAL A C 1
ATOM 2419 O O . VAL A 1 296 ? -0.932 -7.289 -15.473 1.00 94.50 296 VAL A O 1
ATOM 2422 N N . LYS A 1 297 ? -2.417 -7.685 -17.121 1.00 93.81 297 LYS A N 1
ATOM 2423 C CA . LYS A 1 297 ? -3.511 -6.866 -16.605 1.00 93.81 297 LYS A CA 1
ATOM 2424 C C . LYS A 1 297 ? -4.748 -7.732 -16.390 1.00 93.81 297 LYS A C 1
ATOM 2426 O O . LYS A 1 297 ? -5.257 -8.319 -17.340 1.00 93.81 297 LYS A O 1
ATOM 2431 N N . VAL A 1 298 ? -5.255 -7.763 -15.162 1.00 94.94 298 VAL A N 1
ATOM 2432 C CA . VAL A 1 298 ? -6.528 -8.413 -14.796 1.00 94.94 298 VAL A CA 1
ATOM 2433 C C . VAL A 1 298 ? -7.481 -7.380 -14.208 1.00 94.94 298 VAL A C 1
ATOM 2435 O O . VAL A 1 298 ? -7.045 -6.296 -13.813 1.00 94.94 298 VAL A O 1
ATOM 2438 N N . LYS A 1 299 ? -8.784 -7.665 -14.152 1.00 93.19 299 LYS A N 1
ATOM 2439 C CA . LYS A 1 299 ? -9.716 -6.780 -13.443 1.00 93.19 299 LYS A CA 1
ATOM 2440 C C . LYS A 1 299 ? -9.612 -6.976 -11.933 1.00 93.19 299 LYS A C 1
ATOM 2442 O O . LYS A 1 299 ? -9.269 -8.058 -11.466 1.00 93.19 299 LYS A O 1
ATOM 2447 N N . ILE A 1 300 ? -10.013 -5.961 -11.172 1.00 91.38 300 ILE A N 1
ATOM 2448 C CA . ILE A 1 300 ? -10.106 -6.053 -9.707 1.00 91.38 300 ILE A CA 1
ATOM 2449 C C . ILE A 1 300 ? -11.109 -7.130 -9.240 1.00 91.38 300 ILE A C 1
ATOM 2451 O O . ILE A 1 300 ? -10.858 -7.815 -8.252 1.00 91.38 300 ILE A O 1
ATOM 2455 N N . GLU A 1 301 ? -12.194 -7.342 -9.999 1.00 90.38 301 GLU A N 1
ATOM 2456 C CA . GLU A 1 301 ? -13.209 -8.371 -9.718 1.00 90.38 301 GLU A CA 1
ATOM 2457 C C . GLU A 1 301 ? -12.670 -9.805 -9.876 1.00 90.38 301 GLU A C 1
ATOM 2459 O O . GLU A 1 301 ? -13.047 -10.676 -9.096 1.00 90.38 301 GLU A O 1
ATOM 2464 N N . ASP A 1 302 ? -11.740 -10.025 -10.813 1.00 92.62 302 ASP A N 1
ATOM 2465 C CA . ASP A 1 302 ? -11.082 -11.319 -11.047 1.00 92.62 302 ASP A CA 1
ATOM 2466 C C . ASP A 1 302 ? -9.881 -11.539 -10.101 1.00 92.62 302 ASP A C 1
ATOM 2468 O O . ASP A 1 302 ? -9.545 -12.677 -9.767 1.00 92.62 302 ASP A O 1
ATOM 2472 N N . PHE A 1 303 ? -9.241 -10.448 -9.653 1.00 94.94 303 PHE A N 1
ATOM 2473 C CA . PHE A 1 303 ? -8.124 -10.482 -8.707 1.00 94.94 303 PHE A CA 1
ATOM 2474 C C . PHE A 1 303 ? -8.555 -10.981 -7.326 1.00 94.94 303 PHE A C 1
ATOM 2476 O O . PHE A 1 303 ? -7.816 -11.736 -6.708 1.00 94.94 303 PHE A O 1
ATOM 2483 N N . ILE A 1 304 ? -9.718 -10.576 -6.810 1.00 94.19 304 ILE A N 1
ATOM 2484 C CA . ILE A 1 304 ? -10.090 -10.833 -5.409 1.00 94.19 304 ILE A CA 1
ATOM 2485 C C . ILE A 1 304 ? -11.015 -12.047 -5.304 1.00 94.19 304 ILE A C 1
ATOM 2487 O O . ILE A 1 304 ? -12.119 -12.052 -5.842 1.00 94.19 304 ILE A O 1
ATOM 2491 N N . ASN A 1 305 ? -10.585 -13.068 -4.558 1.00 94.06 305 ASN A N 1
ATOM 2492 C CA . ASN A 1 305 ? -11.416 -14.212 -4.196 1.00 94.06 305 ASN A CA 1
ATOM 2493 C C . ASN A 1 305 ? -12.027 -14.017 -2.804 1.00 94.06 305 ASN A C 1
ATOM 2495 O O . ASN A 1 305 ? -11.298 -14.037 -1.812 1.00 94.06 305 ASN A O 1
ATOM 2499 N N . CYS A 1 306 ? -13.349 -13.878 -2.727 1.00 92.88 306 CYS A N 1
ATOM 2500 C CA . CYS A 1 306 ? -14.070 -13.723 -1.464 1.00 92.88 306 CYS A CA 1
ATOM 2501 C C . CYS A 1 306 ? -14.676 -15.037 -0.948 1.00 92.88 306 CYS A C 1
ATOM 2503 O O . CYS A 1 306 ? -14.988 -15.926 -1.748 1.00 92.88 306 CYS A O 1
ATOM 2505 N N . PRO A 1 307 ? -14.864 -15.177 0.380 1.00 89.56 307 PRO A N 1
ATOM 2506 C CA . PRO A 1 307 ? -15.541 -16.335 0.952 1.00 89.56 307 PRO A CA 1
ATOM 2507 C C . PRO A 1 307 ? -17.012 -16.373 0.515 1.00 89.56 307 PRO A C 1
ATOM 2509 O O . PRO A 1 307 ? -17.669 -15.340 0.385 1.00 89.56 307 PRO A O 1
ATOM 2512 N N . GLN A 1 308 ? -17.549 -17.577 0.297 1.00 83.62 308 GLN A N 1
ATOM 2513 C CA . GLN A 1 308 ? -18.950 -17.739 -0.116 1.00 83.62 308 GLN A CA 1
ATOM 2514 C C . GLN A 1 308 ? -19.934 -17.454 1.029 1.00 83.62 308 GLN A C 1
ATOM 2516 O O . GLN A 1 308 ? -21.016 -16.911 0.787 1.00 83.62 308 GLN A O 1
ATOM 2521 N N . GLU A 1 309 ? -19.532 -17.757 2.264 1.00 79.00 309 GLU A N 1
ATOM 2522 C CA . GLU A 1 309 ? -20.287 -17.540 3.500 1.00 79.00 309 GLU A CA 1
ATOM 2523 C C . GLU A 1 309 ? -19.586 -16.494 4.379 1.00 79.00 309 GLU A C 1
ATOM 2525 O O . GLU A 1 309 ? -18.358 -16.452 4.457 1.00 79.00 309 GLU A O 1
ATOM 2530 N N . GLY A 1 310 ? -20.367 -15.626 5.025 1.00 72.81 310 GLY A N 1
ATOM 2531 C CA . GLY A 1 310 ? -19.848 -14.605 5.933 1.00 72.81 310 GLY A CA 1
ATOM 2532 C C . GLY A 1 310 ? -19.686 -15.149 7.350 1.00 72.81 310 GLY A C 1
ATOM 2533 O O . GLY A 1 310 ? -20.642 -15.656 7.932 1.00 72.81 310 GLY A O 1
ATOM 2534 N N . VAL A 1 311 ? -18.494 -14.998 7.926 1.00 78.06 311 VAL A N 1
ATOM 2535 C CA . VAL A 1 311 ? -18.231 -15.295 9.342 1.00 78.06 311 VAL A CA 1
ATOM 2536 C C . VAL A 1 311 ? -18.241 -13.973 10.120 1.00 78.06 311 VAL A C 1
ATOM 2538 O O . VAL A 1 311 ? -17.546 -13.041 9.707 1.00 78.06 311 VAL A O 1
ATOM 2541 N N . PRO A 1 312 ? -19.016 -13.842 11.215 1.00 74.44 312 PRO A N 1
ATOM 2542 C CA . PRO A 1 312 ? -19.108 -12.596 11.972 1.00 74.44 312 PRO A CA 1
ATOM 2543 C C . PRO A 1 312 ? -17.787 -12.278 12.679 1.00 74.44 312 PRO A C 1
ATOM 2545 O O . PRO A 1 312 ? -17.202 -13.135 13.343 1.00 74.44 312 PRO A O 1
ATOM 2548 N N . ILE A 1 313 ? -17.331 -11.029 12.579 1.00 72.81 313 ILE A N 1
ATOM 2549 C CA . ILE A 1 313 ? -16.071 -10.588 13.184 1.00 72.81 313 ILE A CA 1
ATOM 2550 C C . ILE A 1 313 ? -16.352 -9.780 14.444 1.00 72.81 313 ILE A C 1
ATOM 2552 O O . ILE A 1 313 ? -16.955 -8.706 14.414 1.00 72.81 313 ILE A O 1
ATOM 2556 N N . THR A 1 314 ? -15.863 -10.282 15.574 1.00 63.09 314 THR A N 1
ATOM 2557 C CA . THR A 1 314 ? -15.939 -9.590 16.861 1.00 63.09 314 THR A CA 1
ATOM 2558 C C . THR A 1 314 ? -14.852 -8.521 16.959 1.00 63.09 314 THR A C 1
ATOM 2560 O O . THR A 1 314 ? -13.696 -8.792 17.297 1.00 63.09 314 THR A O 1
ATOM 2563 N N . GLY A 1 315 ? -15.229 -7.277 16.688 1.00 54.69 315 GLY A N 1
ATOM 2564 C CA . GLY A 1 315 ? -14.398 -6.106 16.931 1.00 54.69 315 GLY A CA 1
ATOM 2565 C C . GLY A 1 315 ? -15.249 -4.850 16.882 1.00 54.69 315 GLY A C 1
ATOM 2566 O O . GLY A 1 315 ? -16.123 -4.730 16.026 1.00 54.69 315 GLY A O 1
ATOM 2567 N N . ILE A 1 316 ? -15.009 -3.909 17.798 1.00 50.75 316 ILE A N 1
ATOM 2568 C CA . ILE A 1 316 ? -15.740 -2.639 17.814 1.00 50.75 316 ILE A CA 1
ATOM 2569 C C . ILE A 1 316 ? -15.210 -1.774 16.667 1.00 50.75 316 ILE A C 1
ATOM 2571 O O . ILE A 1 316 ? -14.331 -0.930 16.849 1.00 50.75 316 ILE A O 1
ATOM 2575 N N . SER A 1 317 ? -15.763 -1.984 15.473 1.00 44.28 317 SER A N 1
ATOM 2576 C CA . SER A 1 317 ? -15.749 -0.963 14.436 1.00 44.28 317 SER A CA 1
ATOM 2577 C C . SER A 1 317 ? -16.549 0.221 14.971 1.00 44.28 317 SER A C 1
ATOM 2579 O O . SER A 1 317 ? -17.781 0.218 14.958 1.00 44.28 317 SER A O 1
ATOM 2581 N N . GLN A 1 318 ? -15.847 1.236 15.485 1.00 44.09 318 GLN A N 1
ATOM 2582 C CA . GLN A 1 318 ? -16.427 2.553 15.742 1.00 44.09 318 GLN A CA 1
ATOM 2583 C C . GLN A 1 318 ? -16.703 3.249 14.402 1.00 44.09 318 GLN A C 1
ATOM 2585 O O . GLN A 1 318 ? -16.100 4.267 14.069 1.00 44.09 318 GLN A O 1
ATOM 2590 N N . GLY A 1 319 ? -17.624 2.685 13.620 1.00 41.12 319 GLY A N 1
ATOM 2591 C CA . GLY A 1 319 ? -18.332 3.442 12.605 1.00 41.12 319 GLY A CA 1
ATOM 2592 C C . GLY A 1 319 ? -19.115 4.568 13.281 1.00 41.12 319 GLY A C 1
ATOM 2593 O O . GLY A 1 319 ? -19.566 4.438 14.422 1.00 41.12 319 GLY A O 1
ATOM 2594 N N . ASN A 1 320 ? -19.318 5.672 12.564 1.00 45.38 320 ASN A N 1
ATOM 2595 C CA . ASN A 1 320 ? -19.887 6.921 13.094 1.00 45.38 320 ASN A CA 1
ATOM 2596 C C . ASN A 1 320 ? -21.342 6.817 13.632 1.00 45.38 320 ASN A C 1
ATOM 2598 O O . ASN A 1 320 ? -21.916 7.817 14.063 1.00 45.38 320 ASN A O 1
ATOM 2602 N N . GLY A 1 321 ? -21.936 5.617 13.670 1.00 42.69 321 GLY A N 1
ATOM 2603 C CA . GLY A 1 321 ? -23.242 5.325 14.272 1.00 42.69 321 GLY A CA 1
ATOM 2604 C C . GLY A 1 321 ? -23.336 5.595 15.781 1.00 42.69 321 GLY A C 1
ATOM 2605 O O . GLY A 1 321 ? -24.438 5.842 16.271 1.00 42.69 321 GLY A O 1
ATOM 2606 N N . ILE A 1 322 ? -22.207 5.662 16.506 1.00 50.59 322 ILE A N 1
ATOM 2607 C CA . ILE A 1 322 ? -22.187 6.122 17.912 1.00 50.59 322 ILE A CA 1
ATOM 2608 C C . ILE A 1 322 ? -22.799 7.526 18.032 1.00 50.59 322 ILE A C 1
ATOM 2610 O O . ILE A 1 322 ? -23.520 7.794 18.992 1.00 50.59 322 ILE A O 1
ATOM 2614 N N . GLY A 1 323 ? -22.599 8.393 17.031 1.00 55.25 323 GLY A N 1
ATOM 2615 C CA . GLY A 1 323 ? -23.192 9.728 17.005 1.00 55.25 323 GLY A CA 1
ATOM 2616 C C . GLY A 1 323 ? -24.721 9.698 17.050 1.00 55.25 323 GLY A C 1
ATOM 2617 O O . GLY A 1 323 ? -25.316 10.434 17.827 1.00 55.25 323 GLY A O 1
ATOM 2618 N N . ALA A 1 324 ? -25.372 8.812 16.289 1.00 56.91 324 ALA A N 1
ATOM 2619 C CA . ALA A 1 324 ? -26.832 8.717 16.277 1.00 56.91 324 ALA A CA 1
ATOM 2620 C C . ALA A 1 324 ? -27.388 8.227 17.625 1.00 56.91 324 ALA A C 1
ATOM 2622 O O . ALA A 1 324 ? -28.302 8.849 18.167 1.00 56.91 324 ALA A O 1
ATOM 2623 N N . LEU A 1 325 ? -26.804 7.168 18.201 1.00 64.06 325 LEU A N 1
ATOM 2624 C CA . LEU A 1 325 ? -27.243 6.632 19.493 1.00 64.06 325 LEU A CA 1
ATOM 2625 C C . LEU A 1 325 ? -27.003 7.637 20.636 1.00 64.06 325 LEU A C 1
ATOM 2627 O O . LEU A 1 325 ? -27.895 7.860 21.452 1.00 64.06 325 LEU A O 1
ATOM 2631 N N . GLN A 1 326 ? -25.843 8.307 20.664 1.00 63.69 326 GLN A N 1
ATOM 2632 C CA . GLN A 1 326 ? -25.555 9.357 21.649 1.00 63.69 326 GLN A CA 1
ATOM 2633 C C . GLN A 1 326 ? -26.458 10.583 21.482 1.00 63.69 326 GLN A C 1
ATOM 2635 O O . GLN A 1 326 ? -26.905 11.136 22.484 1.00 63.69 326 GLN A O 1
ATOM 2640 N N . ILE A 1 327 ? -26.776 11.002 20.252 1.00 71.31 327 ILE A N 1
ATOM 2641 C CA . ILE A 1 327 ? -27.725 12.099 20.006 1.00 71.31 327 ILE A CA 1
ATOM 2642 C C . ILE A 1 327 ? -29.120 11.720 20.521 1.00 71.31 327 ILE A C 1
ATOM 2644 O O . ILE A 1 327 ? -29.733 12.515 21.229 1.00 71.31 327 ILE A O 1
ATOM 2648 N N . ILE A 1 328 ? -29.599 10.502 20.242 1.00 77.12 328 ILE A N 1
ATOM 2649 C CA . ILE A 1 328 ? -30.883 10.001 20.761 1.00 77.12 328 ILE A CA 1
ATOM 2650 C C . ILE A 1 328 ? -30.874 9.972 22.298 1.00 77.12 328 ILE A C 1
ATOM 2652 O O . ILE A 1 328 ? -31.822 10.452 22.921 1.00 77.12 328 ILE A O 1
ATOM 2656 N N . LEU A 1 329 ? -29.789 9.496 22.919 1.00 78.88 329 LEU A N 1
ATOM 2657 C CA . LEU A 1 329 ? -29.640 9.459 24.376 1.00 78.88 329 LEU A CA 1
ATOM 2658 C C . LEU A 1 329 ? -29.634 10.867 25.002 1.00 78.88 329 LEU A C 1
ATOM 2660 O O . LEU A 1 329 ? -30.309 11.105 26.003 1.00 78.88 329 LEU A O 1
ATOM 2664 N N . MET A 1 330 ? -28.920 11.817 24.394 1.00 79.19 330 MET A N 1
ATOM 2665 C CA . MET A 1 330 ? -28.870 13.215 24.838 1.00 79.19 330 MET A CA 1
ATOM 2666 C C . MET A 1 330 ? -30.226 13.918 24.688 1.00 79.19 330 MET A C 1
ATOM 2668 O O . MET A 1 330 ? -30.617 14.688 25.567 1.00 79.19 330 MET A O 1
ATOM 2672 N N . ILE A 1 331 ? -30.974 13.626 23.619 1.00 83.06 331 ILE A N 1
ATOM 2673 C CA . ILE A 1 331 ? -32.348 14.113 23.431 1.00 83.06 331 ILE A CA 1
ATOM 2674 C C . ILE A 1 331 ? -33.275 13.519 24.502 1.00 83.06 331 ILE A C 1
ATOM 2676 O O . ILE A 1 331 ? -34.027 14.263 25.130 1.00 83.06 331 ILE A O 1
ATOM 2680 N N . ALA A 1 332 ? -33.189 12.213 24.776 1.00 83.75 332 ALA A N 1
ATOM 2681 C CA . ALA A 1 332 ? -33.987 11.563 25.816 1.00 83.75 332 ALA A CA 1
ATOM 2682 C C . ALA A 1 332 ? -33.712 12.159 27.211 1.00 83.75 332 ALA A C 1
ATOM 2684 O O . ALA A 1 332 ? -34.650 12.532 27.918 1.00 83.75 332 ALA A O 1
ATOM 2685 N N . LEU A 1 333 ? -32.437 12.341 27.577 1.00 82.75 333 LEU A N 1
ATOM 2686 C CA . LEU A 1 333 ? -32.028 13.008 28.819 1.00 82.75 333 LEU A CA 1
ATOM 2687 C C . LEU A 1 333 ? -32.544 14.454 28.901 1.00 82.75 333 LEU A C 1
ATOM 2689 O O . LEU A 1 333 ? -33.054 14.864 29.943 1.00 82.75 333 LEU A O 1
ATOM 2693 N N . SER A 1 334 ? -32.469 15.213 27.804 1.00 84.19 334 SER A N 1
ATOM 2694 C CA . SER A 1 334 ? -33.012 16.575 27.731 1.00 84.19 334 SER A CA 1
ATOM 2695 C C . SER A 1 334 ? -34.523 16.606 27.990 1.00 84.19 334 SER A C 1
ATOM 2697 O O . SER A 1 334 ? -34.984 17.410 28.802 1.00 84.19 334 SER A O 1
ATOM 2699 N N . ILE A 1 335 ? -35.286 15.695 27.376 1.00 85.25 335 ILE A N 1
ATOM 2700 C CA . ILE A 1 335 ? -36.739 15.578 27.575 1.00 85.25 335 ILE A CA 1
ATOM 2701 C C . ILE A 1 335 ? -37.066 15.236 29.035 1.00 85.25 335 ILE A C 1
ATOM 2703 O O . ILE A 1 335 ? -37.938 15.873 29.625 1.00 85.25 335 ILE A O 1
ATOM 2707 N N . ILE A 1 336 ? -36.344 14.292 29.651 1.00 85.62 336 ILE A N 1
ATOM 2708 C CA . ILE A 1 336 ? -36.536 13.912 31.063 1.00 85.62 336 ILE A CA 1
ATOM 2709 C C . ILE A 1 336 ? -36.306 15.112 31.996 1.00 85.62 336 ILE A C 1
ATOM 2711 O O . ILE A 1 336 ? -37.113 15.356 32.895 1.00 85.62 336 ILE A O 1
ATOM 2715 N N . ILE A 1 337 ? -35.252 15.901 31.762 1.00 84.31 337 ILE A N 1
ATOM 2716 C CA . ILE A 1 337 ? -34.952 17.107 32.551 1.00 84.31 337 ILE A CA 1
ATOM 2717 C C . ILE A 1 337 ? -36.068 18.154 32.401 1.00 84.31 337 ILE A C 1
ATOM 2719 O O . ILE A 1 337 ? -36.529 18.707 33.401 1.00 84.31 337 ILE A O 1
ATOM 2723 N N . VAL A 1 338 ? -36.551 18.404 31.178 1.00 88.00 338 VAL A N 1
ATOM 2724 C CA . VAL A 1 338 ? -37.660 19.345 30.929 1.00 88.00 338 VAL A CA 1
ATOM 2725 C C . VAL A 1 338 ? -38.946 18.883 31.621 1.00 88.00 338 VAL A C 1
ATOM 2727 O O . VAL A 1 338 ? -39.595 19.682 32.296 1.00 88.00 338 VAL A O 1
ATOM 2730 N N . LEU A 1 339 ? -39.292 17.595 31.525 1.00 83.75 339 LEU A N 1
ATOM 2731 C CA . LEU A 1 339 ? -40.453 17.021 32.211 1.00 83.75 339 LEU A CA 1
ATOM 2732 C C . LEU A 1 339 ? -40.337 17.155 33.736 1.00 83.75 339 LEU A C 1
ATOM 2734 O O . LEU A 1 339 ? -41.314 17.526 34.384 1.00 83.75 339 LEU A O 1
ATOM 2738 N N . MET A 1 340 ? -39.147 16.939 34.309 1.00 86.75 340 MET A N 1
ATOM 2739 C CA . MET A 1 340 ? -38.899 17.142 35.740 1.00 86.75 340 MET A CA 1
ATOM 2740 C C . MET A 1 340 ? -39.151 18.599 36.164 1.00 86.75 340 MET A C 1
ATOM 2742 O O . MET A 1 340 ? -39.817 18.833 37.173 1.00 86.75 340 MET A O 1
ATOM 2746 N N . TYR A 1 341 ? -38.678 19.584 35.390 1.00 87.44 341 TYR A N 1
ATOM 2747 C CA . TYR A 1 341 ? -38.930 21.002 35.677 1.00 87.44 341 TYR A CA 1
ATOM 2748 C C . TYR A 1 341 ? -40.407 21.387 35.546 1.00 87.44 341 TYR A C 1
ATOM 2750 O O . TYR A 1 341 ? -40.912 22.118 36.399 1.00 87.44 341 TYR A O 1
ATOM 2758 N N . LEU A 1 342 ? -41.119 20.873 34.538 1.00 86.75 342 LEU A N 1
ATOM 2759 C CA . LEU A 1 342 ? -42.565 21.083 34.399 1.00 86.75 342 LEU A CA 1
ATOM 2760 C C . LEU A 1 342 ? -43.332 20.500 35.595 1.00 86.75 342 LEU A C 1
ATOM 2762 O O . LEU A 1 342 ? -44.226 21.155 36.132 1.00 86.75 342 LEU A O 1
ATOM 2766 N N . PHE A 1 343 ? -42.945 19.310 36.063 1.00 86.00 343 PHE A N 1
ATOM 2767 C CA . PHE A 1 343 ? -43.575 18.663 37.215 1.00 86.00 343 PHE A CA 1
ATOM 2768 C C . PHE A 1 343 ? -43.301 19.413 38.527 1.00 86.00 343 PHE A C 1
ATOM 2770 O O . PHE A 1 343 ? -44.217 19.609 39.325 1.00 86.00 343 PHE A O 1
ATOM 2777 N N . LEU A 1 344 ? -42.067 19.889 38.733 1.00 84.56 344 LEU A N 1
ATOM 2778 C CA . LEU A 1 344 ? -41.695 20.738 39.872 1.00 84.56 344 LEU A CA 1
ATOM 2779 C C . LEU A 1 344 ? -42.445 22.078 39.850 1.00 84.56 344 LEU A C 1
ATOM 2781 O O . LEU A 1 344 ? -42.978 22.494 40.877 1.00 84.56 344 LEU A O 1
ATOM 2785 N N . GLY A 1 345 ? -42.539 22.728 38.687 1.00 86.94 345 GLY A N 1
ATOM 2786 C CA . GLY A 1 345 ? -43.294 23.970 38.510 1.00 86.94 345 GLY A CA 1
ATOM 2787 C C . GLY A 1 345 ? -44.780 23.793 38.826 1.00 86.94 345 GLY A C 1
ATOM 2788 O O . GLY A 1 345 ? -45.338 24.556 39.614 1.00 86.94 345 GLY A O 1
ATOM 2789 N N . TRP A 1 346 ? -45.403 22.739 38.289 1.00 92.31 346 TRP A N 1
ATOM 2790 C CA . TRP A 1 346 ? -46.798 22.391 38.576 1.00 92.31 346 TRP A CA 1
ATOM 2791 C C . TRP A 1 346 ? -47.030 22.067 40.059 1.00 92.31 346 TRP A C 1
ATOM 2793 O O . TRP A 1 346 ? -48.005 22.536 40.648 1.00 92.31 346 TRP A O 1
ATOM 2803 N N . TYR A 1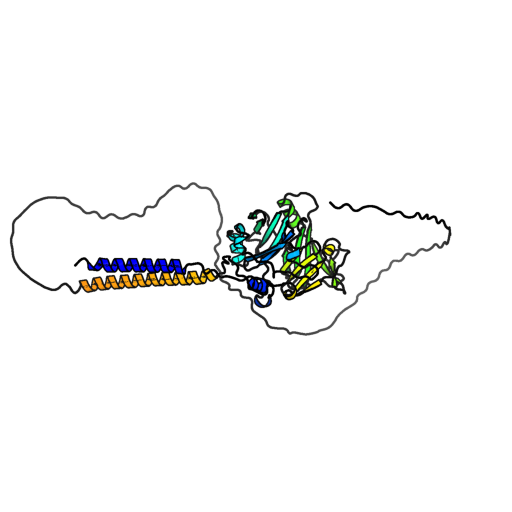 347 ? -46.116 21.322 40.689 1.00 84.38 347 TYR A N 1
ATOM 2804 C CA . TYR A 1 347 ? -46.189 20.990 42.112 1.00 84.38 347 TYR A CA 1
ATOM 2805 C C . TYR A 1 347 ? -46.099 22.240 43.002 1.00 84.38 347 TYR A C 1
ATOM 2807 O O . TYR A 1 347 ? -46.951 22.438 43.870 1.00 84.38 347 TYR A O 1
ATOM 2815 N N . CYS A 1 348 ? -45.124 23.121 42.750 1.00 83.44 348 CYS A N 1
ATOM 2816 C CA . CYS A 1 348 ? -44.987 24.396 43.457 1.00 83.44 348 CYS A CA 1
ATOM 2817 C C . CYS A 1 348 ? -46.223 25.287 43.270 1.00 83.44 348 CYS A C 1
ATOM 2819 O O . CYS A 1 348 ? -46.728 25.849 44.241 1.00 83.44 348 CYS A O 1
ATOM 2821 N N . TRP A 1 349 ? -46.756 25.380 42.047 1.00 83.25 349 TRP A N 1
ATOM 2822 C CA . TRP A 1 349 ? -47.944 26.187 41.762 1.00 83.25 349 TRP A CA 1
ATOM 2823 C C . TRP A 1 349 ? -49.188 25.654 42.486 1.00 83.25 349 TRP A C 1
ATOM 2825 O O . TRP A 1 349 ? -49.885 26.416 43.156 1.00 83.25 349 TRP A O 1
ATOM 2835 N N . LYS A 1 350 ? -49.406 24.332 42.468 1.00 82.62 350 LYS A N 1
ATOM 2836 C CA . LYS A 1 350 ? -50.482 23.670 43.222 1.00 82.62 350 LYS A CA 1
ATOM 2837 C C . LYS A 1 350 ? -50.346 23.870 44.736 1.00 82.62 350 LYS A C 1
ATOM 2839 O O . LYS A 1 350 ? -51.351 24.053 45.420 1.00 82.62 350 LYS A O 1
ATOM 2844 N N . GLN A 1 351 ? -49.122 23.865 45.268 1.00 79.75 351 GLN A N 1
ATOM 2845 C CA . GLN A 1 351 ? -48.876 24.115 46.690 1.00 79.75 351 GLN A CA 1
ATOM 2846 C C . GLN A 1 351 ? -49.188 25.564 47.096 1.00 79.75 351 GLN A C 1
ATOM 2848 O O . GLN A 1 351 ? -49.673 25.779 48.205 1.00 79.75 351 GLN A O 1
ATOM 2853 N N . ILE A 1 352 ? -48.944 26.541 46.216 1.00 78.62 352 ILE A N 1
ATOM 2854 C CA . ILE A 1 352 ? -49.337 27.943 46.429 1.00 78.62 352 ILE A CA 1
ATOM 2855 C C . ILE A 1 352 ? -50.867 28.072 46.405 1.00 78.62 352 ILE A C 1
ATOM 2857 O O . ILE A 1 352 ? -51.442 28.627 47.337 1.00 78.62 352 ILE A O 1
ATOM 2861 N N . PHE A 1 353 ? -51.530 27.492 45.398 1.00 75.31 353 PHE A N 1
ATOM 2862 C CA . PHE A 1 353 ? -52.984 27.596 45.212 1.00 75.31 353 PHE A CA 1
ATOM 2863 C C . PHE A 1 353 ? -53.790 26.933 46.343 1.00 75.31 353 PHE A C 1
ATOM 2865 O O . PHE A 1 353 ? -54.781 27.477 46.821 1.00 75.31 353 PHE A O 1
ATOM 2872 N N . ASN A 1 354 ? -53.329 25.789 46.858 1.00 72.75 354 ASN A N 1
ATOM 2873 C CA . ASN A 1 354 ? -53.947 25.159 48.030 1.00 72.75 354 ASN A CA 1
ATOM 2874 C C . ASN A 1 354 ? -53.723 25.943 49.336 1.00 72.75 354 ASN A C 1
ATOM 2876 O O . ASN A 1 354 ? -54.341 25.610 50.342 1.00 72.75 354 ASN A O 1
ATOM 2880 N N . ARG A 1 355 ? -52.825 26.938 49.355 1.00 64.62 355 ARG A N 1
ATOM 2881 C CA . ARG A 1 355 ? -52.549 27.773 50.533 1.00 64.62 355 ARG A CA 1
ATOM 2882 C C . ARG A 1 355 ? -53.388 29.051 50.571 1.00 64.62 355 ARG A C 1
ATOM 2884 O O . ARG A 1 355 ? -53.544 29.606 51.650 1.00 64.62 355 ARG A O 1
ATOM 2891 N N . SER A 1 356 ? -53.923 29.501 49.432 1.00 57.88 356 SER A N 1
ATOM 2892 C CA . SER A 1 356 ? -54.812 30.671 49.350 1.00 57.88 356 SER A CA 1
ATOM 2893 C C . SER A 1 356 ? -56.279 30.362 49.667 1.00 57.88 356 SER A C 1
ATOM 2895 O O . SER A 1 356 ? -57.027 31.285 49.955 1.00 57.88 356 SER A O 1
ATOM 2897 N N . ASN A 1 357 ? -56.691 29.089 49.655 1.00 56.47 357 ASN A N 1
ATOM 2898 C CA . ASN A 1 357 ? -58.078 28.672 49.916 1.00 56.47 357 ASN A CA 1
ATOM 2899 C C . ASN A 1 357 ? -58.342 28.236 51.375 1.00 56.47 357 ASN A C 1
ATOM 2901 O O . ASN A 1 357 ? -59.362 27.608 51.644 1.00 56.47 357 ASN A O 1
ATOM 2905 N N . THR A 1 358 ? -57.436 28.531 52.312 1.00 53.91 358 THR A N 1
ATOM 2906 C CA . THR A 1 358 ? -57.524 28.064 53.714 1.00 53.91 358 THR A CA 1
ATOM 2907 C C . THR A 1 358 ? -57.349 29.211 54.710 1.00 53.91 358 THR A C 1
ATOM 2909 O O . THR A 1 358 ? -56.627 29.085 55.699 1.00 53.91 358 THR A O 1
ATOM 2912 N N . GLY A 1 359 ? -57.956 30.358 54.409 1.00 51.81 359 GLY A N 1
ATOM 2913 C CA . GLY A 1 359 ? -57.781 31.585 55.177 1.00 51.81 359 GLY A CA 1
ATOM 2914 C C . GLY A 1 359 ? -58.949 32.548 55.037 1.00 51.81 359 GLY A C 1
ATOM 2915 O O . GLY A 1 359 ? -58.738 33.655 54.561 1.00 51.81 359 GLY A O 1
ATOM 2916 N N . ASP A 1 360 ? -60.140 32.115 55.451 1.00 50.28 360 ASP A N 1
ATOM 2917 C CA . ASP A 1 360 ? -61.121 33.023 56.053 1.00 50.28 360 ASP A CA 1
ATOM 2918 C C . ASP A 1 360 ? -62.103 32.220 56.923 1.00 50.28 360 ASP A C 1
ATOM 2920 O O . ASP A 1 360 ? -63.008 31.559 56.418 1.00 50.28 360 ASP A O 1
ATOM 2924 N N . GLU A 1 361 ? -61.879 32.220 58.236 1.00 46.97 361 GLU A N 1
ATOM 2925 C CA . GLU A 1 361 ? -62.930 31.931 59.214 1.00 46.97 361 GLU A CA 1
ATOM 2926 C C . GLU A 1 361 ? -62.612 32.739 60.478 1.00 46.97 361 GLU A C 1
ATOM 2928 O O . GLU A 1 361 ? -61.603 32.528 61.155 1.00 46.97 361 GLU A O 1
ATOM 2933 N N . THR A 1 362 ? -63.427 33.763 60.707 1.00 47.03 362 THR A N 1
ATOM 2934 C CA . THR A 1 362 ? -63.257 34.778 61.746 1.00 47.03 362 THR A CA 1
ATOM 2935 C C . THR A 1 362 ? -63.844 34.325 63.074 1.00 47.03 362 THR A C 1
ATOM 2937 O O . THR A 1 362 ? -65.009 33.938 63.124 1.00 47.03 362 THR A O 1
ATOM 2940 N N . THR A 1 363 ? -63.108 34.536 64.161 1.00 42.06 363 THR A N 1
ATOM 2941 C CA . THR A 1 363 ? -63.704 34.772 65.484 1.00 42.06 363 THR A CA 1
ATOM 2942 C C . THR A 1 363 ? -62.974 35.922 66.154 1.00 42.06 363 THR A C 1
ATOM 2944 O O . THR A 1 363 ? -61.784 35.820 66.457 1.00 42.06 363 THR A O 1
ATOM 2947 N N . GLU A 1 364 ? -63.706 37.014 66.341 1.00 46.25 364 GLU A N 1
ATOM 2948 C CA . GLU A 1 364 ? -63.399 38.066 67.305 1.00 46.25 364 GLU A CA 1
ATOM 2949 C C . GLU A 1 364 ? -63.410 37.464 68.719 1.00 46.25 364 GLU A C 1
ATOM 2951 O O . GLU A 1 364 ? -64.181 36.542 68.976 1.00 46.25 364 GLU A O 1
ATOM 2956 N N . ASP A 1 365 ? -62.586 37.985 69.629 1.00 39.97 365 ASP A N 1
ATOM 2957 C CA . ASP A 1 365 ? -63.108 38.461 70.914 1.00 39.97 365 ASP A CA 1
ATOM 2958 C C . ASP A 1 365 ? -62.085 39.339 71.652 1.00 39.97 365 ASP A C 1
ATOM 2960 O O . ASP A 1 365 ? -60.924 39.466 71.250 1.00 39.97 365 ASP A O 1
ATOM 2964 N N . ASN A 1 366 ? -62.583 40.027 72.675 1.00 38.12 366 ASN A N 1
ATOM 2965 C CA . ASN A 1 366 ? -62.180 41.384 73.029 1.00 38.12 366 ASN A CA 1
ATOM 2966 C C . ASN A 1 366 ? -61.307 41.506 74.303 1.00 38.12 366 ASN A C 1
ATOM 2968 O O . ASN A 1 366 ? -61.227 40.594 75.120 1.00 38.12 366 ASN A O 1
ATOM 2972 N N . ASP A 1 367 ? -60.774 42.719 74.483 1.00 38.94 367 ASP A N 1
ATOM 2973 C CA . ASP A 1 367 ? -60.547 43.422 75.760 1.00 38.94 367 ASP A CA 1
ATOM 2974 C C . ASP A 1 367 ? -59.441 43.000 76.771 1.00 38.94 367 ASP A C 1
ATOM 2976 O O . ASP A 1 367 ? -59.555 42.052 77.542 1.00 38.94 367 ASP A O 1
ATOM 2980 N N . ASN A 1 368 ? -58.483 43.937 76.879 1.00 39.75 368 ASN A N 1
ATOM 2981 C CA . ASN A 1 368 ? -58.068 44.664 78.097 1.00 39.75 368 ASN A CA 1
ATOM 2982 C C . ASN A 1 368 ? -56.941 44.176 79.041 1.00 39.75 368 ASN A C 1
ATOM 2984 O O . ASN A 1 368 ? -56.867 43.027 79.460 1.00 39.75 368 ASN A O 1
ATOM 2988 N N . ASP A 1 369 ? -56.160 45.202 79.427 1.00 39.41 369 ASP A N 1
ATOM 2989 C CA . ASP A 1 369 ? -55.375 45.435 80.654 1.00 39.41 369 ASP A CA 1
ATOM 2990 C C . ASP A 1 369 ? -54.202 44.491 81.013 1.00 39.41 369 ASP A C 1
ATOM 2992 O O . ASP A 1 369 ? -54.244 43.288 80.793 1.00 39.41 369 ASP A O 1
ATOM 2996 N N . ASP A 1 370 ? -53.107 44.919 81.660 1.00 37.59 370 ASP A N 1
ATOM 2997 C CA . ASP A 1 370 ? -52.402 46.213 81.844 1.00 37.59 370 ASP A CA 1
ATOM 2998 C C . ASP A 1 370 ? -51.029 45.858 82.518 1.00 37.59 370 ASP A C 1
ATOM 3000 O O . ASP A 1 370 ? -50.735 44.683 82.740 1.00 37.59 370 ASP A O 1
ATOM 3004 N N . VAL A 1 371 ? -50.204 46.844 82.905 1.00 38.81 371 VAL A N 1
ATOM 3005 C CA . VAL A 1 371 ? -49.158 46.762 83.956 1.00 38.81 371 VAL A CA 1
ATOM 3006 C C . VAL A 1 371 ? -47.801 46.121 83.564 1.00 38.81 371 VAL A C 1
ATOM 3008 O O . VAL A 1 371 ? -47.582 44.926 83.703 1.00 38.81 371 VAL A O 1
ATOM 3011 N N . THR A 1 372 ? -46.852 46.998 83.178 1.00 33.59 372 THR A N 1
ATOM 3012 C CA . THR A 1 372 ? -45.419 47.128 83.616 1.00 33.59 372 THR A CA 1
ATOM 3013 C C . THR A 1 372 ? -44.538 45.893 83.939 1.00 33.59 372 THR A C 1
ATOM 3015 O O . THR A 1 372 ? -44.979 44.923 84.527 1.00 33.59 372 THR A O 1
ATOM 3018 N N . SER A 1 373 ? -43.204 45.887 83.765 1.00 36.25 373 SER A N 1
ATOM 3019 C CA . SER A 1 373 ? -42.199 46.890 83.330 1.00 36.25 373 SER A CA 1
ATOM 3020 C C . SER A 1 373 ? -40.802 46.241 83.249 1.00 36.25 373 SER A C 1
ATOM 3022 O O . SER A 1 373 ? -40.567 45.315 84.016 1.00 36.25 373 SER A O 1
ATOM 3024 N N . THR A 1 374 ? -39.841 46.847 82.515 1.00 34.88 374 THR A N 1
ATOM 3025 C CA . THR A 1 374 ? -38.353 46.694 82.655 1.00 34.88 374 THR A CA 1
ATOM 3026 C C . THR A 1 374 ? -37.767 45.266 82.503 1.00 34.88 374 THR A C 1
ATOM 3028 O O . THR A 1 374 ? -38.362 44.299 82.933 1.00 34.88 374 THR A O 1
ATOM 3031 N N . MET A 1 375 ? -36.578 44.961 81.973 1.00 36.09 375 MET A N 1
ATOM 3032 C CA . MET A 1 375 ? -35.449 45.628 81.293 1.00 36.09 375 MET A CA 1
ATOM 3033 C C . MET A 1 375 ? -34.622 44.471 80.633 1.00 36.09 375 MET A C 1
ATOM 3035 O O . MET A 1 375 ? -34.916 43.311 80.897 1.00 36.09 375 MET A O 1
ATOM 3039 N N . GLN A 1 376 ? -33.601 44.615 79.777 1.00 37.03 376 GLN A N 1
ATOM 3040 C CA . GLN A 1 376 ? -32.797 45.744 79.284 1.00 37.03 376 GLN A CA 1
ATOM 3041 C C . GLN A 1 376 ? -32.198 45.381 77.886 1.00 37.03 376 GLN A C 1
ATOM 3043 O O . GLN A 1 376 ? -32.243 44.220 77.503 1.00 37.03 376 GLN A O 1
ATOM 3048 N N . THR A 1 377 ? -31.641 46.364 77.153 1.00 33.28 377 THR A N 1
ATOM 3049 C CA . THR A 1 377 ? -30.452 46.335 76.234 1.00 33.28 377 THR A CA 1
ATOM 3050 C C . THR A 1 377 ? -29.985 45.039 75.513 1.00 33.28 377 THR A C 1
ATOM 3052 O O . THR A 1 377 ? -29.919 43.975 76.106 1.00 33.28 377 THR A O 1
ATOM 3055 N N . LEU A 1 378 ? -29.459 45.053 74.273 1.00 33.81 378 LEU A N 1
ATOM 3056 C CA . LEU A 1 378 ? -28.701 46.096 73.547 1.00 33.81 378 LEU A CA 1
ATOM 3057 C C . LEU A 1 378 ? -28.873 45.980 72.007 1.00 33.81 378 LEU A C 1
ATOM 3059 O O . LEU A 1 378 ? -29.163 44.918 71.467 1.00 33.81 378 LEU A O 1
ATOM 3063 N N . SER A 1 379 ? -28.651 47.096 71.311 1.00 35.06 379 SER A N 1
ATOM 3064 C CA . SER A 1 379 ? -28.657 47.289 69.844 1.00 35.06 379 SER A CA 1
ATOM 3065 C C . SER A 1 379 ? -27.226 47.170 69.240 1.00 35.06 379 SER A C 1
ATOM 3067 O O . SER A 1 379 ? -26.334 46.775 69.987 1.00 35.06 379 SER A O 1
ATOM 3069 N N . PRO A 1 380 ? -26.894 47.605 67.991 1.00 45.59 380 PRO A N 1
ATOM 3070 C CA . PRO A 1 380 ? -27.705 47.954 66.810 1.00 45.59 380 PRO A CA 1
ATOM 3071 C C . PRO A 1 380 ? -27.229 47.341 65.455 1.00 45.59 380 PRO A C 1
ATOM 3073 O O . PRO A 1 380 ? -26.124 46.837 65.294 1.00 45.59 380 PRO A O 1
ATOM 3076 N N . ILE A 1 381 ? -28.086 47.508 64.441 1.00 37.44 381 ILE A N 1
ATOM 3077 C CA . ILE A 1 381 ? -27.814 47.785 63.009 1.00 37.44 381 ILE A CA 1
ATOM 3078 C C . ILE A 1 381 ? -26.333 47.855 62.554 1.00 37.44 381 ILE A C 1
ATOM 3080 O O . ILE A 1 381 ? -25.605 48.766 62.948 1.00 37.44 381 ILE A O 1
ATOM 3084 N N . THR A 1 382 ? -25.964 47.103 61.503 1.00 32.41 382 THR A N 1
ATOM 3085 C CA . THR A 1 382 ? -25.208 47.694 60.368 1.00 32.41 382 THR A CA 1
ATOM 3086 C C . THR A 1 382 ? -25.341 46.929 59.048 1.00 32.41 382 THR A C 1
ATOM 3088 O O . THR A 1 382 ? -25.236 45.709 58.985 1.00 32.41 382 THR A O 1
ATOM 3091 N N . LYS A 1 383 ? -25.527 47.685 57.958 1.00 38.56 383 LYS A N 1
ATOM 3092 C CA . LYS A 1 383 ? -25.401 47.211 56.570 1.00 38.56 383 LYS A CA 1
ATOM 3093 C C . LYS A 1 383 ? -23.919 46.985 56.251 1.00 38.56 383 LYS A C 1
ATOM 3095 O O . LYS A 1 383 ? -23.124 47.891 56.491 1.00 38.56 383 LYS A O 1
ATOM 3100 N N . SER A 1 384 ? -23.556 45.879 55.604 1.00 38.41 384 SER A N 1
ATOM 3101 C CA . SER A 1 384 ? -22.214 45.696 55.034 1.00 38.41 384 SER A CA 1
ATOM 3102 C C . SER A 1 384 ? -22.276 45.355 53.541 1.00 38.41 384 SER A C 1
ATOM 3104 O O . SER A 1 384 ? -22.953 44.429 53.100 1.00 38.41 384 SER A O 1
ATOM 3106 N N . LYS A 1 385 ? -21.566 46.158 52.738 1.00 34.47 385 LYS A N 1
ATOM 3107 C CA . LYS A 1 385 ? -21.315 45.888 51.316 1.00 34.47 385 LYS A CA 1
ATOM 3108 C C . LYS A 1 385 ? -20.429 44.649 51.200 1.00 34.47 385 LYS A C 1
ATOM 3110 O O . LYS A 1 385 ? -19.358 44.628 51.804 1.00 34.47 385 LYS A O 1
ATOM 3115 N N . ILE A 1 386 ? -20.787 43.693 50.345 1.00 36.38 386 ILE A N 1
ATOM 3116 C CA . ILE A 1 386 ? -19.820 42.687 49.889 1.00 36.38 386 ILE A CA 1
ATOM 3117 C C . ILE A 1 386 ? -18.996 43.305 48.756 1.00 36.38 386 ILE A C 1
ATOM 3119 O O . ILE A 1 386 ? -19.509 43.646 47.692 1.00 36.38 386 ILE A O 1
ATOM 3123 N N . VAL A 1 387 ? -17.708 43.499 49.035 1.00 34.34 387 VAL A N 1
ATOM 3124 C CA . VAL A 1 387 ? -16.715 44.071 48.121 1.00 34.34 387 VAL A CA 1
ATOM 3125 C C . VAL A 1 387 ? -16.070 42.953 47.302 1.00 34.34 387 VAL A C 1
ATOM 3127 O O . VAL A 1 387 ? -15.643 41.936 47.848 1.00 34.34 387 VAL A O 1
ATOM 3130 N N . ILE A 1 388 ? -15.958 43.163 45.990 1.00 34.81 388 ILE A N 1
ATOM 3131 C CA . ILE A 1 388 ? -15.248 42.261 45.076 1.00 34.81 388 ILE A CA 1
ATOM 3132 C C . ILE A 1 388 ? -13.745 42.319 45.390 1.00 34.81 388 ILE A C 1
ATOM 3134 O O . ILE A 1 388 ? -13.121 43.374 45.273 1.00 34.81 388 ILE A O 1
ATOM 3138 N N . LYS A 1 389 ? -13.146 41.183 45.768 1.00 33.66 389 LYS A N 1
ATOM 3139 C CA . LYS A 1 389 ? -11.693 41.074 45.969 1.00 33.66 389 LYS A CA 1
ATOM 3140 C C . LYS A 1 389 ? -10.960 41.106 44.625 1.00 33.66 389 LYS A C 1
ATOM 3142 O O . LYS A 1 389 ? -10.975 40.125 43.888 1.00 33.66 389 LYS A O 1
ATOM 3147 N N . GLN A 1 390 ? -10.247 42.197 44.355 1.00 32.62 390 GLN A N 1
ATOM 3148 C CA . GLN A 1 390 ? -9.133 42.196 43.406 1.00 32.62 390 GLN A CA 1
ATOM 3149 C C . GLN A 1 390 ? -7.871 41.673 44.103 1.00 32.62 390 GLN A C 1
ATOM 3151 O O . GLN A 1 390 ? -7.420 42.253 45.089 1.00 32.62 390 GLN A O 1
ATOM 3156 N N . SER A 1 391 ? -7.268 40.612 43.572 1.00 35.59 391 SER A N 1
ATOM 3157 C CA . SER A 1 391 ? -5.926 40.169 43.958 1.00 35.59 391 SER A CA 1
ATOM 3158 C C . SER A 1 391 ? -4.881 40.785 43.025 1.00 35.59 391 SER A C 1
ATOM 3160 O O . SER A 1 391 ? -4.748 40.365 41.876 1.00 35.59 391 SER A O 1
ATOM 3162 N N . LYS A 1 392 ? -4.106 41.755 43.522 1.00 31.06 392 LYS A N 1
ATOM 3163 C CA . LYS A 1 392 ? -2.803 42.096 42.931 1.00 31.06 392 LYS A CA 1
ATOM 3164 C C . LYS A 1 392 ? -1.778 41.059 43.385 1.00 31.06 392 LYS A C 1
ATOM 3166 O O . LYS A 1 392 ? -1.618 40.887 44.589 1.00 31.06 392 LYS A O 1
ATOM 3171 N N . LEU A 1 393 ? -1.008 40.492 42.457 1.00 30.61 393 LEU A N 1
ATOM 3172 C CA . LEU A 1 393 ? 0.375 40.120 42.752 1.00 30.61 393 LEU A CA 1
ATOM 3173 C C . LEU A 1 393 ? 1.268 40.308 41.514 1.00 30.61 393 LEU A C 1
ATOM 3175 O O . LEU A 1 393 ? 1.063 39.679 40.485 1.00 30.61 393 LEU A O 1
ATOM 3179 N N . ASN A 1 394 ? 2.241 41.201 41.684 1.00 31.53 394 ASN A N 1
ATOM 3180 C CA . ASN A 1 394 ? 3.559 41.299 41.051 1.00 31.53 394 ASN A CA 1
ATOM 3181 C C . ASN A 1 394 ? 3.690 41.263 39.518 1.00 31.53 394 ASN A C 1
ATOM 3183 O O . ASN A 1 394 ? 3.609 40.227 38.865 1.00 31.53 394 ASN A O 1
ATOM 3187 N N . ALA A 1 395 ? 4.095 42.416 38.982 1.00 31.55 395 ALA A N 1
ATOM 3188 C CA . ALA A 1 395 ? 4.808 42.509 37.718 1.00 31.55 395 ALA A CA 1
ATOM 3189 C C . ALA A 1 395 ? 6.319 42.299 37.939 1.00 31.55 395 ALA A C 1
ATOM 3191 O O . ALA A 1 395 ? 6.905 42.927 38.820 1.00 31.55 395 ALA A O 1
ATOM 3192 N N . MET A 1 396 ? 6.953 41.509 37.074 1.00 31.41 396 MET A N 1
ATOM 3193 C CA . MET A 1 396 ? 8.326 41.753 36.622 1.00 31.41 396 MET A CA 1
ATOM 3194 C C . MET A 1 396 ? 8.345 41.672 35.095 1.00 31.41 396 MET A C 1
ATOM 3196 O O . MET A 1 396 ? 7.626 40.878 34.492 1.00 31.41 396 MET A O 1
ATOM 3200 N N . SER A 1 397 ? 9.122 42.554 34.477 1.00 30.48 397 SER A N 1
ATOM 3201 C CA . SER A 1 397 ? 9.172 42.777 33.033 1.00 30.48 397 SER A CA 1
ATOM 3202 C C . SER A 1 397 ? 10.176 41.874 32.319 1.00 30.48 397 SER A C 1
ATOM 3204 O O . SER A 1 397 ? 11.288 41.696 32.808 1.00 30.48 397 SER A O 1
ATOM 3206 N N . SER A 1 398 ? 9.865 41.475 31.085 1.00 32.50 398 SER A N 1
ATOM 3207 C CA . SER A 1 398 ? 10.807 41.629 29.962 1.00 32.50 398 SER A CA 1
ATOM 3208 C C . SER A 1 398 ? 10.063 41.642 28.619 1.00 32.50 398 SER A C 1
ATOM 3210 O O . SER A 1 398 ? 8.920 41.192 28.526 1.00 32.50 398 SER A O 1
ATOM 3212 N N . ASP A 1 399 ? 10.681 42.261 27.614 1.00 29.83 399 ASP A N 1
ATOM 3213 C CA . ASP A 1 399 ? 10.073 42.622 26.332 1.00 29.83 399 ASP A CA 1
ATOM 3214 C C . ASP A 1 399 ? 9.805 41.455 25.368 1.00 29.83 399 ASP A C 1
ATOM 3216 O O . ASP A 1 399 ? 10.538 40.470 25.318 1.00 29.83 399 ASP A O 1
ATOM 3220 N N . GLY A 1 400 ? 8.792 41.628 24.508 1.00 29.86 400 GLY A N 1
ATOM 3221 C CA . GLY A 1 400 ? 8.447 40.665 23.457 1.00 29.86 400 GLY A CA 1
ATOM 3222 C C . GLY A 1 400 ? 7.317 41.122 22.527 1.00 29.86 400 GLY A C 1
ATOM 3223 O O . GLY A 1 400 ? 6.245 40.524 22.509 1.00 29.86 400 GLY A O 1
ATOM 3224 N N . LYS A 1 401 ? 7.532 42.186 21.737 1.00 29.22 401 LYS A N 1
ATOM 3225 C CA . LYS A 1 401 ? 6.647 42.547 20.599 1.00 29.22 401 LYS A CA 1
ATOM 3226 C C . LYS A 1 401 ? 6.616 41.347 19.619 1.00 29.22 401 LYS A C 1
ATOM 3228 O O . LYS A 1 401 ? 7.669 40.784 19.359 1.00 29.22 401 LYS A O 1
ATOM 3233 N N . MET A 1 402 ? 5.509 40.929 18.990 1.00 29.47 402 MET A N 1
ATOM 3234 C CA . MET A 1 402 ? 4.686 41.748 18.091 1.00 29.47 402 MET A CA 1
ATOM 3235 C C . MET A 1 402 ? 3.413 41.010 17.585 1.00 29.47 402 MET A C 1
ATOM 3237 O O . MET A 1 402 ? 3.457 39.830 17.268 1.00 29.47 402 MET A O 1
ATOM 3241 N N . SER A 1 403 ? 2.327 41.768 17.382 1.00 27.97 403 SER A N 1
ATOM 3242 C CA . SER A 1 403 ? 1.261 41.577 16.368 1.00 27.97 403 SER A CA 1
ATOM 3243 C C . SER A 1 403 ? 0.519 40.225 16.228 1.00 27.97 403 SER A C 1
ATOM 3245 O O . SER A 1 403 ? 0.798 39.432 15.328 1.00 27.97 403 SER A O 1
ATOM 3247 N N . MET A 1 404 ? -0.622 40.097 16.916 1.00 27.42 404 MET A N 1
ATOM 3248 C CA . MET A 1 404 ? -1.782 39.378 16.359 1.00 27.42 404 MET A CA 1
ATOM 3249 C C . MET A 1 404 ? -2.425 40.174 15.207 1.00 27.42 404 MET A C 1
ATOM 3251 O O . MET A 1 404 ? -2.761 41.345 15.382 1.00 27.42 404 MET A O 1
ATOM 3255 N N . LYS A 1 405 ? -2.713 39.520 14.072 1.00 29.55 405 LYS A N 1
ATOM 3256 C CA . LYS A 1 405 ? -3.751 39.964 13.123 1.00 29.55 405 LYS A CA 1
ATOM 3257 C C . LYS A 1 405 ? -4.912 38.974 13.139 1.00 29.55 405 LYS A C 1
ATOM 3259 O O . LYS A 1 405 ? -4.740 37.797 12.848 1.00 29.55 405 LYS A O 1
ATOM 3264 N N . LEU A 1 406 ? -6.093 39.480 13.480 1.00 30.08 406 LEU A N 1
ATOM 3265 C CA . LEU A 1 406 ? -7.333 38.722 13.597 1.00 30.08 406 LEU A CA 1
ATOM 3266 C C . LEU A 1 406 ? -8.176 38.907 12.325 1.00 30.08 406 LEU A C 1
ATOM 3268 O O . LEU A 1 406 ? -8.701 39.998 12.105 1.00 30.08 406 LEU A O 1
ATOM 3272 N N . THR A 1 407 ? -8.372 37.865 11.510 1.00 29.78 407 THR A N 1
ATOM 3273 C CA . THR A 1 407 ? -9.360 37.906 10.412 1.00 29.78 407 THR A CA 1
ATOM 3274 C C . THR A 1 407 ? -10.141 36.603 10.250 1.00 29.78 407 THR A C 1
ATOM 3276 O O . THR A 1 407 ? -9.678 35.663 9.619 1.00 29.78 407 THR A O 1
ATOM 3279 N N . LYS A 1 408 ? -11.371 36.647 10.778 1.00 28.97 408 LYS A N 1
ATOM 3280 C CA . LYS A 1 408 ? -12.637 36.143 10.209 1.00 28.97 408 LYS A CA 1
ATOM 3281 C C . LYS A 1 408 ? -12.679 34.721 9.625 1.00 28.97 408 LYS A C 1
ATOM 3283 O O . LYS A 1 408 ? -12.172 34.440 8.547 1.00 28.97 408 LYS A O 1
ATOM 3288 N N . SER A 1 409 ? -13.498 33.894 10.275 1.00 29.22 409 SER A N 1
ATOM 3289 C CA . SER A 1 409 ? -14.040 32.647 9.733 1.00 29.22 409 SER A CA 1
ATOM 3290 C C . SER A 1 409 ? -14.745 32.842 8.386 1.00 29.22 409 SER A C 1
ATOM 3292 O O . SER A 1 409 ? -15.591 33.732 8.260 1.00 29.22 409 SER A O 1
ATOM 3294 N N . VAL A 1 410 ? -14.530 31.918 7.450 1.00 28.69 410 VAL A N 1
ATOM 3295 C CA . VAL A 1 410 ? -15.403 31.718 6.287 1.00 28.69 410 VAL A CA 1
ATOM 3296 C C . VAL A 1 410 ? -15.814 30.249 6.245 1.00 28.69 410 VAL A C 1
ATOM 3298 O O . VAL A 1 410 ? -14.982 29.365 6.061 1.00 28.69 410 VAL A O 1
ATOM 3301 N N . LYS A 1 411 ? -17.115 29.982 6.411 1.00 34.34 411 LYS A N 1
ATOM 3302 C CA . LYS A 1 411 ? -17.702 28.691 6.034 1.00 34.34 411 LYS A CA 1
ATOM 3303 C C . LYS A 1 411 ? -17.620 28.573 4.513 1.00 34.34 411 LYS A C 1
ATOM 3305 O O . LYS A 1 411 ? -18.163 29.434 3.827 1.00 34.34 411 LYS A O 1
ATOM 3310 N N . SER A 1 412 ? -17.067 27.485 3.989 1.00 27.59 412 SER A N 1
ATOM 3311 C CA . SER A 1 412 ? -17.387 27.055 2.626 1.00 27.59 412 SER A CA 1
ATOM 3312 C C . SER A 1 412 ? -17.733 25.569 2.626 1.00 27.59 412 SER A C 1
ATOM 3314 O O . SER A 1 412 ? -17.003 24.741 3.163 1.00 27.59 412 SER A O 1
ATOM 3316 N N . LYS A 1 413 ? -18.912 25.250 2.084 1.00 32.84 413 LYS A N 1
ATOM 3317 C CA . LYS A 1 413 ? -19.268 23.889 1.686 1.00 32.84 413 LYS A CA 1
ATOM 3318 C C . LYS A 1 413 ? -18.639 23.676 0.314 1.00 32.84 413 LYS A C 1
ATOM 3320 O O . LYS A 1 413 ? -18.939 24.464 -0.579 1.00 32.84 413 LYS A O 1
ATOM 3325 N N . PHE A 1 414 ? -17.856 22.620 0.126 1.00 26.66 414 PHE A N 1
ATOM 3326 C CA . PHE A 1 414 ? -17.469 22.180 -1.211 1.00 26.66 414 PHE A CA 1
ATOM 3327 C C . PHE A 1 414 ? -17.856 20.720 -1.429 1.00 26.66 414 PHE A C 1
ATOM 3329 O O . PHE A 1 414 ? -17.334 19.812 -0.795 1.00 26.66 414 PHE A O 1
ATOM 3336 N N . SER A 1 415 ? -18.804 20.526 -2.341 1.00 29.97 415 SER A N 1
ATOM 3337 C CA . SER A 1 415 ? -19.228 19.236 -2.878 1.00 29.97 415 SER A CA 1
ATOM 3338 C C . SER A 1 415 ? -19.039 19.284 -4.397 1.00 29.97 415 SER A C 1
ATOM 3340 O O . SER A 1 415 ? -19.749 20.056 -5.051 1.00 29.97 415 SER A O 1
ATOM 3342 N N . PRO A 1 416 ? -18.120 18.507 -4.989 1.00 31.52 416 PRO A N 1
ATOM 3343 C CA . PRO A 1 416 ? -17.919 18.507 -6.429 1.00 31.52 416 PRO A CA 1
ATOM 3344 C C . PRO A 1 416 ? -18.882 17.521 -7.105 1.00 31.52 416 PRO A C 1
ATOM 3346 O O . PRO A 1 416 ? -18.614 16.330 -7.226 1.00 31.52 416 PRO A O 1
AT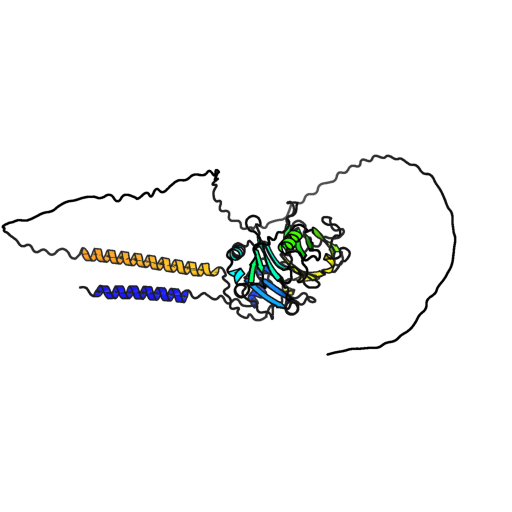OM 3349 N N . LYS A 1 417 ? -20.010 18.036 -7.604 1.00 31.81 417 LYS A N 1
ATOM 3350 C CA . LYS A 1 417 ? -20.768 17.404 -8.694 1.00 31.81 417 LYS A CA 1
ATOM 3351 C C . LYS A 1 417 ? -21.038 18.435 -9.784 1.00 31.81 417 LYS A C 1
ATOM 3353 O O . LYS A 1 417 ? -21.933 19.261 -9.640 1.00 31.81 417 LYS A O 1
ATOM 3358 N N . SER A 1 418 ? -20.348 18.311 -10.914 1.00 30.36 418 SER A N 1
ATOM 3359 C CA . SER A 1 418 ? -20.876 18.752 -12.207 1.00 30.36 418 SER A CA 1
ATOM 3360 C C . SER A 1 418 ? -20.345 17.867 -13.339 1.00 30.36 418 SER A C 1
ATOM 3362 O O . SER A 1 418 ? -19.148 17.648 -13.496 1.00 30.36 418 SER A O 1
ATOM 3364 N N . LYS A 1 419 ? -21.282 17.321 -14.118 1.00 31.14 419 LYS A N 1
ATOM 3365 C CA . LYS A 1 419 ? -21.058 16.777 -15.468 1.00 31.14 419 LYS A CA 1
ATOM 3366 C C . LYS A 1 419 ? -21.397 17.882 -16.494 1.00 31.14 419 LYS A C 1
ATOM 3368 O O . LYS A 1 419 ? -21.899 18.927 -16.091 1.00 31.14 419 LYS A O 1
ATOM 3373 N N . ILE A 1 420 ? -21.315 17.536 -17.792 1.00 33.06 420 ILE A N 1
ATOM 3374 C CA . ILE A 1 420 ? -21.948 18.207 -18.963 1.00 33.06 420 ILE A CA 1
ATOM 3375 C C . ILE A 1 420 ? -21.067 19.330 -19.589 1.00 33.06 420 ILE A C 1
ATOM 3377 O O . ILE A 1 420 ? -20.580 20.177 -18.850 1.00 33.06 420 ILE A O 1
ATOM 3381 N N . PRO A 1 421 ? -20.906 19.430 -20.934 1.00 34.25 421 PRO A N 1
ATOM 3382 C CA . PRO A 1 421 ? -20.666 18.368 -21.923 1.00 34.25 421 PRO A CA 1
ATOM 3383 C C . PRO A 1 421 ? -19.616 18.764 -23.009 1.00 34.25 421 PRO A C 1
ATOM 3385 O O . PRO A 1 421 ? -19.045 19.850 -23.023 1.00 34.25 421 PRO A O 1
ATOM 3388 N N . SER A 1 422 ? -19.416 17.897 -24.002 1.00 35.41 422 SER A N 1
ATOM 3389 C CA . SER A 1 422 ? -18.658 18.177 -25.234 1.00 35.41 422 SER A CA 1
ATOM 3390 C C . SER A 1 422 ? -19.371 19.122 -26.223 1.00 35.41 422 SER A C 1
ATOM 3392 O O . SER A 1 422 ? -20.555 18.897 -26.485 1.00 35.41 422 SER A O 1
ATOM 3394 N N . LYS A 1 423 ? -18.620 20.033 -26.874 1.00 28.42 423 LYS A N 1
ATOM 3395 C CA . LYS A 1 423 ? -18.637 20.396 -28.325 1.00 28.42 423 LYS A CA 1
ATOM 3396 C C . LYS A 1 423 ? -18.241 21.866 -28.559 1.00 28.42 423 LYS A C 1
ATOM 3398 O O . LYS A 1 423 ? -19.081 22.732 -28.365 1.00 28.42 423 LYS A O 1
ATOM 3403 N N . ILE A 1 424 ? -17.066 22.117 -29.147 1.00 30.03 424 ILE A N 1
ATOM 3404 C CA . ILE A 1 424 ? -16.887 23.085 -30.254 1.00 30.03 424 ILE A CA 1
ATOM 3405 C C . ILE A 1 424 ? -15.811 22.518 -31.189 1.00 30.03 424 ILE A C 1
ATOM 3407 O O . ILE A 1 424 ? -14.723 22.164 -30.743 1.00 30.03 424 ILE A O 1
ATOM 3411 N N . SER A 1 425 ? -16.104 22.451 -32.488 1.00 27.78 425 SER A N 1
ATOM 3412 C CA . SER A 1 425 ? -15.100 22.262 -33.538 1.00 27.78 425 SER A CA 1
ATOM 3413 C C . SER A 1 425 ? -14.981 23.538 -34.362 1.00 27.78 425 SER A C 1
ATOM 3415 O O . SER A 1 425 ? -16.010 24.054 -34.794 1.00 27.78 425 SER A O 1
ATOM 3417 N N . SER A 1 426 ? -13.767 23.953 -34.715 1.00 28.91 426 SER A N 1
ATOM 3418 C CA . SER A 1 426 ? -13.548 24.670 -35.978 1.00 28.91 426 SER A CA 1
ATOM 3419 C C . SER A 1 426 ? -12.085 24.624 -36.416 1.00 28.91 426 SER A C 1
ATOM 3421 O O . SER A 1 426 ? -11.187 25.098 -35.727 1.00 28.91 426 SER A O 1
ATOM 3423 N N . THR A 1 427 ? -11.875 24.084 -37.613 1.00 28.20 427 THR A N 1
ATOM 3424 C CA . THR A 1 427 ? -10.705 24.303 -38.477 1.00 28.20 427 THR A CA 1
ATOM 3425 C C . THR A 1 427 ? -10.385 25.786 -38.689 1.00 28.20 427 THR A C 1
ATOM 3427 O O . THR A 1 427 ? -11.331 26.554 -38.829 1.00 28.20 427 THR A O 1
ATOM 3430 N N . ILE A 1 428 ? -9.106 26.144 -38.926 1.00 29.61 428 ILE A N 1
ATOM 3431 C CA . ILE A 1 428 ? -8.673 26.914 -40.123 1.00 29.61 428 ILE A CA 1
ATOM 3432 C C . ILE A 1 428 ? -7.127 26.969 -40.307 1.00 29.61 428 ILE A C 1
ATOM 3434 O O . ILE A 1 428 ? -6.375 27.407 -39.450 1.00 29.61 428 ILE A O 1
ATOM 3438 N N . LYS A 1 429 ? -6.705 26.498 -41.493 1.00 26.47 429 LYS A N 1
ATOM 3439 C CA . LYS A 1 429 ? -5.546 26.814 -42.373 1.00 26.47 429 LYS A CA 1
ATOM 3440 C C . LYS A 1 429 ? -4.180 27.322 -41.837 1.00 26.47 429 LYS A C 1
ATOM 3442 O O . LYS A 1 429 ? -4.029 28.464 -41.431 1.00 26.47 429 LYS A O 1
ATOM 3447 N N . ARG A 1 430 ? -3.149 26.530 -42.192 1.00 29.08 430 ARG A N 1
ATOM 3448 C CA . ARG A 1 430 ? -1.914 26.886 -42.952 1.00 29.08 430 ARG A CA 1
ATOM 3449 C C . ARG A 1 430 ? -1.443 28.360 -42.977 1.00 29.08 430 ARG A C 1
ATOM 3451 O O . ARG A 1 430 ? -2.065 29.177 -43.655 1.00 29.08 430 ARG A O 1
ATOM 3458 N N . ARG A 1 431 ? -0.165 28.566 -42.619 1.00 27.16 431 ARG A N 1
ATOM 3459 C CA . ARG A 1 431 ? 0.843 29.185 -43.518 1.00 27.16 431 ARG A CA 1
ATOM 3460 C C . ARG A 1 431 ? 2.283 28.864 -43.087 1.00 27.16 431 ARG A C 1
ATOM 3462 O O . ARG A 1 431 ? 2.648 29.087 -41.942 1.00 27.16 431 ARG A O 1
ATOM 3469 N N . SER A 1 432 ? 3.093 28.380 -44.029 1.00 30.34 432 SER A N 1
ATOM 3470 C CA . SER A 1 432 ? 4.564 28.436 -43.972 1.00 30.34 432 SER A CA 1
ATOM 3471 C C . SER A 1 432 ? 5.037 29.779 -44.548 1.00 30.34 432 SER A C 1
ATOM 3473 O O . SER A 1 432 ? 4.273 30.415 -45.284 1.00 30.34 432 SER A O 1
ATOM 3475 N N . PRO A 1 433 ? 6.292 30.186 -44.299 1.00 37.59 433 PRO A N 1
ATOM 3476 C CA . PRO A 1 433 ? 7.211 30.183 -45.442 1.00 37.59 433 PRO A CA 1
ATOM 3477 C C . PRO A 1 433 ? 8.643 29.705 -45.136 1.00 37.59 433 PRO A C 1
ATOM 3479 O O . PRO A 1 433 ? 9.120 29.731 -44.006 1.00 37.59 433 PRO A O 1
ATOM 3482 N N . LEU A 1 434 ? 9.325 29.303 -46.212 1.00 29.86 434 LEU A N 1
ATOM 3483 C CA . LEU A 1 434 ? 10.779 29.154 -46.311 1.00 29.86 434 LEU A CA 1
ATOM 3484 C C . LEU A 1 434 ? 11.502 30.483 -46.028 1.00 29.86 434 LEU A C 1
ATOM 3486 O O . LEU A 1 434 ? 11.068 31.518 -46.524 1.00 29.86 434 LEU A O 1
ATOM 3490 N N . MET A 1 435 ? 12.707 30.406 -45.457 1.00 28.98 435 MET A N 1
ATOM 3491 C CA . MET A 1 435 ? 13.873 31.092 -46.030 1.00 28.98 435 MET A CA 1
ATOM 3492 C C . MET A 1 435 ? 15.124 30.223 -45.886 1.00 28.98 435 MET A C 1
ATOM 3494 O O . MET A 1 435 ? 15.342 29.577 -44.866 1.00 28.98 435 MET A O 1
ATOM 3498 N N . SER A 1 436 ? 15.935 30.214 -46.940 1.00 28.36 436 SER A N 1
ATOM 3499 C CA . SER A 1 436 ? 17.238 29.557 -47.007 1.00 28.36 436 SER A CA 1
ATOM 3500 C C . SER A 1 436 ? 18.358 30.591 -46.991 1.00 28.36 436 SER A C 1
ATOM 3502 O O . SER A 1 436 ? 18.245 31.595 -47.696 1.00 28.36 436 SER A O 1
ATOM 3504 N N . THR A 1 437 ? 19.493 30.270 -46.379 1.00 29.27 437 THR A N 1
ATOM 3505 C CA . THR A 1 437 ? 20.788 30.876 -46.728 1.00 29.27 437 THR A CA 1
ATOM 3506 C C . THR A 1 437 ? 21.872 29.801 -46.799 1.00 29.27 437 THR A C 1
ATOM 3508 O O . THR A 1 437 ? 21.90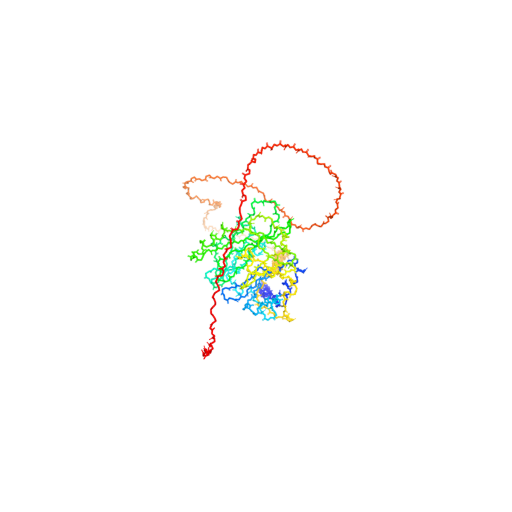3 28.871 -45.998 1.00 29.27 437 THR A O 1
ATOM 3511 N N . LYS A 1 438 ? 22.734 29.909 -47.817 1.00 30.75 438 LYS A N 1
ATOM 3512 C CA . LYS A 1 438 ? 23.881 29.026 -48.076 1.00 30.75 438 LYS A CA 1
ATOM 3513 C C . LYS A 1 438 ? 25.190 29.761 -47.775 1.00 30.75 438 LYS A C 1
ATOM 3515 O O . LYS A 1 438 ? 25.369 30.873 -48.259 1.00 30.75 438 LYS A O 1
ATOM 3520 N N . SER A 1 439 ? 26.138 29.056 -47.171 1.00 29.28 439 SER A N 1
ATOM 3521 C CA . SER A 1 439 ? 27.582 29.078 -47.478 1.00 29.28 439 SER A CA 1
ATOM 3522 C C . SER A 1 439 ? 28.158 27.798 -46.841 1.00 29.28 439 SER A C 1
ATOM 3524 O O . SER A 1 439 ? 27.809 27.478 -45.714 1.00 29.28 439 SER A O 1
ATOM 3526 N N . THR A 1 440 ? 28.829 26.858 -47.515 1.00 29.59 440 THR A N 1
ATOM 3527 C CA . THR A 1 440 ? 29.842 26.885 -48.591 1.00 29.59 440 THR A CA 1
ATOM 3528 C C . THR A 1 440 ? 31.227 27.336 -48.130 1.00 29.59 440 THR A C 1
ATOM 3530 O O . THR A 1 440 ? 31.578 28.501 -48.271 1.00 29.59 440 THR A O 1
ATOM 3533 N N . THR A 1 441 ? 32.039 26.358 -47.726 1.00 29.06 441 THR A N 1
ATOM 3534 C CA . THR A 1 441 ? 33.472 26.304 -48.054 1.00 29.06 441 THR A CA 1
ATOM 3535 C C . THR A 1 441 ? 33.898 24.846 -48.217 1.00 29.06 441 THR A C 1
ATOM 3537 O O . THR A 1 441 ? 33.441 23.966 -47.490 1.00 29.06 441 THR A O 1
ATOM 3540 N N . THR A 1 442 ? 34.753 24.597 -49.207 1.00 30.20 442 THR A N 1
ATOM 3541 C CA . THR A 1 442 ? 35.160 23.265 -49.668 1.00 30.20 442 THR A CA 1
ATOM 3542 C C . THR A 1 442 ? 36.678 23.223 -49.759 1.00 30.20 442 THR A C 1
ATOM 3544 O O . THR A 1 442 ? 37.254 24.128 -50.358 1.00 30.20 442 THR A O 1
ATOM 3547 N N . THR A 1 443 ? 37.316 22.147 -49.296 1.00 29.06 443 THR A N 1
ATOM 3548 C CA . THR A 1 443 ? 38.674 21.790 -49.742 1.00 29.06 443 THR A CA 1
ATOM 3549 C C . THR A 1 443 ? 38.867 20.275 -49.748 1.00 29.06 443 THR A C 1
ATOM 3551 O O . THR A 1 443 ? 39.056 19.630 -48.722 1.00 29.06 443 THR A O 1
ATOM 3554 N N . THR A 1 444 ? 38.813 19.707 -50.948 1.00 31.30 444 THR A N 1
ATOM 3555 C CA . THR A 1 444 ? 39.247 18.348 -51.291 1.00 31.30 444 THR A CA 1
ATOM 3556 C C . THR A 1 444 ? 40.757 18.296 -51.498 1.00 31.30 444 THR A C 1
ATOM 3558 O O . THR A 1 444 ? 41.237 19.101 -52.291 1.00 31.30 444 THR A O 1
ATOM 3561 N N . ILE A 1 445 ? 41.456 17.284 -50.962 1.00 31.09 445 ILE A N 1
ATOM 3562 C CA . ILE A 1 445 ? 42.559 16.597 -51.666 1.00 31.09 445 ILE A CA 1
ATOM 3563 C C . ILE A 1 445 ? 42.491 15.081 -51.362 1.00 31.09 445 ILE A C 1
ATOM 3565 O O . ILE A 1 445 ? 42.385 14.649 -50.219 1.00 31.09 445 ILE A O 1
ATOM 3569 N N . SER A 1 446 ? 42.507 14.331 -52.462 1.00 27.84 446 SER A N 1
ATOM 3570 C CA . SER A 1 446 ? 42.851 12.925 -52.745 1.00 27.84 446 SER A CA 1
ATOM 3571 C C . SER A 1 446 ? 44.042 12.332 -51.947 1.00 27.84 446 SER A C 1
ATOM 3573 O O . SER A 1 446 ? 44.750 13.059 -51.272 1.00 27.84 446 SER A O 1
ATOM 3575 N N . SER A 1 447 ? 44.440 11.052 -51.981 1.00 30.48 447 SER A N 1
ATOM 3576 C CA . SER A 1 447 ? 44.119 9.822 -52.749 1.00 30.48 447 SER A CA 1
ATOM 3577 C C . SER A 1 447 ? 44.914 8.665 -52.113 1.00 30.48 447 SER A C 1
ATOM 3579 O O . SER A 1 447 ? 45.970 8.928 -51.543 1.00 30.48 447 SER A O 1
ATOM 3581 N N . GLY A 1 448 ? 44.540 7.392 -52.318 1.00 27.17 448 GLY A N 1
ATOM 3582 C CA . GLY A 1 448 ? 45.483 6.294 -52.037 1.00 27.17 448 GLY A CA 1
ATOM 3583 C C . GLY A 1 448 ? 44.912 4.876 -52.008 1.00 27.17 448 GLY A C 1
ATOM 3584 O O . GLY A 1 448 ? 44.641 4.342 -50.938 1.00 27.17 448 GLY A O 1
ATOM 3585 N N . LEU A 1 449 ? 44.806 4.223 -53.169 1.00 31.78 449 LEU A N 1
ATOM 3586 C CA . LEU A 1 449 ? 44.672 2.762 -53.239 1.00 31.78 449 LEU A CA 1
ATOM 3587 C C . LEU A 1 449 ? 45.970 2.080 -52.772 1.00 31.78 449 LEU A C 1
ATOM 3589 O O . LEU A 1 449 ? 47.041 2.427 -53.273 1.00 31.78 449 LEU A O 1
ATOM 3593 N N . LYS A 1 450 ? 45.866 0.997 -51.989 1.00 29.02 450 LYS A N 1
ATOM 3594 C CA . LYS A 1 450 ? 46.635 -0.233 -52.264 1.00 29.02 450 LYS A CA 1
ATOM 3595 C C . LYS A 1 450 ? 46.042 -1.476 -51.600 1.00 29.02 450 LYS A C 1
ATOM 3597 O O . LYS A 1 450 ? 45.380 -1.414 -50.571 1.00 29.02 450 LYS A O 1
ATOM 3602 N N . THR A 1 451 ? 46.261 -2.605 -52.261 1.00 30.89 451 THR A N 1
ATOM 3603 C CA . THR A 1 451 ? 45.558 -3.879 -52.078 1.00 30.89 451 THR A CA 1
ATOM 3604 C C . THR A 1 451 ? 46.452 -4.988 -51.519 1.00 30.89 451 THR A C 1
ATOM 3606 O O . THR A 1 451 ? 47.631 -5.043 -51.846 1.00 30.89 451 THR A O 1
ATOM 3609 N N . MET A 1 452 ? 45.813 -5.944 -50.835 1.00 29.44 452 MET A N 1
ATOM 3610 C CA . MET A 1 452 ? 46.259 -7.318 -50.531 1.00 29.44 452 MET A CA 1
ATOM 3611 C C . MET A 1 452 ? 47.519 -7.546 -49.675 1.00 29.44 452 MET A C 1
ATOM 3613 O O . MET A 1 452 ? 48.644 -7.313 -50.101 1.00 29.44 452 MET A O 1
ATOM 3617 N N . SER A 1 453 ? 47.336 -8.342 -48.619 1.00 29.47 453 SER A N 1
ATOM 3618 C CA . SER A 1 453 ? 48.041 -9.628 -48.526 1.00 29.47 453 SER A CA 1
ATOM 3619 C C . SER A 1 453 ? 47.135 -10.697 -47.894 1.00 29.47 453 SER A C 1
ATOM 3621 O O . SER A 1 453 ? 46.203 -10.389 -47.153 1.00 29.47 453 SER A O 1
ATOM 3623 N N . LYS A 1 454 ? 47.356 -11.965 -48.261 1.00 34.84 454 LYS A N 1
ATOM 3624 C CA . LYS A 1 454 ? 46.719 -13.146 -47.656 1.00 34.84 454 LYS A CA 1
ATOM 3625 C C . LYS A 1 454 ? 47.728 -13.792 -46.707 1.00 34.84 454 LYS A C 1
ATOM 3627 O O . LYS A 1 454 ? 48.880 -13.956 -47.101 1.00 34.84 454 LYS A O 1
ATOM 3632 N N . SER A 1 455 ? 47.284 -14.319 -45.572 1.00 31.31 455 SER A N 1
ATOM 3633 C CA . SER A 1 455 ? 47.950 -15.464 -44.939 1.00 31.31 455 SER A CA 1
ATOM 3634 C C . SER A 1 455 ? 46.913 -16.430 -44.357 1.00 31.31 455 SER A C 1
ATOM 3636 O O . SER A 1 455 ? 45.728 -16.111 -44.252 1.00 31.31 455 SER A O 1
ATOM 3638 N N . LYS A 1 456 ? 47.336 -17.674 -44.131 1.00 32.47 456 LYS A N 1
ATOM 3639 C CA . LYS A 1 456 ? 46.484 -18.857 -43.962 1.00 32.47 456 LYS A CA 1
ATOM 3640 C C . LYS A 1 456 ? 46.754 -19.522 -42.608 1.00 32.47 456 LYS A C 1
ATOM 3642 O O . LYS A 1 456 ? 47.911 -19.667 -42.248 1.00 32.47 456 LYS A O 1
ATOM 3647 N N . ILE A 1 457 ? 45.686 -20.067 -42.016 1.00 32.59 457 ILE A N 1
ATOM 3648 C CA . ILE A 1 457 ? 45.638 -21.365 -41.308 1.00 32.59 457 ILE A CA 1
ATOM 3649 C C . ILE A 1 457 ? 46.576 -21.552 -40.096 1.00 32.59 457 ILE A C 1
ATOM 3651 O O . ILE A 1 457 ? 47.765 -21.800 -40.255 1.00 32.59 457 ILE A O 1
ATOM 3655 N N . SER A 1 458 ? 45.971 -21.741 -38.919 1.00 29.58 458 SER A N 1
ATOM 3656 C CA . SER A 1 458 ? 46.144 -23.010 -38.189 1.00 29.58 458 SER A CA 1
ATOM 3657 C C . SER A 1 458 ? 44.959 -23.321 -37.265 1.00 29.58 458 SER A C 1
ATOM 3659 O O . SER A 1 458 ? 44.569 -22.552 -36.393 1.00 29.58 458 SER A O 1
ATOM 3661 N N . THR A 1 459 ? 44.362 -24.488 -37.491 1.00 30.91 459 THR A N 1
ATOM 3662 C CA . THR A 1 459 ? 43.468 -25.189 -36.561 1.00 30.91 459 THR A CA 1
ATOM 3663 C C . THR A 1 459 ? 44.283 -25.925 -35.504 1.00 30.91 459 THR A C 1
ATOM 3665 O O . THR A 1 459 ? 45.231 -26.603 -35.884 1.00 30.91 459 THR A O 1
ATOM 3668 N N . ILE A 1 460 ? 43.825 -25.951 -34.249 1.00 32.62 460 ILE A N 1
ATOM 3669 C CA . ILE A 1 460 ? 43.937 -27.117 -33.354 1.00 32.62 460 ILE A CA 1
ATOM 3670 C C . ILE A 1 460 ? 42.728 -27.122 -32.408 1.00 32.62 460 ILE A C 1
ATOM 3672 O O . ILE A 1 460 ? 42.445 -26.146 -31.722 1.00 32.62 460 ILE A O 1
ATOM 3676 N N . SER A 1 461 ? 42.041 -28.260 -32.360 1.00 33.25 461 SER A N 1
ATOM 3677 C CA . SER A 1 461 ? 41.207 -28.684 -31.231 1.00 33.25 461 SER A CA 1
ATOM 3678 C C . SER A 1 461 ? 41.919 -29.831 -30.521 1.00 33.25 461 SER A C 1
ATOM 3680 O O . SER A 1 461 ? 42.610 -30.595 -31.202 1.00 33.25 461 SER A O 1
ATOM 3682 N N . PRO A 1 462 ? 41.608 -30.094 -29.247 1.00 42.44 462 PRO A N 1
ATOM 3683 C CA . PRO A 1 462 ? 41.309 -31.489 -28.929 1.00 42.44 462 PRO A CA 1
ATOM 3684 C C . PRO A 1 462 ? 40.028 -31.677 -28.110 1.00 42.44 462 PRO A C 1
ATOM 3686 O O . PRO A 1 462 ? 39.694 -30.909 -27.212 1.00 42.44 462 PRO A O 1
ATOM 3689 N N . LYS A 1 463 ? 39.332 -32.776 -28.415 1.00 33.31 463 LYS A N 1
ATOM 3690 C CA . LYS A 1 463 ? 38.287 -33.365 -27.570 1.00 33.31 463 LYS A CA 1
ATOM 3691 C C . LYS A 1 463 ? 38.938 -34.143 -26.422 1.00 33.31 463 LYS A C 1
ATOM 3693 O O . LYS A 1 463 ? 39.914 -34.851 -26.657 1.00 33.31 463 LYS A O 1
ATOM 3698 N N . SER A 1 464 ? 38.291 -34.191 -25.263 1.00 33.16 464 SER A N 1
ATOM 3699 C CA . SER A 1 464 ? 38.361 -35.354 -24.366 1.00 33.16 464 SER A CA 1
ATOM 3700 C C . SER A 1 464 ? 36.981 -35.634 -23.748 1.00 33.16 464 SER A C 1
ATOM 3702 O O . SER A 1 464 ? 36.074 -34.805 -23.822 1.00 33.16 464 SER A O 1
ATOM 3704 N N . LYS A 1 465 ? 36.770 -36.868 -23.274 1.00 32.47 465 LYS A N 1
ATOM 3705 C CA . LYS A 1 465 ? 35.454 -37.469 -22.983 1.00 32.47 465 LYS A CA 1
ATOM 3706 C C . LYS A 1 465 ? 35.296 -37.828 -21.494 1.00 32.47 465 LYS A C 1
ATOM 3708 O O . LYS A 1 465 ? 36.190 -38.445 -20.938 1.00 32.47 465 LYS A O 1
ATOM 3713 N N . ILE A 1 466 ? 34.085 -37.594 -20.972 1.00 34.28 466 ILE A N 1
ATOM 3714 C CA . ILE A 1 466 ? 33.256 -38.500 -20.134 1.00 34.28 466 ILE A CA 1
ATOM 3715 C C . ILE A 1 466 ? 33.862 -39.116 -18.847 1.00 34.28 466 ILE A C 1
ATOM 3717 O O . ILE A 1 466 ? 34.676 -40.030 -18.923 1.00 34.28 466 ILE A O 1
ATOM 3721 N N . ARG A 1 467 ? 33.266 -38.762 -17.691 1.00 27.44 467 ARG A N 1
ATOM 3722 C CA . ARG A 1 467 ? 32.708 -39.615 -16.591 1.00 27.44 467 ARG A CA 1
ATOM 3723 C C . ARG A 1 467 ? 32.223 -38.650 -15.481 1.00 27.44 467 ARG A C 1
ATOM 3725 O O . ARG A 1 467 ? 32.982 -37.760 -15.135 1.00 27.44 467 ARG A O 1
ATOM 3732 N N . SER A 1 468 ? 30.966 -38.564 -15.022 1.00 31.23 468 SER A N 1
ATOM 3733 C CA . SER A 1 468 ? 29.942 -39.517 -14.528 1.00 31.23 468 SER A CA 1
ATOM 3734 C C . SER A 1 468 ? 30.106 -39.933 -13.053 1.00 31.23 468 SER A C 1
ATOM 3736 O O . SER A 1 468 ? 31.117 -40.552 -12.734 1.00 31.23 468 SER A O 1
ATOM 3738 N N . GLN A 1 469 ? 29.038 -39.743 -12.251 1.00 29.95 469 GLN A N 1
ATOM 3739 C CA . GLN A 1 469 ? 28.875 -40.113 -10.819 1.00 29.95 469 GLN A CA 1
ATOM 3740 C C . GLN A 1 469 ? 29.722 -39.260 -9.843 1.00 29.95 469 GLN A C 1
ATOM 3742 O O . GLN A 1 469 ? 30.793 -38.808 -10.217 1.00 29.95 469 GLN A O 1
ATOM 3747 N N . TYR A 1 470 ? 29.345 -38.944 -8.596 1.00 29.80 470 TYR A N 1
ATOM 3748 C CA . TYR A 1 470 ? 28.170 -39.193 -7.723 1.00 29.80 470 TYR A CA 1
ATOM 3749 C C . TYR A 1 470 ? 27.885 -37.864 -6.935 1.00 29.80 470 TYR A C 1
ATOM 3751 O O . TYR A 1 470 ? 28.567 -36.882 -7.199 1.00 29.80 470 TYR A O 1
ATOM 3759 N N . LYS A 1 471 ? 26.944 -37.672 -5.988 1.00 32.53 471 LYS A N 1
ATOM 3760 C CA . LYS A 1 471 ? 25.992 -38.519 -5.226 1.00 32.53 471 LYS A CA 1
ATOM 3761 C C . LYS A 1 471 ? 24.770 -37.669 -4.786 1.00 32.53 471 LYS A C 1
ATOM 3763 O O . LYS A 1 471 ? 24.828 -36.447 -4.848 1.00 32.53 471 LYS A O 1
ATOM 3768 N N . GLN A 1 472 ? 23.717 -38.296 -4.254 1.00 35.47 472 GLN A N 1
ATOM 3769 C CA . GLN A 1 472 ? 22.777 -37.663 -3.307 1.00 35.47 472 GLN A CA 1
ATOM 3770 C C . GLN A 1 472 ? 23.254 -37.899 -1.864 1.00 35.47 472 GLN A C 1
ATOM 3772 O O . GLN A 1 472 ? 23.798 -38.970 -1.584 1.00 35.47 472 GLN A O 1
ATOM 3777 N N . VAL A 1 473 ? 22.942 -36.985 -0.940 1.00 40.56 473 VAL A N 1
ATOM 3778 C CA . VAL A 1 473 ? 22.764 -37.309 0.486 1.00 40.56 473 VAL A CA 1
ATOM 3779 C C . VAL A 1 473 ? 21.509 -36.594 0.984 1.00 40.56 473 VAL A C 1
ATOM 3781 O O . VAL A 1 473 ? 21.462 -35.369 1.012 1.00 40.56 473 VAL A O 1
ATOM 3784 N N . LYS A 1 474 ? 20.496 -37.380 1.359 1.00 38.66 474 LYS A N 1
ATOM 3785 C CA . LYS A 1 474 ? 19.505 -36.981 2.362 1.00 38.66 474 LYS A CA 1
ATOM 3786 C C . LYS A 1 474 ? 20.062 -37.360 3.733 1.00 38.66 474 LYS A C 1
ATOM 3788 O O . LYS A 1 474 ? 20.550 -38.481 3.873 1.00 38.66 474 LYS A O 1
ATOM 3793 N N . ASN A 1 475 ? 19.934 -36.458 4.695 1.00 48.44 475 ASN A N 1
ATOM 3794 C CA . ASN A 1 475 ? 19.346 -36.695 6.016 1.00 48.44 475 ASN A CA 1
ATOM 3795 C C . ASN A 1 475 ? 18.995 -35.331 6.613 1.00 48.44 475 ASN A C 1
ATOM 3797 O O . ASN A 1 475 ? 19.832 -34.418 6.447 1.00 48.44 475 ASN A O 1
#

pLDDT: mean 70.13, std 23.93, range [26.47, 97.44]

Foldseek 3Di:
DPDVVVVVVVVVVVVVVVVVVVLVVLPPPPQPFDWQQNLLVQQLCLVVVVFHQWQEWEAALVQWTWTAGLLQKIWIDHCVCQAPPVLLAGESQPTRIARNCVQLVLLVPDPVSVVCSVVVQFLEWYWEADPRWIKTKTCGVDCPVDFIWIATRVVSDIDRLQGDDDDDDPDPPFPKRKYWAHEDRPFLKTKMWIQRPVVLAIKIWIFGDDPDPDDPSVSSVRRRVRTFIWFWAADPQQWIATDPDGPDDDPHHTDGPPQFRYWYDDPFWIWTDGSFKIKTAGPVRVVDRPDIDHIDIDTSNSRYDGHPDIDTHRDPSVDVCVVVSVVVSVVVVVVVVVVVVVVVVVVVVVVVVVVVVPDDDDDDDDDDDDDDDDDDDDDDDDDDDDDDDDDDDDDDDDDDDDDDDDDDDDDDDDDDDDDDDDDDDDDDDDDDDDDDDDDDDDDDDDDDDDDDDDDDDDDDDDDDDDDDDDDDDDD

Radius of gyration: 40.48 Å; chains: 1; bounding box: 112×88×137 Å